Protein 6S2R (pdb70)

GO terms:
  GO:0016791 phosphatase activity (F, IDA)
  GO:0016311 dephosphorylation (P, IDA)

Sequence (467 aa):
MRARRLVMLRHGQTDYNVGSRMQGQLDTELSELGRTQAVAAAEVLGKRQPLLIVSSDLRRAYDTAVKLGERRTGLVVVRVDTRLRETHLGDWQGLTHAQQIDADAPGARLAWREDATWWAAPPHHGGGGESRRVDVAARSRRPLVAELVASEPEWGGADEPDRPVVLVAHGGLLIAALSAALLKLPVANWPALGGGGMMGNASWTQLLSGHWAPGSDFESIRWRLDVWNASAQVSSDVLKLAAALEHHHHMRARRLVMLRRHGQTDYNVGSRMQGQLDTELSELGRTQAVAAAEVLGKRRQPLLIVSSDLRRAYDTAVKLGERTGLVVRVDTRLRETHLGDWQGLTHAQIDADAPGARLAWREDATWAPHGGESRVDVAARSRPLVAELVASEPEWGGADDEPDRPVVLVAHGGLIAALSAALLKLPVANWPALGGMGNASWTQLSGHWAPGSDFESIRRWRRLDVWNASAQVSSDVLKLAAALEHHH

Foldseek 3Di:
DFKFKAKEWEFFDFVCNVQQAAAAQPQTAHALRRLVQLLLLLVVLLVLQAPAEEEEPRHSQVSSVVSNCVSRVHDYHYDNLQEGKRQAPRHGPHPVRCCVVPNCLVVVLLQAQCRGHVVIHGLLRSLVSNLVVVLVCVVPPCCRCHDPRNRRHYYYGHHFSSVLSNLCVLQVDPRNCSSVDGDAHRRFMWMKMFDADPPDHSVRTHIDTPGHRHGGDDDPVVVVVSVVVSVVVD/DWKFKAKEWEFFAFPQDDAFQAAAQPQTARALLRLVQLLLLLVVLLVLQAPAEEEEPRHSQVSSRVSNCVSRVHDYHYDNLQGGWRLAQRHRHGPVRVCVVPNPPVVVLLQQQCDRPRPTGGLLRSLVSNVVVVLVCLVPPCCRCHPPRPRRHYYYGHHFSSVLSNVCVLQVPDRSCSSVADTAHGRFMWMKIWGDDPDSDSVRTHIDTPGHRHGGDDDPVVSVVSVVVRDPD

InterPro domains:
  IPR001345 Phosphoglycerate/bisphosphoglycerate mutase, active site [PS00175] (8-17)
  IPR013078 Histidine phosphatase superfamily, clade-1 [PF00300] (6-193)
  IPR013078 Histidine phosphatase superfamily, clade-1 [SM00855] (5-166)
  IPR013078 Histidine phosphatase superfamily, clade-1 [cd07067] (5-84)
  IPR029033 Histidine phosphatase superfamily [G3DSA:3.40.50.1240] (1-223)
  IPR029033 Histidine phosphatase superfamily [SSF53254] (1-194)
  IPR050275 Phosphoglycerate Mutase/Phosphatase [PTHR48100] (2-179)

Radius of gyration: 22.0 Å; Cα contacts (8 Å, |Δi|>4): 1084; chains: 2; bounding box: 52×58×62 Å

Secondary structure (DSSP, 8-state):
-EEEEEEEEEPPPBHHHHTTB--TTS-PPB-HHHHHHHHHHHHHHHTT--SEEEE-SSHHHHHHHHHHHHHHT--EEE-GGG-----GGGTT-BHHHHHHHSTTHHHHHHH-TT--TTSS--HHHHHHHHHHHHHHHHHH-TTTT-SS-TTPPEEEEE-HHHHHHHHHHHTT--GGGGGGB----TT-EEEEEEEE-TT--GGGPEEEEEEEEE-----HHHHHHHHHHHHH--/--PEEEEEEE---BSS-SSS---TT----B-HHHHHHHHHHHHHHHTT--SEEEE-SSHHHHHHHHHHHHHHT--EEE-GGG-----GGGTT--HHHHHHHSTTHHHHHHH-TT--TTSS--HHHHHHHHHHHHHHHHHH-TTTT-SSSTTPPEEEEE-HHHHHHHHHHHHT--GGGGGGBPPP-TT-EEEEEEE--STT-STTPEEEEEEEEE-----HHHHHHHHHTT---

Organism: Mycobacterium tuberculosis (strain ATCC 25618 / H37Rv) (NCBI:txid83332)

CATH classification: 3.40.50.1240

Structure (mmCIF, N/CA/C/O backbone):
data_6S2R
#
_entry.id   6S2R
#
_cell.length_a   98.953
_cell.length_b   48.830
_cell.length_c   93.477
_cell.angle_alpha   90.00
_cell.angle_beta   104.33
_cell.angle_gamma   90.00
#
_symmetry.space_group_name_H-M   'C 1 2 1'
#
loop_
_entity.id
_entity.type
_entity.pdbx_description
1 polymer 'Glucosyl-3-phosphoglycerate phosphatase'
2 non-polymer GLYCEROL
3 non-polymer 'CALCIUM ION'
4 water water
#
loop_
_atom_site.group_PDB
_atom_site.id
_atom_site.type_symbol
_atom_site.label_atom_id
_atom_site.label_alt_id
_atom_site.label_comp_id
_atom_site.label_asym_id
_atom_site.label_entity_id
_atom_site.label_seq_id
_atom_site.pdbx_PDB_ins_code
_atom_site.Cartn_x
_atom_site.Cartn_y
_atom_site.Cartn_z
_atom_site.occupancy
_atom_site.B_iso_or_equiv
_atom_site.auth_seq_id
_atom_site.auth_comp_id
_atom_site.auth_asym_id
_atom_site.auth_atom_id
_atom_site.pdbx_PDB_model_num
ATOM 1 N N . MET A 1 1 ? -19.633 16.962 46.097 1.00 66.88 1 MET A N 1
ATOM 2 C CA . MET A 1 1 ? -19.581 16.236 44.832 1.00 57.16 1 MET A CA 1
ATOM 3 C C . MET A 1 1 ? -18.719 16.978 43.811 1.00 56.08 1 MET A C 1
ATOM 4 O O . MET A 1 1 ? -18.889 18.174 43.596 1.00 49.65 1 MET A O 1
ATOM 9 N N . ARG A 1 2 ? -17.794 16.265 43.177 1.00 49.99 2 ARG A N 1
ATOM 10 C CA . ARG A 1 2 ? -16.946 16.856 42.153 1.00 44.07 2 ARG A CA 1
ATOM 11 C C . ARG A 1 2 ? -17.455 16.471 40.772 1.00 34.34 2 ARG A C 1
ATOM 12 O O . ARG A 1 2 ? -18.318 15.595 40.623 1.00 34.78 2 ARG A O 1
ATOM 20 N N . ALA A 1 3 ? -16.874 17.111 39.748 1.00 29.01 3 ALA A N 1
ATOM 21 C CA . ALA A 1 3 ? -17.190 16.821 38.352 1.00 24.77 3 ALA A CA 1
ATOM 22 C C . ALA A 1 3 ? -15.948 16.858 37.465 1.00 26.84 3 ALA A C 1
ATOM 23 O O . ALA A 1 3 ? -15.125 17.775 37.564 1.00 33.81 3 ALA A O 1
ATOM 25 N N . ARG A 1 4 ? -15.837 15.859 36.589 1.00 22.53 4 ARG A N 1
ATOM 26 C CA . ARG A 1 4 ? -14.807 15.748 35.561 1.00 22.48 4 ARG A CA 1
ATOM 27 C C . ARG A 1 4 ? -15.447 16.075 34.215 1.00 27.09 4 ARG A C 1
ATOM 28 O O . ARG A 1 4 ? -16.456 15.463 33.843 1.00 24.75 4 ARG A O 1
ATOM 36 N N . ARG A 1 5 ? -14.844 16.983 33.458 1.00 18.13 5 ARG A N 1
ATOM 37 C CA . ARG A 1 5 ? -15.382 17.395 32.164 1.00 16.82 5 ARG A CA 1
ATOM 38 C C . ARG A 1 5 ? -14.683 16.642 31.050 1.00 18.76 5 ARG A C 1
ATOM 39 O O . ARG A 1 5 ? -13.444 16.567 31.016 1.00 20.00 5 ARG A O 1
ATOM 47 N N . LEU A 1 6 ? -15.470 16.087 30.135 1.00 16.96 6 LEU A N 1
ATOM 48 C CA . LEU A 1 6 ? -14.959 15.276 29.037 1.00 15.01 6 LEU A CA 1
ATOM 49 C C . LEU A 1 6 ? -15.485 15.888 27.762 1.00 15.93 6 LEU A C 1
ATOM 50 O O . LEU A 1 6 ? -16.701 15.965 27.584 1.00 16.06 6 LEU A O 1
ATOM 55 N N . VAL A 1 7 ? -14.599 16.356 26.900 1.00 15.61 7 VAL A N 1
ATOM 56 C CA . VAL A 1 7 ? -14.948 16.939 25.613 1.00 14.85 7 VAL A CA 1
ATOM 57 C C . VAL A 1 7 ? -14.575 15.970 24.499 1.00 13.59 7 VAL A C 1
ATOM 58 O O . VAL A 1 7 ? -13.474 15.387 24.521 1.00 15.02 7 VAL A O 1
ATOM 62 N N . MET A 1 8 ? -15.480 15.765 23.539 1.00 15.07 8 MET A N 1
ATOM 63 C CA . MET A 1 8 ? -15.221 14.900 22.386 1.00 13.84 8 MET A CA 1
ATOM 64 C C . MET A 1 8 ? -15.377 15.747 21.142 1.00 12.69 8 MET A C 1
ATOM 65 O O . MET A 1 8 ? -16.457 16.300 20.913 1.00 15.11 8 MET A O 1
ATOM 70 N N . LEU A 1 9 ? -14.326 15.855 20.346 1.00 15.62 9 LEU A N 1
ATOM 71 C CA . LEU A 1 9 ? -14.272 16.682 19.146 1.00 14.57 9 LEU A CA 1
ATOM 72 C C . LEU A 1 9 ? -14.285 15.804 17.897 1.00 16.06 9 LEU A C 1
ATOM 73 O O . LEU A 1 9 ? -13.461 14.892 17.778 1.00 14.93 9 LEU A O 1
ATOM 78 N N . ARG A 1 10 ? -15.200 16.053 16.968 1.00 14.72 10 ARG A N 1
ATOM 79 C CA . ARG A 1 10 ? -15.224 15.311 15.713 1.00 15.68 10 ARG A CA 1
ATOM 80 C C . ARG A 1 10 ? -14.157 15.842 14.766 1.00 18.29 10 ARG A C 1
ATOM 81 O O . ARG A 1 10 ? -13.816 17.018 14.799 1.00 20.32 10 ARG A O 1
ATOM 89 N N . HIS A 1 11 ? -13.657 14.974 13.887 1.00 17.31 11 HIS A N 1
ATOM 90 C CA . HIS A 1 11 ? -12.723 15.444 12.866 1.00 18.21 11 HIS A CA 1
ATOM 91 C C . HIS A 1 11 ? -13.353 16.516 11.977 1.00 17.70 11 HIS A C 1
ATOM 92 O O . HIS A 1 11 ? -14.582 16.585 11.791 1.00 18.11 11 HIS A O 1
ATOM 99 N N . GLY A 1 12 ? -12.499 17.356 11.398 1.00 18.26 12 GLY A N 1
ATOM 100 C CA . GLY A 1 12 ? -12.946 18.266 10.367 1.00 18.04 12 GLY A CA 1
ATOM 101 C C . GLY A 1 12 ? -13.389 17.533 9.095 1.00 16.59 12 GLY A C 1
ATOM 102 O O . GLY A 1 12 ? -13.166 16.336 8.911 1.00 19.21 12 GLY A O 1
ATOM 103 N N . GLN A 1 13 ? -14.049 18.297 8.223 1.00 22.93 13 GLN A N 1
ATOM 104 C CA . GLN A 1 13 ? -14.640 17.755 6.999 1.00 22.00 13 GLN A CA 1
ATOM 105 C C . GLN A 1 13 ? -13.585 17.125 6.093 1.00 20.01 13 GLN A C 1
ATOM 106 O O . GLN A 1 13 ? -12.479 17.653 5.952 1.00 22.41 13 GLN A O 1
ATOM 112 N N . THR A 1 14 ? -13.949 16.014 5.443 1.00 22.65 14 THR A N 1
ATOM 113 C CA . THR A 1 14 ? -13.165 15.424 4.359 1.00 21.37 14 THR A CA 1
ATOM 114 C C . THR A 1 14 ? -13.970 15.487 3.059 1.00 23.85 14 THR A C 1
ATOM 115 O O . THR A 1 14 ? -15.162 15.815 3.053 1.00 27.00 14 THR A O 1
ATOM 119 N N . ASP A 1 15 ? -13.314 15.145 1.944 1.00 26.62 15 ASP A N 1
ATOM 120 C CA . ASP A 1 15 ? -14.005 15.083 0.655 1.00 31.99 15 ASP A CA 1
ATOM 121 C C . ASP A 1 15 ? -15.112 14.031 0.653 1.00 30.42 15 ASP A C 1
ATOM 122 O O . ASP A 1 15 ? -16.125 14.207 -0.043 1.00 29.38 15 ASP A O 1
ATOM 127 N N . TYR A 1 16 ? -14.932 12.933 1.406 1.00 29.02 16 TYR A N 1
ATOM 128 C CA . TYR A 1 16 ? -15.980 11.919 1.507 1.00 26.22 16 TYR A CA 1
ATOM 129 C C . TYR A 1 16 ? -17.226 12.472 2.185 1.00 30.68 16 TYR A C 1
ATOM 130 O O . TYR A 1 16 ? -18.348 12.137 1.788 1.00 28.07 16 TYR A O 1
ATOM 139 N N . ASN A 1 17 ? -17.053 13.309 3.217 1.00 25.50 17 ASN A N 1
ATOM 140 C CA . ASN A 1 17 ? -18.203 13.991 3.808 1.00 29.57 17 ASN A CA 1
ATOM 141 C C . ASN A 1 17 ? -18.965 14.769 2.747 1.00 27.10 17 ASN A C 1
ATOM 142 O O . ASN A 1 17 ? -20.192 14.661 2.639 1.00 33.65 17 ASN A O 1
ATOM 147 N N . VAL A 1 18 ? -18.251 15.566 1.948 1.00 29.39 18 VAL A N 1
ATOM 148 C CA . VAL A 1 18 ? -18.910 16.360 0.912 1.00 32.65 18 VAL A CA 1
ATOM 149 C C . VAL A 1 18 ? -19.661 15.463 -0.069 1.00 32.77 18 VAL A C 1
ATOM 150 O O . VAL A 1 18 ? -20.759 15.801 -0.535 1.00 36.12 18 VAL A O 1
ATOM 154 N N . GLY A 1 19 ? -19.097 14.298 -0.377 1.00 30.33 19 GLY A N 1
ATOM 155 C CA . GLY A 1 19 ? -19.706 13.412 -1.353 1.00 31.00 19 GLY A CA 1
ATOM 156 C C . GLY A 1 19 ? -20.716 12.425 -0.810 1.00 33.41 19 GLY A C 1
ATOM 157 O O . GLY A 1 19 ? -21.207 11.582 -1.569 1.00 36.25 19 GLY A O 1
ATOM 158 N N . SER A 1 20 ? -21.060 12.522 0.473 1.00 32.25 20 SER A N 1
ATOM 159 C CA . SER A 1 20 ? -21.954 11.568 1.134 1.00 31.01 20 SER A CA 1
ATOM 160 C C . SER A 1 20 ? -21.458 10.134 0.972 1.00 30.11 20 SER A C 1
ATOM 161 O O . SER A 1 20 ? -22.241 9.211 0.731 1.00 32.92 20 SER A O 1
ATOM 164 N N . ARG A 1 21 ? -20.142 9.949 1.092 1.00 25.08 21 ARG A N 1
ATOM 165 C CA . ARG A 1 21 ? -19.498 8.656 0.904 1.00 26.31 21 ARG A CA 1
ATOM 166 C C . ARG A 1 21 ? -19.072 8.172 2.279 1.00 25.34 21 ARG A C 1
ATOM 167 O O . ARG A 1 21 ? -18.364 8.881 2.992 1.00 22.08 21 ARG A O 1
ATOM 175 N N . MET A 1 22 ? -19.518 6.982 2.659 1.00 22.36 22 MET A N 1
ATOM 176 C CA . MET A 1 22 ? -19.210 6.465 3.987 1.00 20.44 22 MET A CA 1
ATOM 177 C C . MET A 1 22 ? -17.721 6.202 4.133 1.00 22.95 22 MET A C 1
ATOM 178 O O . MET A 1 22 ? -17.076 5.622 3.251 1.00 27.13 22 MET A O 1
ATOM 183 N N . GLN A 1 23 ? -17.180 6.608 5.278 1.00 22.82 23 GLN A N 1
ATOM 184 C CA . GLN A 1 23 ? -15.752 6.506 5.528 1.00 20.80 23 GLN A CA 1
ATOM 185 C C . GLN A 1 23 ? -15.410 5.333 6.436 1.00 23.76 23 GLN A C 1
ATOM 186 O O . GLN A 1 23 ? -14.556 4.516 6.090 1.00 23.61 23 GLN A O 1
ATOM 192 N N . GLY A 1 24 ? -16.034 5.244 7.602 1.00 19.70 24 GLY A N 1
ATOM 193 C CA . GLY A 1 24 ? -15.675 4.164 8.517 1.00 19.75 24 GLY A CA 1
ATOM 194 C C . GLY A 1 24 ? -14.201 4.255 8.904 1.00 18.32 24 GLY A C 1
ATOM 195 O O . GLY A 1 24 ? -13.697 5.308 9.311 1.00 20.05 24 GLY A O 1
ATOM 196 N N . GLN A 1 25 ? -13.478 3.143 8.785 1.00 19.39 25 GLN A N 1
ATOM 197 C CA . GLN A 1 25 ? -12.049 3.140 9.092 1.00 19.21 25 GLN A CA 1
ATOM 198 C C . GLN A 1 25 ? -11.158 3.357 7.873 1.00 25.46 25 GLN A C 1
ATOM 199 O O . GLN A 1 25 ? -9.935 3.212 7.991 1.00 23.20 25 GLN A O 1
ATOM 205 N N . LEU A 1 26 ? -11.721 3.753 6.726 1.00 18.94 26 LEU A N 1
ATOM 206 C CA . LEU A 1 26 ? -10.873 4.223 5.635 1.00 18.65 26 LEU A CA 1
ATOM 207 C C . LEU A 1 26 ? -10.123 5.472 6.097 1.00 20.47 26 LEU A C 1
ATOM 208 O O . LEU A 1 26 ? -10.656 6.306 6.822 1.00 20.62 26 LEU A O 1
ATOM 213 N N . ASP A 1 27 ? -8.889 5.633 5.639 1.00 21.17 27 ASP A N 1
ATOM 214 C CA . ASP A 1 27 ? -8.038 6.701 6.190 1.00 20.60 27 ASP A CA 1
ATOM 215 C C . ASP A 1 27 ? -8.031 7.938 5.287 1.00 22.39 27 ASP A C 1
ATOM 216 O O . ASP A 1 27 ? -6.995 8.356 4.751 1.00 26.76 27 ASP A O 1
ATOM 221 N N . THR A 1 28 ? -9.202 8.572 5.199 1.00 23.31 28 THR A N 1
ATOM 222 C CA . THR A 1 28 ? -9.416 9.736 4.345 1.00 21.52 28 THR A CA 1
ATOM 223 C C . THR A 1 28 ? -8.756 10.998 4.931 1.00 21.83 28 THR A C 1
ATOM 224 O O . THR A 1 28 ? -8.487 11.098 6.130 1.00 21.58 28 THR A O 1
ATOM 228 N N . GLU A 1 29 ? -8.492 11.970 4.058 1.00 26.00 29 GLU A N 1
ATOM 229 C CA . GLU A 1 29 ? -7.788 13.189 4.439 1.00 25.14 29 GLU A CA 1
ATOM 230 C C . GLU A 1 29 ? -8.748 14.355 4.679 1.00 24.49 29 GLU A C 1
ATOM 231 O O . GLU A 1 29 ? -9.773 14.483 4.009 1.00 25.19 29 GLU A O 1
ATOM 237 N N . LEU A 1 30 ? -8.371 15.233 5.610 1.00 23.07 30 LEU A N 1
ATOM 238 C CA . LEU A 1 30 ? -9.060 16.511 5.757 1.00 26.38 30 LEU A CA 1
ATOM 239 C C . LEU A 1 30 ? -9.009 17.289 4.451 1.00 32.99 30 LEU A C 1
ATOM 240 O O . LEU A 1 30 ? -7.997 17.291 3.747 1.00 32.22 30 LEU A O 1
ATOM 245 N N . SER A 1 31 ? -10.103 17.973 4.147 1.00 28.22 31 SER A N 1
ATOM 246 C CA . SER A 1 31 ? -10.121 18.947 3.073 1.00 31.64 31 SER A CA 1
ATOM 247 C C . SER A 1 31 ? -9.571 20.277 3.579 1.00 34.26 31 SER A C 1
ATOM 248 O O . SER A 1 31 ? -9.316 20.460 4.773 1.00 31.94 31 SER A O 1
ATOM 251 N N . GLU A 1 32 ? -9.424 21.230 2.657 1.00 32.65 32 GLU A N 1
ATOM 252 C CA . GLU A 1 32 ? -9.006 22.571 3.062 1.00 33.80 32 GLU A CA 1
ATOM 253 C C . GLU A 1 32 ? -9.951 23.151 4.111 1.00 37.44 32 GLU A C 1
ATOM 254 O O . GLU A 1 32 ? -9.507 23.747 5.099 1.00 33.87 32 GLU A O 1
ATOM 260 N N . LEU A 1 33 ? -11.261 22.972 3.925 1.00 31.78 33 LEU A N 1
ATOM 261 C CA . LEU A 1 33 ? -12.201 23.460 4.925 1.00 32.40 33 LEU A CA 1
ATOM 262 C C . LEU A 1 33 ? -12.092 22.678 6.226 1.00 31.92 33 LEU A C 1
ATOM 263 O O . LEU A 1 33 ? -12.268 23.245 7.311 1.00 30.86 33 LEU A O 1
ATOM 268 N N . GLY A 1 34 ? -11.840 21.367 6.147 1.00 25.36 34 GLY A N 1
ATOM 269 C CA . GLY A 1 34 ? -11.642 20.601 7.375 1.00 23.13 34 GLY A CA 1
ATOM 270 C C . GLY A 1 34 ? -10.503 21.134 8.218 1.00 23.05 34 GLY A C 1
ATOM 271 O O . GLY A 1 34 ? -10.626 21.244 9.442 1.00 24.39 34 GLY A O 1
ATOM 272 N N . ARG A 1 35 ? -9.381 21.469 7.575 1.00 24.42 35 ARG A N 1
ATOM 273 C CA . ARG A 1 35 ? -8.265 22.095 8.284 1.00 24.79 35 ARG A CA 1
ATOM 274 C C . ARG A 1 35 ? -8.674 23.429 8.903 1.00 25.63 35 ARG A C 1
ATOM 275 O O . ARG A 1 35 ? -8.378 23.701 10.073 1.00 25.88 35 ARG A O 1
ATOM 283 N N . THR A 1 36 ? -9.381 24.262 8.133 1.00 26.57 36 THR A N 1
ATOM 284 C CA . THR A 1 36 ? -9.797 25.570 8.632 1.00 26.86 36 THR A CA 1
ATOM 285 C C . THR A 1 36 ? -10.728 25.436 9.839 1.00 26.88 36 THR A C 1
ATOM 286 O O . THR A 1 36 ? -10.576 26.146 10.836 1.00 30.00 36 THR A O 1
ATOM 290 N N . GLN A 1 37 ? -11.716 24.543 9.757 1.00 25.94 37 GLN A N 1
ATOM 291 C CA . GLN A 1 37 ? -12.651 24.380 10.867 1.00 27.57 37 GLN A CA 1
ATOM 292 C C . GLN A 1 37 ? -11.967 23.794 12.094 1.00 27.17 37 GLN A C 1
ATOM 293 O O . GLN A 1 37 ? -12.334 24.135 13.227 1.00 27.16 37 GLN A O 1
ATOM 299 N N . ALA A 1 38 ? -10.968 22.929 11.898 1.00 23.80 38 ALA A N 1
ATOM 300 C CA . ALA A 1 38 ? -10.226 22.402 13.037 1.00 26.49 38 ALA A CA 1
ATOM 301 C C . ALA A 1 38 ? -9.500 23.520 13.773 1.00 24.16 38 ALA A C 1
ATOM 302 O O . ALA A 1 38 ? -9.415 23.498 15.007 1.00 26.28 38 ALA A O 1
ATOM 304 N N . VAL A 1 39 ? -8.946 24.484 13.029 1.00 25.73 39 VAL A N 1
ATOM 305 C CA . VAL A 1 39 ? -8.299 25.634 13.653 1.00 23.68 39 VAL A CA 1
ATOM 306 C C . VAL A 1 39 ? -9.300 26.423 14.472 1.00 27.63 39 VAL A C 1
ATOM 307 O O . VAL A 1 39 ? -9.009 26.842 15.608 1.00 27.85 39 VAL A O 1
ATOM 311 N N . ALA A 1 40 ? -10.497 26.640 13.915 1.00 26.40 40 ALA A N 1
ATOM 312 C CA . ALA A 1 40 ? -11.501 27.435 14.614 1.00 27.89 40 ALA A CA 1
ATOM 313 C C . ALA A 1 40 ? -11.986 26.730 15.882 1.00 26.06 40 ALA A C 1
ATOM 314 O O . ALA A 1 40 ? -12.201 27.376 16.915 1.00 29.23 40 ALA A O 1
ATOM 316 N N . ALA A 1 41 ? -12.166 25.408 15.835 1.00 24.06 41 ALA A N 1
ATOM 317 C CA . ALA A 1 41 ? -12.562 24.708 17.052 1.00 22.14 41 ALA A CA 1
ATOM 318 C C . ALA A 1 41 ? -11.438 24.716 18.085 1.00 26.86 41 ALA A C 1
ATOM 319 O O . ALA A 1 41 ? -11.694 24.804 19.299 1.00 24.27 41 ALA A O 1
ATOM 321 N N . ALA A 1 42 ? -10.184 24.607 17.631 1.00 22.45 42 ALA A N 1
ATOM 322 C CA . ALA A 1 42 ? -9.067 24.668 18.573 1.00 29.82 42 ALA A CA 1
ATOM 323 C C . ALA A 1 42 ? -9.000 26.023 19.265 1.00 28.00 42 ALA A C 1
ATOM 324 O O . ALA A 1 42 ? -8.662 26.105 20.453 1.00 25.75 42 ALA A O 1
ATOM 326 N N .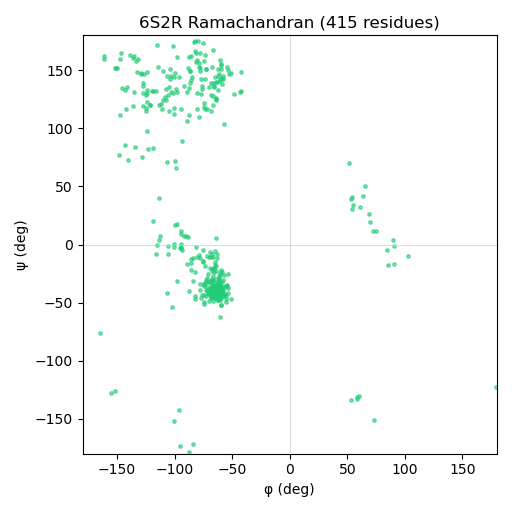 GLU A 1 43 ? -9.312 27.095 18.536 1.00 25.83 43 GLU A N 1
ATOM 327 C CA . GLU A 1 43 ? -9.369 28.414 19.150 1.00 27.13 43 GLU A CA 1
ATOM 328 C C . GLU A 1 43 ? -10.399 28.459 20.273 1.00 31.03 43 GLU A C 1
ATOM 329 O O . GLU A 1 43 ? -10.138 29.028 21.339 1.00 31.80 43 GLU A O 1
ATOM 335 N N . VAL A 1 44 ? -11.558 27.822 20.083 1.00 25.05 44 VAL A N 1
ATOM 336 C CA . VAL A 1 44 ? -12.572 27.852 21.129 1.00 26.44 44 VAL A CA 1
ATOM 337 C C . VAL A 1 44 ? -12.177 26.937 22.280 1.00 25.44 44 VAL A C 1
ATOM 338 O O . VAL A 1 44 ? -12.202 27.340 23.451 1.00 26.38 44 VAL A O 1
ATOM 342 N N . LEU A 1 45 ? -11.810 25.695 21.956 1.00 22.91 45 LEU A N 1
ATOM 343 C CA . LEU A 1 45 ? -11.523 24.704 22.993 1.00 24.38 45 LEU A CA 1
ATOM 344 C C . LEU A 1 45 ? -10.212 24.983 23.717 1.00 23.59 45 LEU A C 1
ATOM 345 O O . LEU A 1 45 ? -10.081 24.654 24.903 1.00 24.67 45 LEU A O 1
ATOM 350 N N . GLY A 1 46 ? -9.245 25.611 23.039 1.00 25.52 46 GLY A N 1
ATOM 351 C CA . GLY A 1 46 ? -7.979 25.923 23.688 1.00 26.87 46 GLY A CA 1
ATOM 352 C C . GLY A 1 46 ? -8.139 26.851 24.871 1.00 28.12 46 GLY A C 1
ATOM 353 O O . GLY A 1 46 ? -7.368 26.775 25.839 1.00 30.83 46 GLY A O 1
ATOM 354 N N . LYS A 1 47 ? -9.146 27.730 24.824 1.00 26.22 47 LYS A N 1
ATOM 355 C CA . LYS A 1 47 ? -9.365 28.667 25.915 1.00 29.99 47 LYS A CA 1
ATOM 356 C C . LYS A 1 47 ? -9.773 27.965 27.195 1.00 29.11 47 LYS A C 1
ATOM 357 O O . LYS A 1 47 ? -9.630 28.548 28.277 1.00 35.80 47 LYS A O 1
ATOM 363 N N . ARG A 1 48 ? -10.266 26.733 27.094 1.00 32.98 48 ARG A N 1
ATOM 364 C CA . ARG A 1 48 ? -10.671 25.951 28.248 1.00 34.55 48 ARG A CA 1
ATOM 365 C C . ARG A 1 48 ? -9.501 25.276 28.944 1.00 35.65 48 ARG A C 1
ATOM 366 O O . ARG A 1 48 ? -9.716 24.610 29.961 1.00 35.76 48 ARG A O 1
ATOM 374 N N . GLN A 1 49 ? -8.294 25.432 28.425 1.00 30.42 49 GLN A N 1
ATOM 375 C CA . GLN A 1 49 ? -7.062 24.839 28.933 1.00 31.56 49 GLN A CA 1
ATOM 376 C C . GLN A 1 49 ? -7.232 23.333 29.134 1.00 29.82 49 GLN A C 1
ATOM 377 O O . GLN A 1 49 ? -7.267 22.849 30.275 1.00 24.41 49 GLN A O 1
ATOM 383 N N . PRO A 1 50 ? -7.336 22.575 28.046 1.00 24.24 50 PRO A N 1
ATOM 384 C CA . PRO A 1 50 ? -7.447 21.113 28.159 1.00 21.20 50 PRO A CA 1
ATOM 385 C C . PRO A 1 50 ? -6.329 20.524 29.003 1.00 23.51 50 PRO A C 1
ATOM 386 O O . PRO A 1 50 ? -5.193 21.006 28.996 1.00 23.24 50 PRO A O 1
ATOM 390 N N . LEU A 1 51 ? -6.655 19.458 29.723 1.00 19.84 51 LEU A N 1
ATOM 391 C CA . LEU A 1 51 ? -5.656 18.733 30.509 1.00 20.40 51 LEU A CA 1
ATOM 392 C C . LEU A 1 51 ? -4.773 17.851 29.633 1.00 21.93 51 LEU A C 1
ATOM 393 O O . LEU A 1 51 ? -3.554 17.778 29.843 1.00 22.65 51 LEU A O 1
ATOM 398 N N . LEU A 1 52 ? -5.377 17.136 28.686 1.00 19.24 52 LEU A N 1
ATOM 399 C CA . LEU A 1 52 ? -4.686 16.215 27.800 1.00 21.20 52 LEU A CA 1
ATOM 400 C C . LEU A 1 52 ? -5.587 15.949 26.602 1.00 17.70 52 LEU A C 1
ATOM 401 O O . LEU A 1 52 ? -6.789 16.240 26.627 1.00 17.70 52 LEU A O 1
ATOM 406 N N . ILE A 1 53 ? -4.979 15.437 25.540 1.00 17.45 53 ILE A N 1
ATOM 407 C CA . ILE A 1 53 ? -5.634 15.156 24.271 1.00 16.70 53 ILE A CA 1
ATOM 408 C C . ILE A 1 53 ? -5.338 13.708 23.909 1.00 18.28 53 ILE A C 1
ATOM 409 O O . ILE A 1 53 ? -4.174 13.274 23.958 1.00 17.32 53 ILE A O 1
ATOM 414 N N . VAL A 1 54 ? -6.387 12.938 23.551 1.00 15.77 54 VAL A N 1
ATOM 415 C CA . VAL A 1 54 ? -6.255 11.606 22.967 1.00 16.79 54 VAL A CA 1
ATOM 416 C C . VAL A 1 54 ? -6.996 11.609 21.648 1.00 13.34 54 VAL A C 1
ATOM 417 O O . VAL A 1 54 ? -8.129 12.094 21.591 1.00 16.08 54 VAL A O 1
ATOM 421 N N . SER A 1 55 ? -6.390 11.096 20.609 1.00 15.73 55 SER A N 1
ATOM 422 C CA . SER A 1 55 ? -6.943 11.080 19.268 1.00 18.14 55 SER A CA 1
ATOM 423 C C . SER A 1 55 ? -6.947 9.684 18.677 1.00 16.92 55 SER A C 1
ATOM 424 O O . SER A 1 55 ? -6.078 8.858 18.956 1.00 15.76 55 SER A O 1
ATOM 427 N N . SER A 1 56 ? -7.961 9.401 17.854 1.00 13.95 56 SER A N 1
ATOM 428 C CA . SER A 1 56 ? -7.921 8.284 16.931 1.00 18.95 56 SER A CA 1
ATOM 429 C C . SER A 1 56 ? -6.673 8.373 16.063 1.00 17.16 56 SER A C 1
ATOM 430 O O . SER A 1 56 ? -6.141 9.476 15.822 1.00 19.23 56 SER A O 1
ATOM 433 N N . ASP A 1 57 ? -6.191 7.204 15.590 1.00 16.86 57 ASP A N 1
ATOM 434 C CA . ASP A 1 57 ? -5.064 7.184 14.668 1.00 19.53 57 ASP A CA 1
ATOM 435 C C . ASP A 1 57 ? -5.436 7.518 13.232 1.00 24.06 57 ASP A C 1
ATOM 436 O O . ASP A 1 57 ? -4.537 7.693 12.408 1.00 25.89 57 ASP A O 1
ATOM 441 N N . LEU A 1 58 ? -6.715 7.620 12.902 1.00 18.72 58 LEU A N 1
ATOM 442 C CA . LEU A 1 58 ? -7.070 7.980 11.538 1.00 19.92 58 LEU A CA 1
ATOM 443 C C . LEU A 1 58 ? -6.701 9.441 11.306 1.00 18.91 58 LEU A C 1
ATOM 444 O O . LEU A 1 58 ? -6.939 10.297 12.166 1.00 18.28 58 LEU A O 1
ATOM 449 N N . ARG A 1 59 ? -6.082 9.720 10.152 1.00 20.57 59 ARG A N 1
ATOM 450 C CA . ARG A 1 59 ? -5.450 11.026 9.945 1.00 18.72 59 ARG A CA 1
ATOM 451 C C . ARG A 1 59 ? -6.444 12.177 10.021 1.00 19.02 59 ARG A C 1
ATOM 452 O O . ARG A 1 59 ? -6.073 13.281 10.430 1.00 21.06 59 ARG A O 1
ATOM 460 N N . ARG A 1 60 ? -7.706 11.961 9.627 1.00 19.56 60 ARG A N 1
ATOM 461 C CA . ARG A 1 60 ? -8.642 13.082 9.699 1.00 19.31 60 ARG A CA 1
ATOM 462 C C . ARG A 1 60 ? -8.848 13.538 11.142 1.00 17.70 60 ARG A C 1
ATOM 463 O O . ARG A 1 60 ? -9.006 14.731 11.410 1.00 19.19 60 ARG A O 1
ATOM 471 N N . ALA A 1 61 ? -8.877 12.601 12.087 1.00 15.49 61 ALA A N 1
ATOM 472 C CA . ALA A 1 61 ? -8.933 12.983 13.493 1.00 14.47 61 ALA A CA 1
ATOM 473 C C . ALA A 1 61 ? -7.580 13.455 14.010 1.00 18.21 61 ALA A C 1
ATOM 474 O O . ALA A 1 61 ? -7.501 14.473 14.693 1.00 17.42 61 ALA A O 1
ATOM 476 N N . TYR A 1 62 ? -6.506 12.719 13.711 1.00 18.54 62 TYR A N 1
ATOM 477 C CA . TYR A 1 62 ? -5.200 13.115 14.233 1.00 17.06 62 TYR A CA 1
ATOM 478 C C . TYR A 1 62 ? -4.826 14.527 13.790 1.00 18.18 62 TYR A C 1
ATOM 479 O O . TYR A 1 62 ? -4.355 15.344 14.602 1.00 17.16 62 TYR A O 1
ATOM 488 N N . ASP A 1 63 ? -5.061 14.839 12.511 1.00 18.08 63 ASP A N 1
ATOM 489 C CA . ASP A 1 63 ? -4.715 16.171 12.017 1.00 20.82 63 ASP A CA 1
ATOM 490 C C . ASP A 1 63 ? -5.579 17.252 12.668 1.00 21.46 63 ASP A C 1
ATOM 491 O O . ASP A 1 63 ? -5.117 18.383 12.851 1.00 23.85 63 ASP A O 1
ATOM 496 N N . THR A 1 64 ? -6.823 16.914 13.018 1.00 20.29 64 THR A N 1
ATOM 497 C CA . THR A 1 64 ? -7.648 17.841 13.794 1.00 19.25 64 THR A CA 1
ATOM 498 C C . THR A 1 64 ? -7.085 18.029 15.201 1.00 21.24 64 THR A C 1
ATOM 499 O O . THR A 1 64 ? -7.004 19.163 15.710 1.00 20.52 64 THR A O 1
ATOM 503 N N . ALA A 1 65 ? -6.688 16.922 15.843 1.00 19.48 65 ALA A N 1
ATOM 504 C CA . ALA A 1 65 ? -6.116 17.006 17.184 1.00 17.87 65 ALA A CA 1
ATOM 505 C C . ALA A 1 65 ? -4.836 17.816 17.196 1.00 18.69 65 ALA A C 1
ATOM 506 O O . ALA A 1 65 ? -4.566 18.520 18.169 1.00 19.22 65 ALA A O 1
ATOM 508 N N . VAL A 1 66 ? -4.023 17.710 16.135 1.00 18.33 66 VAL A N 1
ATOM 509 C CA . VAL A 1 66 ? -2.764 18.449 16.074 1.00 21.35 66 VAL A CA 1
ATOM 510 C C . VAL A 1 66 ? -3.009 19.955 16.114 1.00 21.01 66 VAL A C 1
ATOM 511 O O . VAL A 1 66 ? -2.237 20.693 16.731 1.00 21.16 66 VAL A O 1
ATOM 515 N N . LYS A 1 67 ? -4.100 20.442 15.494 1.00 25.81 67 LYS A N 1
ATOM 516 C CA . LYS A 1 67 ? -4.395 21.880 15.580 1.00 23.21 67 LYS A CA 1
ATOM 517 C C . LYS A 1 67 ? -4.648 22.298 17.025 1.00 22.11 67 LYS A C 1
ATOM 518 O O . LYS A 1 67 ? -4.306 23.413 17.432 1.00 26.02 67 LYS A O 1
ATOM 524 N N . LEU A 1 68 ? -5.322 21.442 17.794 1.00 20.82 68 LEU A N 1
ATOM 525 C CA . LEU A 1 68 ? -5.546 21.732 19.201 1.00 20.72 68 LEU A CA 1
ATOM 526 C C . LEU A 1 68 ? -4.258 21.590 20.004 1.00 24.38 68 LEU A C 1
ATOM 527 O O . LEU A 1 68 ? -4.006 22.371 20.931 1.00 25.21 68 LEU A O 1
ATOM 532 N N . GLY A 1 69 ? -3.414 20.622 19.654 1.00 22.89 69 GLY A N 1
ATOM 533 C CA . GLY A 1 69 ? -2.138 20.502 20.328 1.00 22.93 69 GLY A CA 1
ATOM 534 C C . GLY A 1 69 ? -1.260 21.718 20.097 1.00 24.51 69 GLY A C 1
ATOM 535 O O . GLY A 1 69 ? -0.593 22.197 21.016 1.00 27.72 69 GLY A O 1
ATOM 536 N N . GLU A 1 70 ? -1.274 22.256 18.875 1.00 25.81 70 GLU A N 1
ATOM 537 C CA . GLU A 1 70 ? -0.444 23.425 18.584 1.00 25.96 70 GLU A CA 1
ATOM 538 C C . GLU A 1 70 ? -0.944 24.650 19.336 1.00 28.10 70 GLU A C 1
ATOM 539 O O . GLU A 1 70 ? -0.148 25.495 19.762 1.00 31.61 70 GLU A O 1
ATOM 545 N N A ARG A 1 71 ? -2.262 24.778 19.483 0.57 29.05 71 ARG A N 1
ATOM 546 N N B ARG A 1 71 ? -2.262 24.765 19.492 0.43 28.84 71 ARG A N 1
ATOM 547 C CA A ARG A 1 71 ? -2.848 25.930 20.160 0.57 28.12 71 ARG A CA 1
ATOM 548 C CA B ARG A 1 71 ? -2.859 25.916 20.154 0.43 28.23 71 ARG A CA 1
ATOM 549 C C A ARG A 1 71 ? -2.614 25.876 21.666 0.57 29.70 71 ARG A C 1
ATOM 550 C C B ARG A 1 71 ? -2.636 25.873 21.662 0.43 29.46 71 ARG A C 1
ATOM 551 O O A ARG A 1 71 ? -2.477 26.922 22.315 0.57 33.22 71 ARG A O 1
ATOM 552 O O B ARG A 1 71 ? -2.533 26.925 22.306 0.43 32.83 71 ARG A O 1
ATOM 567 N N . THR A 1 72 ? -2.537 24.675 22.232 1.00 25.33 72 THR A N 1
ATOM 568 C CA . THR A 1 72 ? -2.447 24.490 23.670 1.00 25.45 72 THR A CA 1
ATOM 569 C C . THR A 1 72 ? -1.060 24.107 24.165 1.00 31.36 72 THR A C 1
ATOM 570 O O . THR A 1 72 ? -0.831 24.148 25.376 1.00 33.23 72 THR A O 1
ATOM 574 N N . GLY A 1 73 ? -0.139 23.716 23.287 1.00 28.06 73 GLY A N 1
ATOM 575 C CA . GLY A 1 73 ? 1.118 23.171 23.770 1.00 29.30 73 GLY A CA 1
ATOM 576 C C . GLY A 1 73 ? 1.063 21.756 24.324 1.00 28.86 73 GLY A C 1
ATOM 577 O O . GLY A 1 73 ? 2.036 21.317 24.953 1.00 32.75 73 GLY A O 1
ATOM 578 N N . LEU A 1 74 ? -0.032 21.020 24.120 1.00 24.67 74 LEU A N 1
ATOM 579 C CA . LEU A 1 74 ? -0.137 19.665 24.636 1.00 23.44 74 LEU A CA 1
ATOM 580 C C . LEU A 1 74 ? 0.254 18.629 23.584 1.00 21.60 74 LEU A C 1
ATOM 581 O O . LEU A 1 74 ? 0.097 18.849 22.379 1.00 25.43 74 LEU A O 1
ATOM 586 N N A VAL A 1 75 ? 0.698 17.470 24.055 0.30 24.12 75 VAL A N 1
ATOM 587 N N B VAL A 1 75 ? 0.799 17.513 24.058 0.70 21.72 75 VAL A N 1
ATOM 588 C CA A VAL A 1 75 ? 1.085 16.357 23.189 0.30 24.25 75 VAL A CA 1
ATOM 589 C CA B VAL A 1 75 ? 1.042 16.383 23.167 0.70 22.47 75 VAL A CA 1
ATOM 590 C C A VAL A 1 75 ? -0.130 15.485 22.900 0.30 17.32 75 VAL A C 1
ATOM 591 C C B VAL A 1 75 ? -0.275 15.700 22.826 0.70 20.51 75 VAL A C 1
ATOM 592 O O A VAL A 1 75 ? -0.858 15.101 23.822 0.30 24.42 75 VAL A O 1
ATOM 593 O O B VAL A 1 75 ? -1.250 15.713 23.602 0.70 24.04 75 VAL A O 1
ATOM 600 N N . VAL A 1 76 ? -0.331 15.144 21.626 1.00 20.03 76 VAL A N 1
ATOM 601 C CA . VAL A 1 76 ? -1.484 14.355 21.201 1.00 16.75 76 VAL A CA 1
ATOM 602 C C . VAL A 1 76 ? -1.175 12.873 21.417 1.00 18.94 76 VAL A C 1
ATOM 603 O O . VAL A 1 76 ? -0.319 12.295 20.735 1.00 18.96 76 VAL A O 1
ATOM 607 N N . ARG A 1 77 ? -1.882 12.244 22.356 1.00 16.76 77 ARG A N 1
ATOM 608 C CA . ARG A 1 77 ? -1.802 10.789 22.501 1.00 15.71 77 ARG A CA 1
ATOM 609 C C . ARG A 1 77 ? -2.648 10.145 21.414 1.00 15.29 77 ARG A C 1
ATOM 610 O O . ARG A 1 77 ? -3.683 10.705 21.008 1.00 16.99 77 ARG A O 1
ATOM 618 N N . VAL A 1 78 ? -2.251 8.964 20.972 1.00 17.06 78 VAL A N 1
ATOM 619 C CA . VAL A 1 78 ? -2.953 8.265 19.903 1.00 15.49 78 VAL A CA 1
ATOM 620 C C . VAL A 1 78 ? -3.476 6.947 20.433 1.00 15.77 78 VAL A C 1
ATOM 621 O O . VAL A 1 78 ? -2.740 6.197 21.066 1.00 18.19 78 VAL A O 1
ATOM 625 N N . ASP A 1 79 ? -4.754 6.665 20.167 1.00 18.36 79 ASP A N 1
ATOM 626 C CA . ASP A 1 79 ? -5.381 5.448 20.670 1.00 20.70 79 ASP A CA 1
ATOM 627 C C . ASP A 1 79 ? -6.318 4.903 19.606 1.00 18.16 79 ASP A C 1
ATOM 628 O O . ASP A 1 79 ? -7.320 5.552 19.276 1.00 17.74 79 ASP A O 1
ATOM 633 N N . THR A 1 80 ? -6.020 3.687 19.104 1.00 20.23 80 THR A N 1
ATOM 634 C CA . THR A 1 80 ? -6.867 3.079 18.068 1.00 18.49 80 THR A CA 1
ATOM 635 C C . THR A 1 80 ? -8.269 2.772 18.581 1.00 18.28 80 THR A C 1
ATOM 636 O O . THR A 1 80 ? -9.162 2.530 17.759 1.00 20.07 80 THR A O 1
ATOM 640 N N . ARG A 1 81 ? -8.466 2.726 19.912 1.00 16.48 81 ARG A N 1
ATOM 641 C CA . ARG A 1 81 ? -9.828 2.501 20.435 1.00 15.58 81 ARG A CA 1
ATOM 642 C C . ARG A 1 81 ? -10.771 3.635 20.097 1.00 17.95 81 ARG A C 1
ATOM 643 O O . ARG A 1 81 ? -11.982 3.449 20.213 1.00 16.07 81 ARG A O 1
ATOM 651 N N . LEU A 1 82 ? -1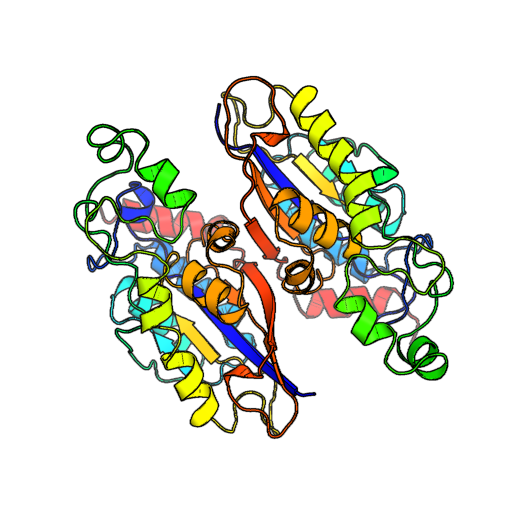0.257 4.785 19.684 1.00 14.65 82 LEU A N 1
ATOM 652 C CA . LEU A 1 82 ? -11.074 5.915 19.252 1.00 13.52 82 LEU A CA 1
ATOM 653 C C . LEU A 1 82 ? -11.382 5.913 17.758 1.00 15.62 82 LEU A C 1
ATOM 654 O O . LEU A 1 82 ? -12.002 6.872 17.286 1.00 15.19 82 LEU A O 1
ATOM 659 N N . ARG A 1 83 ? -11.042 4.864 17.012 1.00 16.28 83 ARG A N 1
ATOM 660 C CA . ARG A 1 83 ? -11.359 4.815 15.584 1.00 15.56 83 ARG A CA 1
ATOM 661 C C . ARG A 1 83 ? -12.864 4.851 15.373 1.00 19.40 83 ARG A C 1
ATOM 662 O O . ARG A 1 83 ? -13.653 4.377 16.210 1.00 20.79 83 ARG A O 1
ATOM 670 N N . GLU A 1 84 ? -13.256 5.396 14.222 1.00 18.34 84 GLU A N 1
ATOM 671 C CA . GLU A 1 84 ? -14.656 5.345 13.813 1.00 16.29 84 GLU A CA 1
ATOM 672 C C . GLU A 1 84 ? -15.113 3.889 13.693 1.00 17.24 84 GLU A C 1
ATOM 673 O O . GLU A 1 84 ? -14.311 2.973 13.500 1.00 17.68 84 GLU A O 1
ATOM 679 N N . THR A 1 85 ? -16.429 3.690 13.829 1.00 17.75 85 THR A N 1
ATOM 680 C CA . THR A 1 85 ? -17.070 2.412 13.481 1.00 15.58 85 THR A CA 1
ATOM 681 C C . THR A 1 85 ? -16.500 1.869 12.182 1.00 16.32 85 THR A C 1
ATOM 682 O O . THR A 1 85 ? -16.450 2.585 11.182 1.00 16.84 85 THR A O 1
ATOM 686 N N . HIS A 1 86 ? -16.138 0.580 12.176 1.00 16.91 86 HIS A N 1
ATOM 687 C CA . HIS A 1 86 ? -15.881 -0.074 10.907 1.00 17.97 86 HIS A CA 1
ATOM 688 C C . HIS A 1 86 ? -17.230 -0.324 10.240 1.00 19.95 86 HIS A C 1
ATOM 689 O O . HIS A 1 86 ? -18.125 -0.931 10.837 1.00 20.69 86 HIS A O 1
ATOM 696 N N . LEU A 1 87 ? -17.412 0.208 9.036 1.00 17.65 87 LEU A N 1
ATOM 697 C CA . LEU A 1 87 ? -18.688 0.109 8.345 1.00 19.33 87 LEU A CA 1
ATOM 698 C C . LEU A 1 87 ? -18.706 -0.987 7.295 1.00 21.31 87 LEU A C 1
ATOM 699 O O . LEU A 1 87 ? -19.551 -0.957 6.397 1.00 21.15 87 LEU A O 1
ATOM 704 N N . GLY A 1 88 ? -17.760 -1.914 7.363 1.00 19.51 88 GLY A N 1
ATOM 705 C CA . GLY A 1 88 ? -17.888 -3.144 6.579 1.00 21.65 88 GLY A CA 1
ATOM 706 C C . GLY A 1 88 ? -18.009 -2.875 5.091 1.00 23.77 88 GLY A C 1
ATOM 707 O O . GLY A 1 88 ? -17.269 -2.067 4.516 1.00 24.39 88 GLY 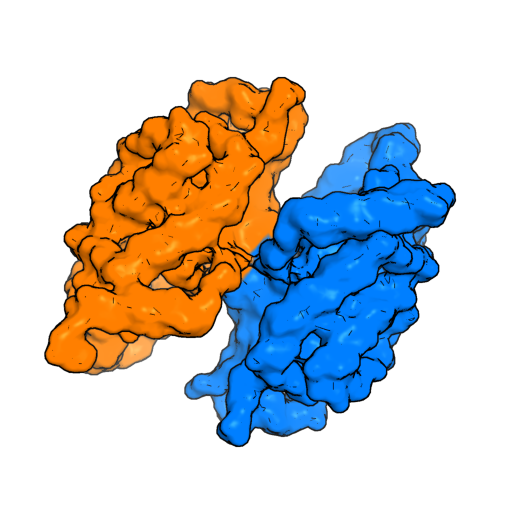A O 1
ATOM 708 N N . ASP A 1 89 ? -18.978 -3.543 4.459 1.00 24.35 89 ASP A N 1
ATOM 709 C CA . ASP A 1 89 ? -19.175 -3.434 3.022 1.00 22.12 89 ASP A CA 1
ATOM 710 C C . ASP A 1 89 ? -19.689 -2.071 2.596 1.00 21.54 89 ASP A C 1
ATOM 711 O O . ASP A 1 89 ? -19.781 -1.835 1.385 1.00 27.92 89 ASP A O 1
ATOM 716 N N . TRP A 1 90 ? -20.028 -1.174 3.542 1.00 19.84 90 TRP A N 1
ATOM 717 C CA . TRP A 1 90 ? -20.446 0.171 3.155 1.00 19.67 90 TRP A CA 1
ATOM 718 C C . TRP A 1 90 ? -19.268 1.115 2.971 1.00 24.45 90 TRP A C 1
ATOM 719 O O . TRP A 1 90 ? -19.462 2.204 2.425 1.00 22.53 90 TRP A O 1
ATOM 730 N N . GLN A 1 91 ? -18.064 0.741 3.410 1.00 21.35 91 GLN A N 1
ATOM 731 C CA . GLN A 1 91 ? -16.955 1.696 3.340 1.00 21.48 91 GLN A CA 1
ATOM 732 C C . GLN A 1 91 ? -16.640 2.043 1.895 1.00 23.32 91 GLN A C 1
ATOM 733 O O . GLN A 1 91 ? -16.420 1.157 1.062 1.00 25.43 91 GLN A O 1
ATOM 739 N N . GLY A 1 92 ? -16.637 3.347 1.596 1.00 23.99 92 GLY A N 1
ATOM 740 C CA . GLY A 1 92 ? -16.368 3.826 0.258 1.00 25.97 92 GLY A CA 1
ATOM 741 C C . GLY A 1 92 ? -17.587 3.992 -0.623 1.00 29.01 92 GLY A C 1
ATOM 742 O O . GLY A 1 92 ? -17.440 4.402 -1.784 1.00 30.03 92 GLY A O 1
ATOM 743 N N . LEU A 1 93 ? -18.778 3.666 -0.124 1.00 26.22 93 LEU A N 1
ATOM 744 C CA . LEU A 1 93 ? -19.996 3.736 -0.916 1.00 29.24 93 LEU A CA 1
ATOM 745 C C . LEU A 1 93 ? -20.789 4.976 -0.533 1.00 25.09 93 LEU A C 1
ATOM 746 O O . LEU A 1 93 ? -20.816 5.376 0.633 1.00 24.34 93 LEU A O 1
ATOM 751 N N . THR A 1 94 ? -21.453 5.578 -1.521 1.00 25.90 94 THR A N 1
ATOM 752 C CA . THR A 1 94 ? -22.338 6.688 -1.204 1.00 30.05 94 THR A CA 1
ATOM 753 C C . THR A 1 94 ? -23.662 6.177 -0.631 1.00 25.23 94 THR A C 1
ATOM 754 O O . THR A 1 94 ? -24.014 5.000 -0.728 1.00 24.61 94 THR A O 1
ATOM 758 N N . HIS A 1 95 ? -24.399 7.107 -0.026 1.00 24.63 95 HIS A N 1
ATOM 759 C CA . HIS A 1 95 ? -25.756 6.822 0.418 1.00 24.16 95 HIS A CA 1
ATOM 760 C C . HIS A 1 95 ? -26.596 6.206 -0.694 1.00 26.46 95 HIS A C 1
ATOM 761 O O . HIS A 1 95 ? -27.307 5.230 -0.458 1.00 25.41 95 HIS A O 1
ATOM 768 N N . ALA A 1 96 ? -26.547 6.780 -1.908 1.00 26.58 96 ALA A N 1
ATOM 769 C CA . ALA A 1 96 ? -27.356 6.265 -3.011 1.00 27.38 96 ALA A CA 1
ATOM 770 C C . ALA A 1 96 ? -26.964 4.834 -3.369 1.00 27.20 96 ALA A C 1
ATOM 771 O O . ALA A 1 96 ? -27.829 3.999 -3.681 1.00 28.33 96 ALA A O 1
ATOM 773 N N A GLN A 1 97 ? -25.673 4.521 -3.327 0.45 26.84 97 GLN A N 1
ATOM 774 N N B GLN A 1 97 ? -25.660 4.545 -3.356 0.55 25.65 97 GLN A N 1
ATOM 775 C CA A GLN A 1 97 ? -25.259 3.161 -3.657 0.45 27.06 97 GLN A CA 1
ATOM 776 C CA B GLN A 1 97 ? -25.186 3.191 -3.634 0.55 28.04 97 GLN A CA 1
ATOM 777 C C A GLN A 1 97 ? -25.677 2.172 -2.579 0.45 26.07 97 GLN A C 1
ATOM 778 C C B GLN A 1 97 ? -25.689 2.204 -2.589 0.55 25.74 97 GLN A C 1
ATOM 779 O O A GLN A 1 97 ? -26.057 1.034 -2.886 0.45 25.71 97 GLN A O 1
ATOM 780 O O B GLN A 1 97 ? -26.135 1.100 -2.927 0.55 26.34 97 GLN A O 1
ATOM 791 N N . ILE A 1 98 ? -25.613 2.579 -1.312 1.00 23.89 98 ILE A N 1
ATOM 792 C CA . ILE A 1 98 ? -26.136 1.737 -0.244 1.00 22.70 98 ILE A CA 1
ATOM 793 C C . ILE A 1 98 ? -27.641 1.530 -0.410 1.00 29.55 98 ILE A C 1
ATOM 794 O O . ILE A 1 98 ? -28.154 0.409 -0.283 1.00 26.92 98 ILE A O 1
ATOM 799 N N . ASP A 1 99 ? -28.374 2.602 -0.710 1.00 24.33 99 ASP A N 1
ATOM 800 C CA . ASP A 1 99 ? -29.824 2.475 -0.816 1.00 24.56 99 ASP A CA 1
ATOM 801 C C . ASP A 1 99 ? -30.232 1.623 -2.013 1.00 28.01 99 ASP A C 1
ATOM 802 O O . ASP A 1 99 ? -31.275 0.954 -1.970 1.00 29.38 99 ASP A O 1
ATOM 807 N N . ALA A 1 100 ? -29.437 1.632 -3.084 1.00 25.86 100 ALA A N 1
ATOM 808 C CA . ALA A 1 100 ? -29.751 0.806 -4.244 1.00 23.53 100 ALA A CA 1
ATOM 809 C C . ALA A 1 100 ? -29.465 -0.669 -3.999 1.00 28.60 100 ALA A C 1
ATOM 810 O O . ALA A 1 100 ? -30.182 -1.533 -4.535 1.00 30.52 100 ALA A O 1
ATOM 812 N N . ASP A 1 101 ? -28.426 -0.968 -3.222 1.00 25.91 101 ASP A N 1
ATOM 813 C CA . ASP A 1 101 ? -28.037 -2.335 -2.912 1.00 29.95 101 ASP A CA 1
ATOM 814 C C . ASP A 1 101 ? -28.839 -2.902 -1.751 1.00 28.82 101 ASP A C 1
ATOM 815 O O . ASP A 1 101 ? -29.094 -4.111 -1.720 1.00 29.69 101 ASP A O 1
ATOM 820 N N . ALA A 1 102 ? -29.255 -2.070 -0.798 1.00 31.38 102 ALA A N 1
ATOM 821 C CA . ALA A 1 102 ? -29.983 -2.542 0.382 1.00 27.40 102 ALA A CA 1
ATOM 822 C C . ALA A 1 102 ? -30.961 -1.476 0.842 1.00 25.90 102 ALA A C 1
ATOM 823 O O . ALA A 1 102 ? -30.722 -0.769 1.823 1.00 27.07 102 ALA A O 1
ATOM 825 N N . PRO A 1 103 ? -32.086 -1.338 0.156 1.00 27.15 103 PRO A N 1
ATOM 826 C CA . PRO A 1 103 ? -33.060 -0.312 0.541 1.00 30.05 103 PRO A CA 1
ATOM 827 C C . PRO A 1 103 ? -33.602 -0.567 1.943 1.00 29.51 103 PRO A C 1
ATOM 828 O O . PRO A 1 103 ? -33.953 -1.693 2.300 1.00 31.73 103 PRO A O 1
ATOM 832 N N . GLY A 1 104 ? -33.631 0.492 2.757 1.00 28.63 104 GLY A N 1
ATOM 833 C CA . GLY A 1 104 ? -34.053 0.400 4.142 1.00 31.49 104 GLY A CA 1
ATOM 834 C C . GLY A 1 104 ? -32.942 0.107 5.141 1.00 27.74 104 GLY A C 1
ATOM 835 O O . GLY A 1 104 ? -33.134 0.320 6.354 1.00 27.47 104 GLY A O 1
ATOM 836 N N . ALA A 1 105 ? -31.790 -0.378 4.671 1.00 27.19 105 ALA A N 1
ATOM 837 C CA . ALA A 1 105 ? -30.701 -0.741 5.580 1.00 24.74 105 ALA A CA 1
ATOM 838 C C . ALA A 1 105 ? -30.137 0.477 6.310 1.00 24.74 105 ALA A C 1
ATOM 839 O O . ALA A 1 105 ? -29.884 0.425 7.519 1.00 24.86 105 ALA A O 1
ATOM 841 N N . ARG A 1 106 ? -29.902 1.570 5.589 1.00 24.86 106 ARG A N 1
ATOM 842 C CA . ARG A 1 106 ? -29.372 2.777 6.227 1.00 27.16 106 ARG A CA 1
ATOM 843 C C . ARG A 1 106 ? -30.334 3.313 7.277 1.00 22.95 106 ARG A C 1
ATOM 844 O O . ARG A 1 106 ? -29.926 3.742 8.363 1.00 24.18 106 ARG A O 1
ATOM 852 N N . LEU A 1 107 ? -31.622 3.309 6.959 1.00 24.83 107 LEU A N 1
ATOM 853 C CA . LEU A 1 107 ? -32.628 3.746 7.919 1.00 26.26 107 LEU A CA 1
ATOM 854 C C . LEU A 1 107 ? -32.664 2.840 9.144 1.00 24.14 107 LEU A C 1
ATOM 855 O O . LEU A 1 107 ? -32.745 3.324 10.282 1.00 28.60 107 LEU A O 1
ATOM 860 N N . ALA A 1 108 ? -32.661 1.517 8.930 1.00 25.26 108 ALA A N 1
ATOM 861 C CA . ALA A 1 108 ? -32.653 0.591 10.062 1.00 28.40 108 ALA A CA 1
ATOM 862 C C . ALA A 1 108 ? -31.450 0.843 10.957 1.00 24.48 108 ALA A C 1
ATOM 863 O O . ALA A 1 108 ? -31.571 0.845 12.186 1.00 22.50 108 ALA A O 1
ATOM 865 N N . TRP A 1 109 ? -30.285 1.053 10.341 1.00 20.52 109 TRP A N 1
ATOM 866 C CA . TRP A 1 109 ? -29.049 1.299 11.074 1.00 21.90 109 TRP A CA 1
ATOM 867 C C . TRP A 1 109 ? -29.144 2.568 11.911 1.00 23.58 109 TRP A C 1
ATOM 868 O O . TRP A 1 109 ? -28.772 2.562 13.092 1.00 23.64 109 TRP A O 1
ATOM 879 N N . ARG A 1 110 ? -29.711 3.640 11.342 1.00 21.06 110 ARG A N 1
ATOM 880 C CA . ARG A 1 110 ? -29.903 4.879 12.095 1.00 22.27 110 ARG A CA 1
ATOM 881 C C . ARG A 1 110 ? -30.818 4.693 13.303 1.00 28.04 110 ARG A C 1
ATOM 882 O O . ARG A 1 110 ? -30.735 5.459 14.267 1.00 28.34 110 ARG A O 1
ATOM 890 N N . GLU A 1 111 ? -31.722 3.726 13.253 1.00 21.30 111 GLU A N 1
ATOM 891 C CA . GLU A 1 111 ? -32.721 3.519 14.296 1.00 21.91 111 GLU A CA 1
ATOM 892 C C . GLU A 1 111 ? -32.381 2.393 15.265 1.00 20.28 111 GLU A C 1
ATOM 893 O O . GLU A 1 111 ? -33.160 2.164 16.196 1.00 21.42 111 GLU A O 1
ATOM 899 N N . ASP A 1 112 ? -31.233 1.715 15.109 1.00 19.59 112 ASP A N 1
ATOM 900 C CA . ASP A 1 112 ? -30.921 0.544 15.929 1.00 21.56 112 ASP A CA 1
ATOM 901 C C . ASP A 1 112 ? -29.414 0.472 16.150 1.00 18.82 112 ASP A C 1
ATOM 902 O O . ASP A 1 112 ? -28.656 0.165 15.227 1.00 19.70 112 ASP A O 1
ATOM 907 N N . ALA A 1 113 ? -28.997 0.706 17.389 1.00 16.50 113 ALA A N 1
ATOM 908 C CA . ALA A 1 113 ? -27.575 0.743 17.719 1.00 17.41 113 ALA A CA 1
ATOM 909 C C . ALA A 1 113 ? -26.939 -0.640 17.766 1.00 18.01 113 ALA A C 1
ATOM 910 O O . ALA A 1 113 ? -25.724 -0.726 17.931 1.00 18.13 113 ALA A O 1
ATOM 912 N N . THR A 1 114 ? -27.711 -1.706 17.614 1.00 18.13 114 THR A N 1
ATOM 913 C CA . THR A 1 114 ? -27.174 -3.071 17.466 1.00 19.70 114 THR A CA 1
ATOM 914 C C . THR A 1 114 ? -27.067 -3.523 16.017 1.00 22.74 114 THR A C 1
ATOM 915 O O . THR A 1 114 ? -26.554 -4.629 15.764 1.00 27.46 114 THR A O 1
ATOM 919 N N A TRP A 1 115 ? -27.505 -2.711 15.056 0.52 20.11 115 TRP A N 1
ATOM 920 N N B TRP A 1 115 ? -27.582 -2.736 15.087 0.48 21.28 115 TRP A N 1
ATOM 921 C CA A TRP A 1 115 ? -27.653 -3.123 13.658 0.52 25.48 115 TRP A CA 1
ATOM 922 C CA B TRP A 1 115 ? -27.524 -3.072 13.678 0.48 24.77 115 TRP A CA 1
ATOM 923 C C A TRP A 1 115 ? -26.331 -2.948 12.913 0.52 23.98 115 TRP A C 1
ATOM 924 C C B TRP A 1 115 ? -26.154 -2.673 13.155 0.48 23.32 115 TRP A C 1
ATOM 925 O O A TRP A 1 115 ? -25.713 -1.881 12.985 0.52 19.71 115 TRP A O 1
ATOM 926 O O B TRP A 1 115 ? -25.649 -1.592 13.477 0.48 22.99 115 TRP A O 1
ATOM 947 N N A ALA A 1 116 ? -25.906 -3.987 12.181 0.52 23.23 116 ALA A N 1
ATOM 948 N N B ALA A 1 116 ? -25.536 -3.560 12.382 0.48 22.58 116 ALA A N 1
ATOM 949 C CA A ALA A 1 116 ? -24.692 -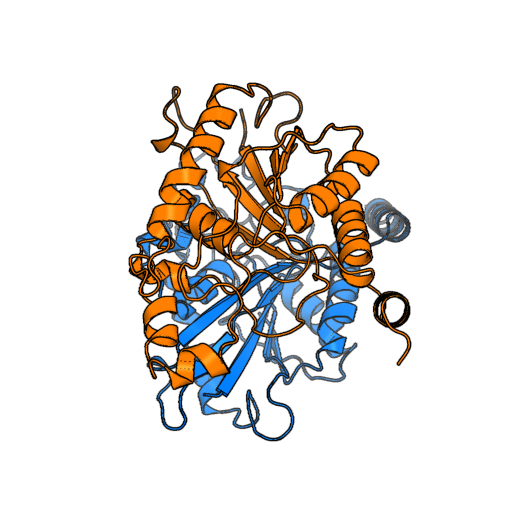3.917 11.359 0.52 24.75 116 ALA A CA 1
ATOM 950 C CA B ALA A 1 116 ? -24.240 -3.271 11.795 0.48 18.70 116 ALA A CA 1
ATOM 951 C C A ALA A 1 116 ? -24.864 -4.765 10.105 0.52 24.51 116 ALA A C 1
ATOM 952 C C B ALA A 1 116 ? -24.225 -3.677 10.328 0.48 21.77 116 ALA A C 1
ATOM 953 O O A ALA A 1 116 ? -24.157 -5.757 9.897 0.52 23.62 116 ALA A O 1
ATOM 954 O O B ALA A 1 116 ? -24.777 -4.722 9.963 0.48 22.64 116 ALA A O 1
ATOM 957 N N A PRO A 1 117 ? -25.789 -4.379 9.221 0.52 25.83 117 PRO A N 1
ATOM 958 N N B PRO A 1 117 ? -23.583 -2.884 9.469 0.48 21.60 117 PRO A N 1
ATOM 959 C CA A PRO A 1 117 ? -26.011 -5.165 7.999 0.52 27.97 117 PRO A CA 1
ATOM 960 C CA B PRO A 1 117 ? -23.360 -3.330 8.088 0.48 22.59 117 PRO A CA 1
ATOM 961 C C A PRO A 1 117 ? -24.853 -5.077 7.028 0.52 23.73 117 PRO A C 1
ATOM 962 C C B PRO A 1 117 ? -22.608 -4.653 8.089 0.48 23.62 117 PRO A C 1
ATOM 963 O O A PRO A 1 117 ? -24.806 -5.855 6.063 0.52 31.26 117 PRO A O 1
ATOM 964 O O B PRO A 1 117 ? -21.878 -4.976 9.031 0.48 25.35 117 PRO A O 1
ATOM 971 N N A HIS A 1 118 ? -23.936 -4.136 7.245 0.52 19.93 118 HIS A N 1
ATOM 972 N N B HIS A 1 118 ? -22.792 -5.430 7.024 0.48 26.24 118 HIS A N 1
ATOM 973 C CA A HIS A 1 118 ? -22.754 -3.962 6.416 0.52 25.02 118 HIS A CA 1
ATOM 974 C CA B HIS A 1 118 ? -22.068 -6.688 6.939 0.48 24.42 118 HIS A CA 1
ATOM 975 C C A HIS A 1 118 ? -21.634 -4.935 6.769 0.52 23.99 118 HIS A C 1
ATOM 976 C C B HIS A 1 118 ? -20.569 -6.438 7.026 0.48 26.55 118 HIS A C 1
ATOM 977 O O A HIS A 1 118 ? -20.639 -4.997 6.039 0.52 26.58 118 HIS A O 1
ATOM 978 O O B HIS A 1 118 ? -20.034 -5.555 6.351 0.48 24.96 118 HIS A O 1
ATOM 991 N N A GLY A 1 119 ? -21.773 -5.705 7.852 0.52 24.64 119 GLY A N 1
ATOM 992 N N B GLY A 1 119 ? -19.899 -7.204 7.887 0.48 25.56 119 GLY A N 1
ATOM 993 C CA A GLY A 1 119 ? -20.784 -6.695 8.228 0.52 27.13 119 GLY A CA 1
ATOM 994 C CA B GLY A 1 119 ? -18.482 -7.066 8.103 0.48 22.29 119 GLY A CA 1
ATOM 995 C C A GLY A 1 119 ? -19.666 -6.203 9.123 0.52 28.44 119 GLY A C 1
ATOM 996 C C B GLY A 1 119 ? -18.097 -5.912 8.996 0.48 25.58 119 GLY A C 1
ATOM 997 O O A GLY A 1 119 ? -18.783 -7.001 9.476 0.52 24.92 119 GLY A O 1
ATOM 998 O O B GLY A 1 119 ? -16.903 -5.727 9.274 0.48 25.87 119 GLY A O 1
ATOM 999 N N A GLY A 1 120 ? -19.675 -4.924 9.496 0.52 21.78 120 GLY A N 1
ATOM 1000 N N B GLY A 1 120 ? -19.073 -5.134 9.459 0.48 21.24 120 GLY A N 1
ATOM 1001 C CA A GLY A 1 120 ? -18.660 -4.306 10.338 0.52 24.95 120 GLY A CA 1
ATOM 1002 C CA B GLY A 1 120 ? -18.819 -3.953 10.244 0.48 23.99 120 GLY A CA 1
ATOM 1003 C C A GLY A 1 120 ? -19.053 -4.252 11.803 0.52 22.46 120 GLY A C 1
ATOM 1004 C C B GLY A 1 120 ? -19.232 -4.127 11.695 0.48 23.07 120 GLY A C 1
ATOM 1005 O O A GLY A 1 120 ? -19.502 -5.267 12.343 0.52 26.71 120 GLY A O 1
ATOM 1006 O O B GLY A 1 120 ? -19.807 -5.131 12.111 0.48 24.40 120 GLY A O 1
ATOM 1007 N N . GLU A 1 121 ? -18.909 -3.098 12.459 1.00 22.00 121 GLU A N 1
ATOM 1008 C CA . GLU A 1 121 ? -19.241 -2.981 13.872 1.00 19.24 121 GLU A CA 1
ATOM 1009 C C . GLU A 1 121 ? -20.590 -2.310 14.072 1.00 21.27 121 GLU A C 1
ATOM 1010 O O . GLU A 1 121 ? -20.963 -1.400 13.327 1.00 24.23 121 GLU A O 1
ATOM 1016 N N . SER A 1 122 ? -21.274 -2.700 15.147 1.00 19.34 122 SER A N 1
ATOM 1017 C CA . SER A 1 122 ? -22.424 -1.938 15.611 1.00 19.44 122 SER A CA 1
ATOM 1018 C C . SER A 1 122 ? -21.966 -0.853 16.565 1.00 19.89 122 SER A C 1
ATOM 1019 O O . SER A 1 122 ? -20.808 -0.819 16.992 1.00 18.62 122 SER A O 1
ATOM 1022 N N A ARG A 1 123 ? -22.875 0.064 16.903 0.64 19.43 123 ARG A N 1
ATOM 1023 N N B ARG A 1 123 ? -22.888 0.063 16.898 0.36 19.77 123 ARG A N 1
ATOM 1024 C CA A ARG A 1 123 ? -22.501 1.091 17.865 0.64 18.24 123 ARG A CA 1
ATOM 1025 C CA B ARG A 1 123 ? -22.578 1.097 17.884 0.36 18.84 123 ARG A CA 1
ATOM 1026 C C A ARG A 1 123 ? -22.223 0.496 19.243 0.64 17.27 123 ARG A C 1
ATOM 1027 C C B ARG A 1 123 ? -22.215 0.483 19.226 0.36 17.11 123 ARG A C 1
ATOM 1028 O O A ARG A 1 123 ? -21.363 1.000 19.978 0.64 16.41 123 ARG A O 1
ATOM 1029 O O B ARG A 1 123 ? -21.330 0.982 19.931 0.36 16.86 123 ARG A O 1
ATOM 1044 N N . VAL A 1 124 ? -22.890 -0.604 19.597 1.00 17.38 124 VAL A N 1
ATOM 1045 C CA . VAL A 1 124 ? -22.542 -1.304 20.831 1.00 16.38 124 VAL A CA 1
ATOM 1046 C C . VAL A 1 124 ? -21.085 -1.773 20.783 1.00 17.63 124 VAL A C 1
ATOM 1047 O O . VAL A 1 124 ? -20.345 -1.621 21.766 1.00 18.24 124 VAL A O 1
ATOM 1051 N N . ASP A 1 125 ? -20.637 -2.330 19.642 1.00 17.78 125 ASP A N 1
ATOM 1052 C CA . ASP A 1 125 ? -19.236 -2.771 19.545 1.00 16.32 125 ASP A CA 1
ATOM 1053 C C . ASP A 1 125 ? -18.289 -1.596 19.751 1.00 18.22 125 ASP A C 1
ATOM 1054 O O . ASP A 1 125 ? -17.245 -1.727 20.407 1.00 17.78 125 ASP A O 1
ATOM 1059 N N . VAL A 1 126 ? -18.629 -0.436 19.174 1.00 14.17 126 VAL A N 1
ATOM 1060 C CA . VAL A 1 126 ? -17.744 0.731 19.228 1.00 16.15 126 VAL A CA 1
ATOM 1061 C C . VAL A 1 126 ? -17.660 1.275 20.649 1.00 16.25 126 VAL A C 1
ATOM 1062 O O . VAL A 1 126 ? -16.583 1.620 21.124 1.00 15.86 126 VAL A O 1
ATOM 1066 N N . ALA A 1 127 ? -18.795 1.375 21.346 1.00 16.30 127 ALA A N 1
ATOM 1067 C CA . ALA A 1 127 ? -18.787 1.768 22.754 1.00 15.36 127 ALA A CA 1
ATOM 1068 C C . ALA A 1 127 ? -17.984 0.798 23.594 1.00 17.51 127 ALA A C 1
ATOM 1069 O O . ALA A 1 127 ? -17.264 1.206 24.514 1.00 17.74 127 ALA A O 1
ATOM 1071 N N . ALA A 1 128 ? -18.122 -0.503 23.323 1.00 16.25 128 ALA A N 1
ATOM 1072 C CA . ALA A 1 128 ? -17.459 -1.489 24.152 1.00 15.80 128 ALA A CA 1
ATOM 1073 C C . ALA A 1 128 ? -15.941 -1.378 24.032 1.00 16.57 128 ALA A C 1
ATOM 1074 O O . ALA A 1 128 ? -15.229 -1.623 25.008 1.00 18.53 128 ALA A O 1
ATOM 1076 N N . ARG A 1 129 ? -15.428 -1.006 22.865 1.00 16.74 129 ARG A N 1
ATOM 1077 C CA . ARG A 1 129 ? -13.975 -0.935 22.782 1.00 18.16 129 ARG A CA 1
ATOM 1078 C C . ARG A 1 129 ? -13.439 0.393 23.263 1.00 16.89 129 ARG A C 1
ATOM 1079 O O . ARG A 1 129 ? -12.268 0.466 23.664 1.00 18.24 129 ARG A O 1
ATOM 1087 N N . SER A 1 130 ? -14.259 1.439 23.264 1.00 16.95 130 SER A N 1
ATOM 1088 C CA . SER A 1 130 ? -13.786 2.779 23.608 1.00 16.07 130 SER A CA 1
ATOM 1089 C C . SER A 1 130 ? -14.030 3.174 25.061 1.00 15.59 130 SER A C 1
ATOM 1090 O O . SER A 1 130 ? -13.224 3.927 25.624 1.00 17.41 130 SER A O 1
ATOM 1093 N N A ARG A 1 131 ? -15.105 2.707 25.687 0.61 15.23 131 ARG A N 1
ATOM 1094 N N B ARG A 1 131 ? -15.114 2.712 25.671 0.39 15.63 131 ARG A N 1
ATOM 1095 C CA A ARG A 1 131 ? -15.345 3.068 27.082 0.61 16.01 131 ARG A CA 1
ATOM 1096 C CA B ARG A 1 131 ? -15.375 3.022 27.074 0.39 15.48 131 ARG A CA 1
ATOM 1097 C C A ARG A 1 131 ? -14.186 2.718 28.013 0.61 18.40 131 ARG A C 1
ATOM 1098 C C B ARG A 1 131 ? -14.208 2.705 28.007 0.39 18.15 131 ARG A C 1
ATOM 1099 O O A ARG A 1 131 ? -13.923 3.500 28.946 0.61 17.69 131 ARG A O 1
ATOM 1100 O O B ARG A 1 131 ? -13.962 3.496 28.936 0.39 18.89 131 ARG A O 1
ATOM 1115 N N . PRO A 1 132 ? -13.456 1.619 27.822 1.00 17.70 132 PRO A N 1
ATOM 1116 C CA . PRO A 1 132 ? -12.332 1.353 28.728 1.00 19.76 132 PRO A CA 1
ATOM 1117 C C . PRO A 1 132 ? -11.265 2.418 28.709 1.00 18.40 132 PRO A C 1
ATOM 1118 O O . PRO A 1 132 ? -10.563 2.557 29.719 1.00 19.39 132 PRO A O 1
ATOM 1122 N N . LEU A 1 133 ? -11.086 3.133 27.596 1.00 17.67 133 LEU A N 1
ATOM 1123 C CA . LEU A 1 133 ? -10.161 4.267 27.615 1.00 16.73 133 LEU A CA 1
ATOM 1124 C C . LEU A 1 133 ? -10.591 5.290 28.661 1.00 18.41 133 LEU A C 1
ATOM 1125 O O . LEU A 1 133 ? -9.748 5.872 29.365 1.00 17.67 133 LEU A O 1
ATOM 1130 N N . VAL A 1 134 ? -11.892 5.586 28.747 1.00 17.60 134 VAL A N 1
ATOM 1131 C CA . VAL A 1 134 ? -12.340 6.578 29.721 1.00 15.46 134 VAL A CA 1
ATOM 1132 C C . VAL A 1 134 ? -12.117 6.085 31.153 1.00 18.64 134 VAL A C 1
ATOM 1133 O O . VAL A 1 134 ? -11.705 6.858 32.034 1.00 19.03 134 VAL A O 1
ATOM 1137 N N . ALA A 1 135 ? -12.374 4.795 31.420 1.00 18.71 135 ALA A N 1
ATOM 1138 C CA . ALA A 1 135 ? -12.109 4.270 32.755 1.00 18.53 135 ALA A CA 1
ATOM 1139 C C . ALA A 1 135 ? -10.615 4.326 33.082 1.00 19.61 135 ALA A C 1
ATOM 1140 O O . ALA A 1 135 ? -10.234 4.606 34.225 1.00 22.08 135 ALA A O 1
ATOM 1142 N N . GLU A 1 136 ? -9.759 4.058 32.088 1.00 18.99 136 GLU A N 1
ATOM 1143 C CA . GLU A 1 136 ? -8.312 4.129 32.319 1.00 19.83 136 GLU A CA 1
ATOM 1144 C C . GLU A 1 136 ? -7.885 5.548 32.661 1.00 19.33 136 GLU A C 1
ATOM 1145 O O . GLU A 1 136 ? -7.066 5.766 33.559 1.00 21.02 136 GLU A O 1
ATOM 1151 N N . LEU A 1 137 ? -8.463 6.535 31.967 1.00 18.11 137 LEU A N 1
ATOM 1152 C CA . LEU A 1 137 ? -8.126 7.925 32.245 1.00 17.78 137 LEU A CA 1
ATOM 1153 C C . LEU A 1 137 ? -8.571 8.326 33.640 1.00 17.85 137 LEU A C 1
ATOM 1154 O O . LEU A 1 137 ? -7.847 9.047 34.331 1.00 21.49 137 LEU A O 1
ATOM 1159 N N . VAL A 1 138 ? -9.778 7.913 34.061 1.00 17.88 138 VAL A N 1
ATOM 1160 C CA . VAL A 1 138 ? -10.222 8.186 35.428 1.00 19.26 138 VAL A CA 1
ATOM 1161 C C . VAL A 1 138 ? -9.243 7.587 36.435 1.00 22.22 138 VAL A C 1
ATOM 1162 O O . VAL A 1 138 ? -8.874 8.223 37.432 1.00 24.22 138 VAL A O 1
ATOM 1166 N N . ALA A 1 139 ? -8.818 6.342 36.188 1.00 24.77 139 ALA A N 1
ATOM 1167 C CA . ALA A 1 139 ? -7.945 5.664 37.137 1.00 26.50 139 ALA A CA 1
ATOM 1168 C C . ALA A 1 139 ? -6.530 6.235 37.160 1.00 25.53 139 ALA A C 1
ATOM 1169 O O . ALA A 1 139 ? -5.844 6.123 38.181 1.00 31.74 139 ALA A O 1
ATOM 1171 N N . SER A 1 140 ? -6.062 6.851 36.070 1.00 24.41 140 SER A N 1
ATOM 1172 C CA . SER A 1 140 ? -4.645 7.197 35.956 1.00 26.17 140 SER A CA 1
ATOM 1173 C C . SER A 1 140 ? -4.346 8.692 35.897 1.00 26.63 140 SER A C 1
ATOM 1174 O O . SER A 1 140 ? -3.170 9.069 35.791 1.00 30.80 140 SER A O 1
ATOM 1177 N N . GLU A 1 141 ? -5.357 9.560 35.944 1.00 26.77 141 GLU A N 1
ATOM 1178 C CA . GLU A 1 141 ? -5.167 11.007 35.848 1.00 26.14 141 GLU A CA 1
ATOM 1179 C C . GLU A 1 141 ? -5.774 11.656 37.089 1.00 27.10 141 GLU A C 1
ATOM 1180 O O . GLU A 1 141 ? -6.906 12.168 37.043 1.00 28.37 141 GLU A O 1
ATOM 1186 N N . PRO A 1 142 ? -5.043 11.686 38.203 1.00 30.40 142 PRO A N 1
ATOM 1187 C CA . PRO A 1 142 ? -5.620 12.234 39.441 1.00 32.89 142 PRO A CA 1
ATOM 1188 C C . PRO A 1 142 ? -5.919 13.721 39.361 1.00 36.54 142 PRO A C 1
ATOM 1189 O O . PRO A 1 142 ? -6.752 14.205 40.138 1.00 38.83 142 PRO A O 1
ATOM 1193 N N . GLU A 1 143 ? -5.295 14.448 38.425 1.00 35.61 143 GLU A N 1
ATOM 1194 C CA . GLU A 1 143 ? -5.587 15.866 38.243 1.00 36.55 143 GLU A CA 1
ATOM 1195 C C . GLU A 1 143 ? -6.932 16.114 37.577 1.00 32.05 143 GLU A C 1
ATOM 1196 O O . GLU A 1 143 ? -7.444 17.233 37.656 1.00 29.28 143 GLU A O 1
ATOM 1202 N N . TRP A 1 144 ? -7.502 15.120 36.908 1.00 27.35 144 TRP A N 1
ATOM 1203 C CA . TRP A 1 144 ? -8.721 15.341 36.135 1.00 25.39 144 TRP A CA 1
ATOM 1204 C C . TRP A 1 144 ? -9.900 15.542 37.082 1.00 32.29 144 TRP A C 1
ATOM 1205 O O . TRP A 1 144 ? -10.273 14.632 37.830 1.00 36.59 144 TRP A O 1
ATOM 1216 N N . GLY A 1 145 ? -10.500 16.728 37.049 1.00 27.76 145 GLY A N 1
ATOM 1217 C CA . GLY A 1 145 ? -11.479 17.066 38.067 1.00 28.85 145 GLY A CA 1
ATOM 1218 C C . GLY A 1 145 ? -10.858 17.268 39.425 1.00 40.87 145 GLY A C 1
ATOM 1219 O O . GLY A 1 145 ? -11.557 17.204 40.438 1.00 48.51 145 GLY A O 1
ATOM 1220 N N . GLY A 1 146 ? -9.547 17.511 39.465 1.00 41.78 146 GLY A N 1
ATOM 1221 C CA . GLY A 1 146 ? -8.788 17.507 40.694 1.00 51.48 146 GLY A CA 1
ATOM 1222 C C . GLY A 1 146 ? -8.625 18.894 41.289 1.00 58.18 146 GLY A C 1
ATOM 1223 O O . GLY A 1 146 ? -9.181 19.883 40.809 1.00 60.64 146 GLY A O 1
ATOM 1224 N N . ALA A 1 147 ? -7.806 18.952 42.345 1.00 58.09 147 ALA A N 1
ATOM 1225 C CA . ALA A 1 147 ? -7.822 20.093 43.259 1.00 64.89 147 ALA A CA 1
ATOM 1226 C C . ALA A 1 147 ? -7.506 21.405 42.549 1.00 60.84 147 ALA A C 1
ATOM 1227 O O . ALA A 1 147 ? -8.256 22.381 42.666 1.00 61.23 147 ALA A O 1
ATOM 1229 N N . ASP A 1 148 ? -6.398 21.446 41.807 1.00 56.00 148 ASP A N 1
ATOM 1230 C CA . ASP A 1 148 ? -5.889 22.711 41.288 1.00 63.92 148 ASP A CA 1
ATOM 1231 C C . ASP A 1 148 ? -6.898 23.389 40.365 1.00 62.02 148 ASP A C 1
ATOM 1232 O O . ASP A 1 148 ? -7.373 24.498 40.645 1.00 57.55 148 ASP A O 1
ATOM 1237 N N . GLU A 1 149 ? -7.239 22.729 39.258 1.00 56.53 149 GLU A N 1
ATOM 1238 C CA . GLU A 1 149 ? -8.075 23.302 38.201 1.00 43.14 149 GLU A CA 1
ATOM 1239 C C . GLU A 1 149 ? -9.107 22.254 37.815 1.00 32.63 149 GLU A C 1
ATOM 1240 O O . GLU A 1 149 ? -8.923 21.512 36.847 1.00 32.54 149 GLU A O 1
ATOM 1246 N N . PRO A 1 150 ? -10.215 22.175 38.549 1.00 36.29 150 PRO A N 1
ATOM 1247 C CA . PRO A 1 150 ? -11.129 21.041 38.370 1.00 30.73 150 PRO A CA 1
ATOM 1248 C C . PRO A 1 150 ? -11.839 21.023 37.039 1.00 27.32 150 PRO A C 1
ATOM 1249 O O . PRO A 1 150 ? -12.310 19.953 36.642 1.00 28.70 150 PRO A O 1
ATOM 1253 N N . ASP A 1 151 ? -11.974 22.155 36.350 1.00 33.51 151 ASP A N 1
ATOM 1254 C CA . ASP A 1 151 ? -12.779 22.201 35.134 1.00 26.38 151 ASP A CA 1
ATOM 1255 C C . ASP A 1 151 ? -11.988 21.994 33.849 1.00 27.43 151 ASP A C 1
ATOM 1256 O O . ASP A 1 151 ? -12.593 21.982 32.772 1.00 26.68 151 ASP A O 1
ATOM 1261 N N . ARG A 1 152 ? -10.677 21.789 33.923 1.00 24.20 152 ARG A N 1
ATOM 1262 C CA . ARG A 1 152 ? -9.888 21.534 32.719 1.00 23.32 152 ARG A CA 1
ATOM 1263 C C . ARG A 1 152 ? -10.342 20.226 32.095 1.00 24.13 152 ARG A C 1
ATOM 1264 O O . ARG A 1 152 ? -10.360 19.197 32.787 1.00 21.58 152 ARG A O 1
ATOM 1272 N N . PRO A 1 153 ? -10.748 20.217 30.826 1.00 22.19 153 PRO A N 1
ATOM 1273 C CA . PRO A 1 153 ? -11.327 18.997 30.253 1.00 17.86 153 PRO A CA 1
ATOM 1274 C C . PRO A 1 153 ? -10.277 18.056 29.691 1.00 16.61 153 PRO A C 1
ATOM 1275 O O . PRO A 1 153 ? -9.219 18.451 29.217 1.00 18.77 153 PRO A O 1
ATOM 1279 N N . VAL A 1 154 ? -10.581 16.763 29.755 1.00 17.35 154 VAL A N 1
ATOM 1280 C CA . VAL A 1 154 ? -9.933 15.810 28.853 1.00 19.05 154 VAL A CA 1
ATOM 1281 C C . VAL A 1 154 ? -10.589 15.967 27.486 1.00 16.03 154 VAL A C 1
ATOM 1282 O O . VAL A 1 154 ? -11.821 16.045 27.406 1.00 15.69 154 VAL A O 1
ATOM 1286 N N . VAL A 1 155 ? -9.801 16.035 26.412 1.00 16.17 155 VAL A N 1
ATOM 1287 C CA . VAL A 1 155 ? -10.327 16.099 25.047 1.00 14.98 155 VAL A CA 1
ATOM 1288 C C . VAL A 1 155 ? -10.006 14.821 24.267 1.00 15.01 155 VAL A C 1
ATOM 1289 O O . VAL A 1 155 ? -8.831 14.458 24.100 1.00 16.77 155 VAL A O 1
ATOM 1293 N N . LEU A 1 156 ? -11.043 14.127 23.780 1.00 14.99 156 LEU A N 1
ATOM 1294 C CA . LEU A 1 156 ? -10.900 13.017 22.840 1.00 14.45 156 LEU A CA 1
ATOM 1295 C C . LEU A 1 156 ? -11.245 13.522 21.442 1.00 14.41 156 LEU A C 1
ATOM 1296 O O . LEU A 1 156 ? -12.265 14.210 21.265 1.00 16.87 156 LEU A O 1
ATOM 1301 N N . VAL A 1 157 ? -10.397 13.251 20.466 1.00 14.86 157 VAL A N 1
ATOM 1302 C CA . VAL A 1 157 ? -10.611 13.683 19.090 1.00 15.09 157 VAL A CA 1
ATOM 1303 C C . VAL A 1 157 ? -10.888 12.451 18.265 1.00 16.29 157 VAL A C 1
ATOM 1304 O O . VAL A 1 157 ? -10.048 11.546 18.183 1.00 15.60 157 VAL A O 1
ATOM 1308 N N . ALA A 1 158 ? -12.080 12.377 17.695 1.00 14.98 158 ALA A N 1
ATOM 1309 C CA . ALA A 1 158 ? -12.524 11.145 17.058 1.00 15.12 158 ALA A CA 1
ATOM 1310 C C . ALA A 1 158 ? -13.519 11.438 15.933 1.00 15.30 158 ALA A C 1
ATOM 1311 O O . ALA A 1 158 ? -13.246 12.257 15.040 1.00 16.87 158 ALA A O 1
ATOM 1313 N N . HIS A 1 159 ? -14.689 10.789 16.001 1.00 15.24 159 HIS A N 1
ATOM 1314 C CA . HIS A 1 159 ? -15.536 10.548 14.833 1.00 16.25 159 HIS A CA 1
ATOM 1315 C C . HIS A 1 159 ? -16.977 10.491 15.301 1.00 15.34 159 HIS A C 1
ATOM 1316 O O . HIS A 1 159 ? -17.246 10.205 16.468 1.00 15.22 159 HIS A O 1
ATOM 1323 N N . GLY A 1 160 ? -17.901 10.864 14.404 1.00 15.60 160 GLY A N 1
ATOM 1324 C CA . GLY A 1 160 ? -19.292 11.019 14.839 1.00 16.02 160 GLY A CA 1
ATOM 1325 C C . GLY A 1 160 ? -19.935 9.743 15.384 1.00 15.07 160 GLY A C 1
ATOM 1326 O O . GLY A 1 160 ? -20.632 9.789 16.405 1.00 17.15 160 GLY A O 1
ATOM 1327 N N . GLY A 1 161 ? -19.695 8.596 14.734 1.00 16.27 161 GLY A N 1
ATOM 1328 C CA . GLY A 1 161 ? -20.233 7.335 15.246 1.00 17.16 161 GLY A CA 1
ATOM 1329 C C . GLY A 1 161 ? -19.686 6.996 16.615 1.00 18.14 161 GLY A C 1
ATOM 1330 O O . GLY A 1 161 ? -20.442 6.684 17.552 1.00 20.52 161 GLY A O 1
ATOM 1331 N N A LEU A 1 162 ? -18.357 7.062 16.759 0.91 15.18 162 LEU A N 1
ATOM 1332 N N B LEU A 1 162 ? -18.365 7.081 16.778 0.09 16.72 162 LEU A N 1
ATOM 1333 C CA A LEU A 1 162 ? -17.716 6.822 18.045 0.91 17.12 162 LEU A CA 1
ATOM 1334 C CA B LEU A 1 162 ? -17.781 6.771 18.077 0.09 17.24 162 LEU A CA 1
ATOM 1335 C C A LEU A 1 162 ? -18.320 7.723 19.115 0.91 16.34 162 LEU A C 1
ATOM 1336 C C B LEU A 1 162 ? -18.271 7.736 19.150 0.09 16.22 162 LEU A C 1
ATOM 1337 O O A LEU A 1 162 ? -18.648 7.277 20.225 0.91 14.68 162 LEU A O 1
ATOM 1338 O O B LEU A 1 162 ? -18.515 7.329 20.293 0.09 16.54 162 LEU A O 1
ATOM 1347 N N . ILE A 1 163 ? -18.435 9.018 18.807 1.00 13.84 163 ILE A N 1
ATOM 1348 C CA . ILE A 1 163 ? -18.854 9.976 19.826 1.00 15.80 163 ILE A CA 1
ATOM 1349 C C . ILE A 1 163 ? -20.282 9.697 20.296 1.00 14.11 163 ILE A C 1
ATOM 1350 O O . ILE A 1 163 ? -20.569 9.764 21.497 1.00 14.22 163 ILE A O 1
ATOM 1355 N N . ALA A 1 164 ? -21.185 9.364 19.364 1.00 14.90 164 ALA A N 1
ATOM 1356 C CA . ALA A 1 164 ? -22.556 9.027 19.757 1.00 14.96 164 ALA A CA 1
ATOM 1357 C C . ALA A 1 164 ? -22.608 7.758 20.607 1.00 15.37 164 ALA A C 1
ATOM 1358 O O . ALA A 1 164 ? -23.305 7.704 21.625 1.00 16.04 164 ALA A O 1
ATOM 1360 N N . ALA A 1 165 ? -21.840 6.738 20.233 1.00 14.84 165 ALA A N 1
ATOM 1361 C CA . ALA A 1 165 ? -21.900 5.465 20.947 1.00 17.10 165 ALA A CA 1
ATOM 1362 C C . ALA A 1 165 ? -21.282 5.606 22.337 1.00 16.95 165 ALA A C 1
ATOM 1363 O O . ALA A 1 165 ? -21.856 5.182 23.359 1.00 16.83 165 ALA A O 1
ATOM 1365 N N . LEU A 1 166 ? -20.092 6.204 22.388 1.00 14.41 166 LEU A N 1
ATOM 1366 C CA . LEU A 1 166 ? -19.424 6.369 23.666 1.00 17.28 166 LEU A CA 1
ATOM 1367 C C . LEU A 1 166 ? -20.220 7.276 24.598 1.00 14.68 166 LEU A C 1
ATOM 1368 O O . LEU A 1 166 ? -20.330 6.997 25.799 1.00 16.49 166 LEU A O 1
ATOM 1373 N N . SER A 1 167 ? -20.808 8.359 24.069 1.00 14.54 167 SER A N 1
ATOM 1374 C CA . SER A 1 167 ? -21.594 9.223 24.934 1.00 15.67 167 SER A CA 1
ATOM 1375 C C . SER A 1 167 ? -22.802 8.493 25.508 1.00 14.32 167 SER A C 1
ATOM 1376 O O . SER A 1 167 ? -23.079 8.587 26.709 1.00 14.92 167 SER A O 1
ATOM 1379 N N . ALA A 1 168 ? -23.554 7.786 24.651 1.00 15.00 168 ALA A N 1
ATOM 1380 C CA . ALA A 1 168 ? -24.716 7.056 25.139 1.00 17.53 168 ALA A CA 1
ATOM 1381 C C . ALA A 1 168 ? -24.330 6.033 26.200 1.00 16.33 168 ALA A C 1
ATOM 1382 O O . ALA A 1 168 ? -25.051 5.844 27.189 1.00 18.79 168 ALA A O 1
ATOM 1384 N N . ALA A 1 169 ? -23.170 5.368 26.027 1.00 16.00 169 ALA A N 1
ATOM 1385 C CA . ALA A 1 169 ? -22.728 4.368 27.006 1.00 16.84 169 ALA A CA 1
ATOM 1386 C C . ALA A 1 169 ? -22.350 5.012 28.342 1.00 18.00 169 ALA A C 1
ATOM 1387 O O . ALA A 1 169 ? -22.645 4.469 29.415 1.00 20.76 169 ALA A O 1
ATOM 1389 N N . LEU A 1 170 ? -21.645 6.141 28.300 1.00 16.06 170 LEU A N 1
ATOM 1390 C CA . LEU A 1 170 ? -21.295 6.835 29.532 1.00 19.18 170 LEU A CA 1
ATOM 1391 C C . LEU A 1 170 ? -22.537 7.293 30.287 1.00 16.47 170 LEU A C 1
ATOM 1392 O O . LEU A 1 170 ? -22.608 7.170 31.521 1.00 17.96 170 LEU A O 1
ATOM 1397 N N . LEU A 1 171 ? -23.526 7.829 29.554 1.00 16.41 171 LEU A N 1
ATOM 1398 C CA . LEU A 1 171 ? -24.809 8.214 30.133 1.00 15.77 171 LEU A CA 1
ATOM 1399 C C . LEU A 1 171 ? -25.608 7.018 30.634 1.00 21.05 171 LEU A C 1
ATOM 1400 O O . LEU A 1 171 ? -26.584 7.225 31.359 1.00 20.96 171 LEU A O 1
ATOM 1405 N N . LYS A 1 172 ? -25.185 5.799 30.302 1.00 18.79 172 LYS A N 1
ATOM 1406 C CA . LYS A 1 172 ? -25.926 4.579 30.621 1.00 20.22 172 LYS A CA 1
ATOM 1407 C C . LYS A 1 172 ? -27.371 4.647 30.137 1.00 19.38 172 LYS A C 1
ATOM 1408 O O . LYS A 1 172 ? -28.294 4.181 30.811 1.00 21.92 172 LYS A O 1
ATOM 1414 N N . LEU A 1 173 ? -27.571 5.224 28.961 1.00 19.03 173 LEU A N 1
ATOM 1415 C CA . LEU A 1 173 ? -28.864 5.048 28.309 1.00 18.57 173 LEU A CA 1
ATOM 1416 C C . LEU A 1 173 ? -29.025 3.578 27.956 1.00 18.09 173 LEU A C 1
ATOM 1417 O O . LEU A 1 173 ? -28.039 2.922 27.599 1.00 18.60 173 LEU A O 1
ATOM 1422 N N . PRO A 1 174 ? -30.237 3.020 28.038 1.00 18.16 174 PRO A N 1
ATOM 1423 C CA . PRO A 1 174 ? -30.466 1.686 27.461 1.00 17.72 174 PRO A CA 1
ATOM 1424 C C . PRO A 1 174 ? -30.129 1.694 25.973 1.00 16.39 174 PRO A C 1
ATOM 1425 O O . PRO A 1 174 ? -30.357 2.682 25.264 1.00 16.59 174 PRO A O 1
ATOM 1429 N N . VAL A 1 175 ? -29.594 0.575 25.490 1.00 17.75 175 VAL A N 1
ATOM 1430 C CA . VAL A 1 175 ? -29.189 0.492 24.087 1.00 17.34 175 VAL A CA 1
ATOM 1431 C C . VAL A 1 175 ? -30.337 0.872 23.149 1.00 16.94 175 VAL A C 1
ATOM 1432 O O . VAL A 1 175 ? -30.107 1.482 22.098 1.00 17.53 175 VAL A O 1
ATOM 1436 N N . ALA A 1 176 ? -31.575 0.484 23.492 1.00 18.18 176 ALA A N 1
ATOM 1437 C CA . ALA A 1 176 ? -32.736 0.827 22.668 1.00 17.59 176 ALA A CA 1
ATOM 1438 C C . ALA A 1 176 ? -32.840 2.314 22.399 1.00 20.48 176 ALA A C 1
ATOM 1439 O O . ALA A 1 176 ? -33.449 2.713 21.397 1.00 20.41 176 ALA A O 1
ATOM 1441 N N . ASN A 1 177 ? -32.276 3.141 23.275 1.00 16.60 177 ASN A N 1
ATOM 1442 C CA . ASN A 1 177 ? -32.399 4.587 23.178 1.00 16.67 177 ASN A CA 1
ATOM 1443 C C . ASN A 1 177 ? -31.135 5.253 22.688 1.00 15.48 177 ASN A C 1
ATOM 1444 O O . ASN A 1 177 ? -31.112 6.482 22.557 1.00 17.36 177 ASN A O 1
ATOM 1449 N N . TRP A 1 178 ? -30.076 4.489 22.430 1.00 15.48 178 TRP A N 1
ATOM 1450 C CA . TRP A 1 178 ? -28.885 5.112 21.855 1.00 16.57 178 TRP A CA 1
ATOM 1451 C C . TRP A 1 178 ? -29.132 5.883 20.558 1.00 17.14 178 TRP A C 1
ATOM 1452 O O . TRP A 1 178 ? -28.443 6.896 20.344 1.00 17.73 178 TRP A O 1
ATOM 1463 N N . PRO A 1 179 ? -30.023 5.468 19.651 1.00 15.59 179 PRO A N 1
ATOM 1464 C CA . PRO A 1 179 ? -30.243 6.240 18.422 1.00 15.76 179 PRO A CA 1
ATOM 1465 C C . PRO A 1 179 ? -30.794 7.635 18.680 1.00 17.26 179 PRO A C 1
ATOM 1466 O O . PRO A 1 179 ? -30.888 8.421 17.730 1.00 19.80 179 PRO A O 1
ATOM 1470 N N . ALA A 1 180 ? -31.179 7.951 19.922 1.00 16.29 180 ALA A N 1
ATOM 1471 C CA . ALA A 1 180 ? -31.563 9.335 20.216 1.00 20.68 180 ALA A CA 1
ATOM 1472 C C . ALA A 1 180 ? -30.444 10.321 19.940 1.00 18.67 180 ALA A C 1
ATOM 1473 O O . ALA A 1 180 ? -30.746 11.501 19.734 1.00 19.87 180 ALA A O 1
ATOM 1475 N N . LEU A 1 181 ? -29.175 9.894 19.942 1.00 17.64 181 LEU A N 1
ATOM 1476 C CA . LEU A 1 181 ? -28.048 10.803 19.720 1.00 18.72 181 LEU A CA 1
ATOM 1477 C C . LEU A 1 181 ? -27.574 10.670 18.289 1.00 24.31 181 LEU A C 1
ATOM 1478 O O . LEU A 1 181 ? -27.333 9.554 17.809 1.00 21.16 181 LEU A O 1
ATOM 1483 N N A GLY A 1 182 ? -27.673 11.788 17.575 0.61 24.00 182 GLY A N 1
ATOM 1484 N N B GLY A 1 182 ? -27.209 11.784 17.663 0.39 18.92 182 GLY A N 1
ATOM 1485 C CA A GLY A 1 182 ? -27.619 11.826 16.145 0.61 20.98 182 GLY A CA 1
ATOM 1486 C CA B GLY A 1 182 ? -26.393 11.646 16.467 0.39 17.68 182 GLY A CA 1
ATOM 1487 C C A GLY A 1 182 ? -26.215 12.050 15.666 0.61 15.47 182 GLY A C 1
ATOM 1488 C C B GLY A 1 182 ? -26.100 12.971 15.795 0.39 15.47 182 GLY A C 1
ATOM 1489 O O A GLY A 1 182 ? -25.259 11.487 16.214 0.61 23.19 182 GLY A O 1
ATOM 1490 O O B GLY A 1 182 ? -26.371 14.041 16.336 0.39 15.45 182 GLY A O 1
ATOM 1491 N N A GLY A 1 183 ? -26.100 12.853 14.639 0.61 16.41 183 GLY A N 1
ATOM 1492 N N B GLY A 1 183 ? -25.529 12.874 14.592 0.39 22.19 183 GLY A N 1
ATOM 1493 C CA A GLY A 1 183 ? -24.823 13.139 14.056 0.61 22.25 183 GLY A CA 1
ATOM 1494 C CA B GLY A 1 183 ? -25.416 14.016 13.699 0.39 16.70 183 GLY A CA 1
ATOM 1495 C C A GLY A 1 183 ? -24.093 14.233 14.784 0.61 28.82 183 GLY A C 1
ATOM 1496 C C B GLY A 1 183 ? -24.262 14.959 13.938 0.39 16.46 183 GLY A C 1
ATOM 1497 O O A GLY A 1 183 ? -24.615 14.964 15.632 0.61 29.10 183 GLY A O 1
ATOM 1498 O O B GLY A 1 183 ? -24.325 16.115 13.530 0.39 17.03 183 GLY A O 1
ATOM 1499 N N A MET A 1 184 ? -22.831 14.324 14.438 0.61 30.81 184 MET A N 1
ATOM 1500 N N B MET A 1 184 ? -23.178 14.491 14.544 0.39 15.78 184 MET A N 1
ATOM 1501 C CA A MET A 1 184 ? -21.955 15.397 14.855 0.61 18.83 184 MET A CA 1
ATOM 1502 C CA B MET A 1 184 ? -22.063 15.388 14.840 0.39 16.12 184 MET A CA 1
ATOM 1503 C C A MET A 1 184 ? -21.451 16.058 13.588 0.61 18.88 184 MET A C 1
ATOM 1504 C C B MET A 1 184 ? -21.520 16.052 13.575 0.39 17.90 184 MET A C 1
ATOM 1505 O O A MET A 1 184 ? -21.198 15.384 12.580 0.61 19.26 184 MET A O 1
ATOM 1506 O O B MET A 1 184 ? -21.283 15.383 12.562 0.39 20.73 184 MET A O 1
ATOM 1515 N N . GLY A 1 185 ? -21.277 17.377 13.643 1.00 17.59 185 GLY A N 1
ATOM 1516 C CA . GLY A 1 185 ? -20.854 18.130 12.486 1.00 18.54 185 GLY A CA 1
ATOM 1517 C C . GLY A 1 185 ? -19.330 18.277 12.386 1.00 18.25 185 GLY A C 1
ATOM 1518 O O . GLY A 1 185 ? -18.589 17.752 13.206 1.00 19.41 185 GLY A O 1
ATOM 1519 N N . ASN A 1 186 ? -18.913 19.033 11.359 1.00 22.84 186 ASN A N 1
ATOM 1520 C CA . ASN A 1 186 ? -17.536 19.345 10.934 1.00 22.10 186 ASN A CA 1
ATOM 1521 C C . ASN A 1 186 ? -16.766 19.989 12.076 1.00 21.30 186 ASN A C 1
ATOM 1522 O O . ASN A 1 186 ? -16.984 21.155 12.364 1.00 23.55 186 ASN A O 1
ATOM 1527 N N . ALA A 1 187 ? -15.877 19.254 12.750 1.00 20.59 187 ALA A N 1
ATOM 1528 C CA . ALA A 1 187 ? -15.123 19.799 13.901 1.00 19.70 187 ALA A CA 1
ATOM 1529 C C . ALA A 1 187 ? -16.036 20.371 14.993 1.00 20.04 187 ALA A C 1
ATOM 1530 O O . ALA A 1 187 ? -15.698 21.357 15.672 1.00 20.47 187 ALA A O 1
ATOM 1532 N N . SER A 1 188 ? -17.192 19.758 15.167 1.00 18.46 188 SER A N 1
ATOM 1533 C CA . SER A 1 188 ? -18.101 20.056 16.258 1.00 17.15 188 SER A CA 1
ATOM 1534 C C . SER A 1 188 ? -17.714 19.243 17.484 1.00 15.26 188 SER A C 1
ATOM 1535 O O . SER A 1 188 ? -16.985 18.250 17.396 1.00 15.60 188 SER A O 1
ATOM 1538 N N . TRP A 1 189 ? -18.196 19.649 18.646 1.00 15.81 189 TRP A N 1
ATOM 1539 C CA . TRP A 1 189 ? -17.796 18.979 19.879 1.00 17.25 189 TRP A CA 1
ATOM 1540 C C . TRP A 1 189 ? -18.986 18.736 20.799 1.00 16.16 189 TRP A C 1
ATOM 1541 O O . TRP A 1 189 ? -20.021 19.404 20.707 1.00 16.83 189 TRP A O 1
ATOM 1552 N N . THR A 1 190 ? -18.779 17.801 21.710 1.00 16.29 190 THR A N 1
ATOM 1553 C CA . THR A 1 190 ? -19.737 17.353 22.702 1.00 14.37 190 THR A CA 1
ATOM 1554 C C . THR A 1 190 ? -19.041 17.393 24.054 1.00 16.70 190 THR A C 1
ATOM 1555 O O . THR A 1 190 ? -17.824 17.151 24.161 1.00 15.43 190 THR A O 1
ATOM 1559 N N . GLN A 1 191 ? -19.790 17.680 25.096 1.00 14.89 191 GLN A N 1
ATOM 1560 C CA . GLN A 1 191 ? -19.236 17.701 26.449 1.00 16.90 191 GLN A CA 1
ATOM 1561 C C . GLN A 1 191 ? -20.115 16.934 27.413 1.00 16.05 191 GLN A C 1
ATOM 1562 O O . GLN A 1 191 ? -21.324 17.181 27.488 1.00 17.58 191 GLN A O 1
ATOM 1568 N N A LEU A 1 192 ? -19.532 15.985 28.146 0.68 14.33 192 LEU A N 1
ATOM 1569 N N B LEU A 1 192 ? -19.485 16.057 28.181 0.32 16.21 192 LEU A N 1
ATOM 1570 C CA A LEU A 1 192 ? -20.199 15.308 29.250 0.68 15.70 192 LEU A CA 1
ATOM 1571 C CA B LEU A 1 192 ? -20.118 15.345 29.268 0.32 16.07 192 LEU A CA 1
ATOM 1572 C C A LEU A 1 192 ? -19.493 15.682 30.543 0.68 18.57 192 LEU A C 1
ATOM 1573 C C B LEU A 1 192 ? -19.476 15.785 30.569 0.32 19.59 192 LEU A C 1
ATOM 1574 O O A LEU A 1 192 ? -18.295 15.971 30.543 0.68 20.45 192 LEU A O 1
ATOM 1575 O O B LEU A 1 192 ? -18.315 16.208 30.602 0.32 15.18 192 LEU A O 1
ATOM 1584 N N . SER A 1 193 ? -20.238 15.701 31.645 1.00 16.61 193 SER A N 1
ATOM 1585 C CA . SER A 1 193 ? -19.690 15.888 32.975 1.00 16.07 193 SER A CA 1
ATOM 1586 C C . SER A 1 193 ? -19.906 14.617 33.769 1.00 18.61 193 SER A C 1
ATOM 1587 O O . SER A 1 193 ? -21.017 14.080 33.791 1.00 19.63 193 SER A O 1
ATOM 1590 N N . GLY A 1 194 ? -18.826 14.114 34.373 1.00 20.58 194 GLY A N 1
ATOM 1591 C CA . GLY A 1 194 ? -18.925 12.965 35.245 1.00 19.13 194 GLY A CA 1
ATOM 1592 C C . GLY A 1 194 ? -18.915 13.382 36.696 1.00 21.76 194 GLY A C 1
ATOM 1593 O O . GLY A 1 194 ? -17.907 13.885 37.201 1.00 21.99 194 GLY A O 1
ATOM 1594 N N . HIS A 1 195 ? -20.034 13.197 37.387 1.00 21.47 195 HIS A N 1
ATOM 1595 C CA . HIS A 1 195 ? -20.185 13.647 38.758 1.00 21.29 195 HIS A CA 1
ATOM 1596 C C . HIS A 1 195 ? -19.939 12.469 39.687 1.00 28.15 195 HIS A C 1
ATOM 1597 O O . HIS A 1 195 ? -20.470 11.382 39.461 1.00 31.08 195 HIS A O 1
ATOM 1604 N N . TRP A 1 196 ? -19.144 12.671 40.728 1.00 33.70 196 TRP A N 1
ATOM 1605 C CA . TRP A 1 196 ? -18.937 11.540 41.621 1.00 40.46 196 TRP A CA 1
ATOM 1606 C C . TRP A 1 196 ? -18.681 12.016 43.039 1.00 43.97 196 TRP A C 1
ATOM 1607 O O . TRP A 1 196 ? -18.173 13.117 43.265 1.00 37.28 196 TRP A O 1
ATOM 1618 N N . ALA A 1 197 ? -19.049 11.162 43.990 1.00 50.31 197 ALA A N 1
ATOM 1619 C CA . ALA A 1 197 ? -18.676 11.391 45.373 1.00 48.37 197 ALA A CA 1
ATOM 1620 C C . ALA A 1 197 ? -17.301 10.785 45.625 1.00 49.32 197 ALA A C 1
ATOM 1621 O O . ALA A 1 197 ? -16.998 9.703 45.114 1.00 56.53 197 ALA A O 1
ATOM 1623 N N . PRO A 1 198 ? -16.457 11.493 46.368 1.00 62.11 198 PRO A N 1
ATOM 1624 C CA . PRO A 1 198 ? -15.136 10.956 46.711 1.00 66.25 198 PRO A CA 1
ATOM 1625 C C . PRO A 1 198 ? -15.211 9.533 47.250 1.00 64.21 198 PRO A C 1
ATOM 1626 O O . PRO A 1 198 ? -15.998 9.222 48.148 1.00 62.24 198 PRO A O 1
ATOM 1630 N N . GLY A 1 199 ? -14.388 8.662 46.676 1.00 62.82 199 GLY A N 1
ATOM 1631 C CA . GLY A 1 199 ? -14.337 7.269 47.053 1.00 60.38 199 GLY A CA 1
ATOM 1632 C C . GLY A 1 199 ? -15.039 6.329 46.099 1.00 51.58 199 GLY A C 1
ATOM 1633 O O . GLY A 1 199 ? -14.880 5.110 46.230 1.00 59.10 199 GLY A O 1
ATOM 1634 N N . SER A 1 200 ? -15.797 6.849 45.143 1.00 54.13 200 SER A N 1
ATOM 1635 C CA . SER A 1 200 ? -16.594 6.002 44.269 1.00 62.29 200 SER A CA 1
ATOM 1636 C C . SER A 1 200 ? -15.734 5.366 43.179 1.00 58.82 200 SER A C 1
ATOM 1637 O O . SER A 1 200 ? -14.699 5.906 42.779 1.00 58.99 200 SER A O 1
ATOM 1640 N N . ASP A 1 201 ? -16.176 4.199 42.707 1.00 53.44 201 ASP A N 1
ATOM 1641 C CA . ASP A 1 201 ? -15.534 3.489 41.608 1.00 43.65 201 ASP A CA 1
ATOM 1642 C C . ASP A 1 201 ? -16.010 4.064 40.273 1.00 35.83 201 ASP A C 1
ATOM 1643 O O . ASP A 1 201 ? -16.891 4.929 40.230 1.00 36.82 201 ASP A O 1
ATOM 1648 N N . PHE A 1 202 ? -15.435 3.583 39.159 1.00 34.88 202 PHE A N 1
ATOM 1649 C CA . PHE A 1 202 ? -15.766 4.186 37.864 1.00 27.43 202 PHE A CA 1
ATOM 1650 C C . PHE A 1 202 ? -17.255 4.086 37.571 1.00 23.23 202 PHE A C 1
ATOM 1651 O O . PHE A 1 202 ? -17.867 5.046 37.079 1.00 23.36 202 PHE A O 1
ATOM 1659 N N . GLU A 1 203 ? -17.863 2.943 37.890 1.00 27.75 203 GLU A N 1
ATOM 1660 C CA . GLU A 1 203 ? -19.264 2.754 37.554 1.00 28.57 203 GLU A CA 1
ATOM 1661 C C . GLU A 1 203 ? -20.179 3.643 38.374 1.00 31.75 203 GLU A C 1
ATOM 1662 O O . GLU A 1 203 ? -21.314 3.886 37.954 1.00 36.10 203 GLU A O 1
ATOM 1668 N N . SER A 1 204 ? -19.708 4.149 39.518 1.00 30.05 204 SER A N 1
ATOM 1669 C CA . SER A 1 204 ? -20.503 5.050 40.347 1.00 31.38 204 SER A CA 1
ATOM 1670 C C . SER A 1 204 ? -20.489 6.493 39.858 1.00 27.58 204 SER A C 1
ATOM 1671 O O . SER A 1 204 ? -21.255 7.305 40.380 1.00 31.88 204 SER A O 1
ATOM 1674 N N . ILE A 1 205 ? -19.633 6.840 38.906 1.00 25.50 205 ILE A N 1
ATOM 1675 C CA . ILE A 1 205 ? -19.682 8.173 38.306 1.00 22.16 205 ILE A CA 1
ATOM 1676 C C . ILE A 1 205 ? -20.955 8.303 37.482 1.00 24.85 205 ILE A C 1
ATOM 1677 O O . ILE A 1 205 ? -21.235 7.468 36.610 1.00 26.23 205 ILE A O 1
ATOM 1682 N N . ARG A 1 206 ? -21.716 9.372 37.730 1.00 23.99 206 ARG A N 1
ATOM 1683 C CA . ARG A 1 206 ? -22.931 9.665 36.977 1.00 25.42 206 ARG A CA 1
ATOM 1684 C C . ARG A 1 206 ? -22.603 10.732 35.941 1.00 25.54 206 ARG A C 1
ATOM 1685 O O . ARG A 1 206 ? -22.232 11.854 36.301 1.00 24.24 206 ARG A O 1
ATOM 1693 N N . TRP A 1 207 ? -22.741 10.383 34.668 1.00 19.92 207 TRP A N 1
ATOM 1694 C CA . TRP A 1 207 ? -22.391 11.262 33.565 1.00 20.07 207 TRP A CA 1
ATOM 1695 C C . TRP A 1 207 ? -23.649 11.982 33.101 1.00 20.31 207 TRP A C 1
ATOM 1696 O O . TRP A 1 207 ? -24.751 11.424 33.141 1.00 22.58 207 TRP A O 1
ATOM 1707 N N . ARG A 1 208 ? -23.483 13.240 32.707 1.00 19.08 208 ARG A N 1
ATOM 1708 C CA . ARG A 1 208 ? -24.568 14.079 32.248 1.00 19.63 208 ARG A CA 1
ATOM 1709 C C . ARG A 1 208 ? -24.146 14.671 30.915 1.00 17.56 208 ARG A C 1
ATOM 1710 O O . ARG A 1 208 ? -22.962 14.973 30.699 1.00 18.44 208 ARG A O 1
ATOM 1718 N N . LEU A 1 209 ? -25.103 14.876 30.018 1.00 18.18 209 LEU A N 1
ATOM 1719 C CA . LEU A 1 209 ? -24.800 15.465 28.716 1.00 15.86 209 LEU A CA 1
ATOM 1720 C C . LEU A 1 209 ? -24.905 16.984 28.840 1.00 15.36 209 LEU A C 1
ATOM 1721 O O . LEU A 1 209 ? -26.001 17.538 28.913 1.00 18.25 209 LEU A O 1
ATOM 1726 N N . ASP A 1 210 ? -23.763 17.669 28.847 1.00 17.59 210 ASP A N 1
ATOM 1727 C CA . ASP A 1 210 ? -23.806 19.116 28.991 1.00 17.10 210 ASP A CA 1
ATOM 1728 C C . ASP A 1 210 ? -24.075 19.775 27.662 1.00 13.90 210 ASP A C 1
ATOM 1729 O O . ASP A 1 210 ? -24.860 20.747 27.608 1.00 15.71 210 ASP A O 1
ATOM 1734 N N . VAL A 1 211 ? -23.408 19.318 26.608 1.00 15.75 211 VAL A N 1
ATOM 1735 C CA . VAL A 1 211 ? -23.449 19.896 25.266 1.00 15.02 211 VAL A CA 1
ATOM 1736 C C . VAL A 1 211 ? -23.392 18.755 24.267 1.00 16.26 211 VAL A C 1
ATOM 1737 O O . VAL A 1 211 ? -22.559 17.865 24.424 1.00 15.28 211 VAL A O 1
ATOM 1741 N N . TRP A 1 212 ? -24.249 18.741 23.249 1.00 15.14 212 TRP A N 1
ATOM 1742 C CA . TRP A 1 212 ? -24.120 17.800 22.140 1.00 15.87 212 TRP A CA 1
ATOM 1743 C C . TRP A 1 212 ? -23.988 18.591 20.855 1.00 14.83 212 TRP A C 1
ATOM 1744 O O . TRP A 1 212 ? -24.875 19.358 20.519 1.00 14.97 212 TRP A O 1
ATOM 1755 N N . ASN A 1 213 ? -22.889 18.420 20.137 1.00 15.10 213 ASN A N 1
ATOM 1756 C CA . ASN A 1 213 ? -22.733 18.903 18.767 1.00 15.24 213 ASN A CA 1
ATOM 1757 C C . ASN A 1 213 ? -22.762 20.434 18.665 1.00 14.80 213 ASN A C 1
ATOM 1758 O O . ASN A 1 213 ? -23.479 21.011 17.839 1.00 18.80 213 ASN A O 1
ATOM 1763 N N . ALA A 1 214 ? -21.953 21.101 19.503 1.00 15.59 214 ALA A N 1
ATOM 1764 C CA . ALA A 1 214 ? -21.714 22.534 19.417 1.00 15.97 214 ALA A CA 1
ATOM 1765 C C . ALA A 1 214 ? -20.660 22.823 18.357 1.00 17.26 214 ALA A C 1
ATOM 1766 O O . ALA A 1 214 ? -19.812 21.994 18.064 1.00 19.38 214 ALA A O 1
ATOM 1768 N N . SER A 1 215 ? -20.655 24.036 17.822 1.00 22.37 215 SER A N 1
ATOM 1769 C CA . SER A 1 215 ? -19.682 24.332 16.786 1.00 20.54 215 SER A CA 1
ATOM 1770 C C . SER A 1 215 ? -19.108 25.724 16.996 1.00 24.04 215 SER A C 1
ATOM 1771 O O . SER A 1 215 ? -19.687 26.569 17.690 1.00 30.21 215 SER A O 1
ATOM 1774 N N . ALA A 1 216 ? -17.982 25.971 16.340 1.00 24.29 216 ALA A N 1
ATOM 1775 C CA . ALA A 1 216 ? -17.407 27.307 16.304 1.00 26.56 216 ALA A CA 1
ATOM 1776 C C . ALA A 1 216 ? -18.004 28.075 15.135 1.00 33.97 216 ALA A C 1
ATOM 1777 O O . ALA A 1 216 ? -18.081 27.553 14.020 1.00 31.97 216 ALA A O 1
ATOM 1779 N N . GLN A 1 217 ? -18.400 29.323 15.380 1.00 36.50 217 GLN A N 1
ATOM 1780 C CA . GLN A 1 217 ? -18.862 30.178 14.297 1.00 36.91 217 GLN A CA 1
ATOM 1781 C C . GLN A 1 217 ? -17.689 30.688 13.471 1.00 43.61 217 GLN A C 1
ATOM 1782 O O . GLN A 1 217 ? -16.671 31.126 14.012 1.00 45.62 217 GLN A O 1
ATOM 1788 N N . VAL A 1 218 ? -17.855 30.657 12.148 1.00 51.67 218 VAL A N 1
ATOM 1789 C CA . VAL A 1 218 ? -16.801 30.976 11.193 1.00 52.34 218 VAL A CA 1
ATOM 1790 C C . VAL A 1 218 ? -17.325 32.033 10.225 1.00 55.49 218 VAL A C 1
ATOM 1791 O O . VAL A 1 218 ? -18.462 31.945 9.751 1.00 63.19 218 VAL A O 1
ATOM 1795 N N . SER A 1 219 ? -16.504 33.038 9.941 1.00 47.46 219 SER A N 1
ATOM 1796 C CA . SER A 1 219 ? -16.971 34.148 9.122 1.00 60.03 219 SER A CA 1
ATOM 1797 C C . SER A 1 219 ? -17.114 33.727 7.662 1.00 65.91 219 SER A C 1
ATOM 1798 O O . SER A 1 219 ? -16.417 32.833 7.173 1.00 60.47 219 SER A O 1
ATOM 1801 N N . SER A 1 220 ? -18.041 34.388 6.963 1.00 87.73 220 SER A N 1
ATOM 1802 C CA . SER A 1 220 ? -18.249 34.109 5.548 1.00 84.07 220 SER A CA 1
ATOM 1803 C C . SER A 1 220 ? -17.003 34.388 4.718 1.00 81.99 220 SER A C 1
ATOM 1804 O O . SER A 1 220 ? -16.844 33.798 3.643 1.00 75.90 220 SER A O 1
ATOM 1807 N N . ASP A 1 221 ? -16.120 35.273 5.192 1.00 74.00 221 ASP A N 1
ATOM 1808 C CA . ASP A 1 221 ? -14.877 35.536 4.475 1.00 73.25 221 ASP A CA 1
ATOM 1809 C C . ASP A 1 221 ? -13.945 34.331 4.520 1.00 72.91 221 ASP A C 1
ATOM 1810 O O . ASP A 1 221 ? -13.284 34.015 3.525 1.00 69.19 221 ASP A O 1
ATOM 1815 N N . VAL A 1 222 ? -13.876 33.644 5.661 1.00 71.04 222 VAL A N 1
ATOM 1816 C CA . VAL A 1 222 ? -12.969 32.503 5.762 1.00 72.84 222 VAL A CA 1
ATOM 1817 C C . VAL A 1 222 ? -13.559 31.226 5.168 1.00 70.21 222 VAL A C 1
ATOM 1818 O O . VAL A 1 222 ? -12.799 30.334 4.770 1.00 70.46 222 VAL A O 1
ATOM 1822 N N . LEU A 1 223 ? -14.889 31.114 5.085 1.00 67.48 223 LEU A N 1
ATOM 1823 C CA . LEU A 1 223 ? -15.483 30.041 4.292 1.00 66.92 223 LEU A CA 1
ATOM 1824 C C . LEU A 1 223 ? -15.205 30.227 2.805 1.00 63.96 223 LEU A C 1
ATOM 1825 O O . LEU A 1 223 ? -15.021 29.243 2.079 1.00 62.80 223 LEU A O 1
ATOM 1830 N N . LYS A 1 224 ? -15.180 31.474 2.333 1.00 65.43 224 LYS A N 1
ATOM 1831 C CA . LYS A 1 224 ? -14.979 31.718 0.910 1.00 66.08 224 LYS A CA 1
ATOM 1832 C C . LYS A 1 224 ? -13.538 31.456 0.482 1.00 65.71 224 LYS A C 1
ATOM 1833 O O . LYS A 1 224 ? -13.295 31.064 -0.666 1.00 71.50 224 LYS A O 1
ATOM 1839 N N . LEU A 1 225 ? -12.573 31.665 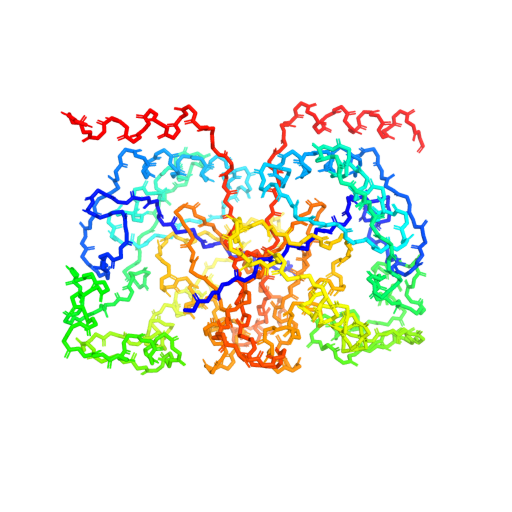1.377 1.00 65.70 225 LEU A N 1
ATOM 1840 C CA . LEU A 1 225 ? -11.187 31.359 1.042 1.00 68.41 225 LEU A CA 1
ATOM 1841 C C . LEU A 1 225 ? -10.922 29.854 1.047 1.00 64.51 225 LEU A C 1
ATOM 1842 O O . LEU A 1 225 ? -10.250 29.338 0.146 1.00 65.28 225 LEU A O 1
ATOM 1847 N N . ALA A 1 226 ? -11.437 29.133 2.046 1.00 63.17 226 ALA A N 1
ATOM 1848 C CA . ALA A 1 226 ? -11.247 27.685 2.059 1.00 62.61 226 ALA A CA 1
ATOM 1849 C C . ALA A 1 226 ? -11.926 27.024 0.864 1.00 62.06 226 ALA A C 1
ATOM 1850 O O . ALA A 1 226 ? -11.464 25.980 0.389 1.00 62.43 226 ALA A O 1
ATOM 1852 N N . ALA A 1 227 ? -13.016 27.619 0.364 1.00 61.85 227 ALA A N 1
ATOM 1853 C CA . ALA A 1 227 ? -13.651 27.107 -0.848 1.00 61.96 227 ALA A CA 1
ATOM 1854 C C . ALA A 1 227 ? -12.798 27.392 -2.076 1.00 63.53 227 ALA A C 1
ATOM 1855 O O . ALA A 1 227 ? -12.696 26.550 -2.976 1.00 64.12 227 ALA A O 1
ATOM 1857 N N . ALA A 1 228 ? -12.187 28.579 -2.132 1.00 65.05 228 ALA A N 1
ATOM 1858 C CA . ALA A 1 228 ? -11.290 28.902 -3.234 1.00 67.90 228 ALA A CA 1
ATOM 1859 C C . ALA A 1 228 ? -10.023 28.055 -3.194 1.00 68.71 228 ALA A C 1
ATOM 1860 O O . ALA A 1 228 ? -9.488 27.693 -4.249 1.00 71.05 228 ALA A O 1
ATOM 1862 N N . LEU A 1 229 ? -9.532 27.727 -1.995 1.00 67.22 229 LEU A N 1
ATOM 1863 C CA . LEU A 1 229 ? -8.340 26.890 -1.899 1.00 68.71 229 LEU A CA 1
ATOM 1864 C C . LEU A 1 229 ? -8.654 25.434 -2.220 1.00 68.20 229 LEU A C 1
ATOM 1865 O O . LEU A 1 229 ? -7.831 24.737 -2.822 1.00 70.70 229 LEU A O 1
ATOM 1870 N N . GLU A 1 230 ? -9.841 24.954 -1.836 1.00 69.23 230 GLU A N 1
ATOM 1871 C CA . GLU A 1 230 ? -10.238 23.604 -2.227 1.00 73.16 230 GLU A CA 1
ATOM 1872 C C . GLU A 1 230 ? -10.512 23.521 -3.724 1.00 76.66 230 GLU A C 1
ATOM 1873 O O . GLU A 1 230 ? -10.180 22.517 -4.365 1.00 83.55 230 GLU A O 1
ATOM 1879 N N . HIS A 1 231 ? -11.116 24.562 -4.302 1.00 74.32 231 HIS A N 1
ATOM 1880 C CA . HIS A 1 231 ? -11.374 24.550 -5.738 1.00 77.25 231 HIS A CA 1
ATOM 1881 C C . HIS A 1 231 ? -10.074 24.602 -6.533 1.00 88.67 231 HIS A C 1
ATOM 1882 O O . HIS A 1 231 ? -9.869 23.805 -7.456 1.00 92.43 231 HIS A O 1
ATOM 1889 N N . HIS A 1 232 ? -9.179 25.529 -6.185 1.00 96.31 232 HIS A N 1
ATOM 1890 C CA . HIS A 1 232 ? -7.945 25.696 -6.947 1.00 112.74 232 HIS A CA 1
ATOM 1891 C C . HIS A 1 232 ? -6.970 24.539 -6.779 1.00 116.29 232 HIS A C 1
ATOM 1892 O O . HIS A 1 232 ? -5.986 24.468 -7.522 1.00 120.03 232 HIS A O 1
ATOM 1899 N N . HIS A 1 233 ? -7.216 23.644 -5.830 1.00 116.59 233 HIS A N 1
ATOM 1900 C CA . HIS A 1 233 ? -6.481 22.393 -5.713 1.00 121.63 233 HIS A CA 1
ATOM 1901 C C . HIS A 1 233 ? -7.397 21.263 -6.174 1.00 122.90 233 HIS A C 1
ATOM 1902 O O . HIS A 1 233 ? -7.882 20.457 -5.377 1.00 121.21 233 HIS A O 1
ATOM 1909 N N . HIS A 1 234 ? -7.634 21.227 -7.488 1.00 125.80 234 HIS A N 1
ATOM 1910 C CA . HIS A 1 234 ? -8.632 20.355 -8.123 1.00 123.54 234 HIS A CA 1
ATOM 1911 C C . HIS A 1 234 ? -8.629 18.922 -7.597 1.00 122.80 234 HIS A C 1
ATOM 1912 O O . HIS A 1 234 ? -9.526 18.527 -6.852 1.00 119.47 234 HIS A O 1
ATOM 1919 N N . MET B 1 1 ? -40.282 16.057 1.378 1.00 75.88 1 MET B N 1
ATOM 1920 C CA . MET B 1 1 ? -40.541 14.819 2.106 1.00 80.17 1 MET B CA 1
ATOM 1921 C C . MET B 1 1 ? -39.336 14.365 2.942 1.00 84.83 1 MET B C 1
ATOM 1922 O O . MET B 1 1 ? -39.083 13.166 3.065 1.00 90.97 1 MET B O 1
ATOM 1927 N N . ARG B 1 2 ? -38.610 15.322 3.528 1.00 81.22 2 ARG B N 1
ATOM 1928 C CA . ARG B 1 2 ? -37.394 15.030 4.287 1.00 76.62 2 ARG B CA 1
ATOM 1929 C C . ARG B 1 2 ? -37.658 15.039 5.793 1.00 65.76 2 ARG B C 1
ATOM 1930 O O . ARG B 1 2 ? -38.775 14.742 6.235 1.00 64.12 2 ARG B O 1
ATOM 1938 N N . ALA B 1 3 ? -36.640 15.365 6.589 1.00 52.73 3 ALA B N 1
ATOM 1939 C CA . ALA B 1 3 ? -36.792 15.442 8.032 1.00 37.22 3 ALA B CA 1
ATOM 1940 C C . ALA B 1 3 ? -37.280 16.827 8.434 1.00 31.96 3 ALA B C 1
ATOM 1941 O O . ALA B 1 3 ? -36.958 17.825 7.792 1.00 36.89 3 ALA B O 1
ATOM 1943 N N . ARG B 1 4 ? -38.035 16.882 9.531 1.00 25.17 4 ARG B N 1
ATOM 1944 C CA . ARG B 1 4 ? -38.525 18.138 10.081 1.00 21.70 4 ARG B CA 1
ATOM 1945 C C . ARG B 1 4 ? -37.547 18.590 11.165 1.00 22.05 4 ARG B C 1
ATOM 1946 O O . ARG B 1 4 ? -37.369 17.887 12.165 1.00 25.83 4 ARG B O 1
ATOM 1954 N N . ARG B 1 5 ? -36.901 19.742 10.968 1.00 19.66 5 ARG B N 1
ATOM 1955 C CA . ARG B 1 5 ? -35.971 20.270 11.954 1.00 18.98 5 ARG B CA 1
ATOM 1956 C C . ARG B 1 5 ? -36.726 21.157 12.935 1.00 21.45 5 ARG B C 1
ATOM 1957 O O . ARG B 1 5 ? -37.479 22.056 12.523 1.00 19.73 5 ARG B O 1
ATOM 1965 N N . LEU B 1 6 ? -36.506 20.924 14.228 1.00 17.12 6 LEU B N 1
ATOM 1966 C CA . LEU B 1 6 ? -37.179 21.613 15.325 1.00 15.87 6 LEU B CA 1
ATOM 1967 C C . LEU B 1 6 ? -36.091 22.210 16.209 1.00 17.63 6 LEU B C 1
ATOM 1968 O O . LEU B 1 6 ? -35.318 21.457 16.807 1.00 18.97 6 LEU B O 1
ATOM 1973 N N . VAL B 1 7 ? -36.018 23.531 16.289 1.00 15.06 7 VAL B N 1
ATOM 1974 C CA . VAL B 1 7 ? -35.030 24.238 17.099 1.00 14.73 7 VAL B CA 1
ATOM 1975 C C . VAL B 1 7 ? -35.722 24.786 18.333 1.00 19.40 7 VAL B C 1
ATOM 1976 O O . VAL B 1 7 ? -36.829 25.340 18.236 1.00 16.75 7 VAL B O 1
ATOM 1980 N N . MET B 1 8 ? -35.087 24.635 19.499 1.00 15.72 8 MET B N 1
ATOM 1981 C CA . MET B 1 8 ? -35.610 25.190 20.744 1.00 14.94 8 MET B CA 1
ATOM 1982 C C . MET B 1 8 ? -34.563 26.080 21.373 1.00 15.75 8 MET B C 1
ATOM 1983 O O . MET B 1 8 ? -33.458 25.622 21.672 1.00 15.53 8 MET B O 1
ATOM 1988 N N . LEU B 1 9 ? -34.905 27.328 21.600 1.00 15.33 9 LEU B N 1
ATOM 1989 C CA . LEU B 1 9 ? -33.989 28.363 22.064 1.00 14.34 9 LEU B CA 1
ATOM 1990 C C . LEU B 1 9 ? -34.414 28.801 23.458 1.00 16.28 9 LEU B C 1
ATOM 1991 O O . LEU B 1 9 ? -35.579 29.176 23.657 1.00 15.81 9 LEU B O 1
ATOM 1996 N N A ARG B 1 10 ? -33.501 28.744 24.429 0.56 16.45 10 ARG B N 1
ATOM 1997 N N B ARG B 1 10 ? -33.488 28.760 24.405 0.44 17.55 10 ARG B N 1
ATOM 1998 C CA A ARG B 1 10 ? -33.767 29.221 25.792 0.56 16.73 10 ARG B CA 1
ATOM 1999 C CA B ARG B 1 10 ? -33.740 29.263 25.748 0.44 16.84 10 ARG B CA 1
ATOM 2000 C C A ARG B 1 10 ? -33.486 30.715 25.887 0.56 20.56 10 ARG B C 1
ATOM 2001 C C B ARG B 1 10 ? -33.569 30.778 25.771 0.44 18.70 10 ARG B C 1
ATOM 2002 O O A ARG B 1 10 ? -32.523 31.204 25.288 0.56 19.02 10 ARG B O 1
ATOM 2003 O O B ARG B 1 10 ? -32.798 31.351 24.989 0.44 17.46 10 ARG B O 1
ATOM 2018 N N . HIS B 1 11 ? -34.308 31.429 26.668 1.00 17.94 11 HIS B N 1
ATOM 2019 C CA . HIS B 1 11 ? -34.111 32.857 26.875 1.00 21.33 11 HIS B CA 1
ATOM 2020 C C . HIS B 1 11 ? -32.721 33.120 27.456 1.00 24.03 11 HIS B C 1
ATOM 2021 O O . HIS B 1 11 ? -32.036 32.228 27.981 1.00 20.27 11 HIS B O 1
ATOM 2028 N N . GLY B 1 12 ? -32.303 34.383 27.365 1.00 27.67 12 GLY B N 1
ATOM 2029 C CA . GLY B 1 12 ? -31.053 34.800 27.968 1.00 26.63 12 GLY B CA 1
ATOM 2030 C C . GLY B 1 12 ? -31.196 35.138 29.443 1.00 24.17 12 GLY B C 1
ATOM 2031 O O . GLY B 1 12 ? -32.241 34.939 30.061 1.00 24.95 12 GLY B O 1
ATOM 2032 N N . GLN B 1 13 ? -30.122 35.693 30.001 1.00 23.05 13 GLN B N 1
ATOM 2033 C CA . GLN B 1 13 ? -30.068 35.993 31.426 1.00 21.65 13 GLN B CA 1
ATOM 2034 C C . GLN B 1 13 ? -31.127 37.033 31.814 1.00 22.50 13 GLN B C 1
ATOM 2035 O O . GLN B 1 13 ? -31.347 38.020 31.097 1.00 21.73 13 GLN B O 1
ATOM 2041 N N . THR B 1 14 ? -31.764 36.828 32.971 1.00 26.82 14 THR B N 1
ATOM 2042 C CA . THR B 1 14 ? -32.759 37.763 33.482 1.00 21.09 14 THR B CA 1
ATOM 2043 C C . THR B 1 14 ? -32.178 38.716 34.515 1.00 29.18 14 THR B C 1
ATOM 2044 O O . THR B 1 14 ? -31.114 38.487 35.096 1.00 28.02 14 THR B O 1
ATOM 2048 N N . ASP B 1 15 ? -32.899 39.817 34.733 1.00 27.96 15 ASP B N 1
ATOM 2049 C CA . ASP B 1 15 ? -32.562 40.782 35.774 1.00 32.90 15 ASP B CA 1
ATOM 2050 C C . ASP B 1 15 ? -33.375 40.380 36.987 1.00 36.55 15 ASP B C 1
ATOM 2051 O O . ASP B 1 15 ? -34.508 40.819 37.185 1.00 37.63 15 ASP B O 1
ATOM 2056 N N . TYR B 1 16 ? -32.798 39.509 37.800 1.00 35.75 16 TYR B N 1
ATOM 2057 C CA . TYR B 1 16 ? -33.549 38.939 38.901 1.00 44.00 16 TYR B CA 1
ATOM 2058 C C . TYR B 1 16 ? -32.518 38.316 39.810 1.00 64.62 16 TYR B C 1
ATOM 2059 O O . TYR B 1 16 ? -32.157 38.873 40.850 1.00 59.02 16 TYR B O 1
ATOM 2068 N N . ASN B 1 17 ? -32.018 37.171 39.376 1.00 77.46 17 ASN B N 1
ATOM 2069 C CA . ASN B 1 17 ? -30.888 36.515 39.991 1.00 84.70 17 ASN B CA 1
ATOM 2070 C C . ASN B 1 17 ? -29.957 36.106 38.868 1.00 83.62 17 ASN B C 1
ATOM 2071 O O . ASN B 1 17 ? -30.362 35.981 37.708 1.00 88.08 17 ASN B O 1
ATOM 2076 N N . VAL B 1 18 ? -28.696 35.910 39.219 1.00 78.88 18 VAL B N 1
ATOM 2077 C CA . VAL B 1 18 ? -27.778 35.229 38.321 1.00 80.36 18 VAL B CA 1
ATOM 2078 C C . VAL B 1 18 ? -27.140 34.115 39.132 1.00 84.84 18 VAL B C 1
ATOM 2079 O O . VAL B 1 18 ? -25.992 34.221 39.583 1.00 81.02 18 VAL B O 1
ATOM 2083 N N . GLY B 1 19 ? -27.912 33.057 39.349 1.00 88.13 19 GLY B N 1
ATOM 2084 C CA . GLY B 1 19 ? -27.526 31.976 40.225 1.00 89.73 19 GLY B CA 1
ATOM 2085 C C . GLY B 1 19 ? -28.613 30.927 40.290 1.00 84.66 19 GLY B C 1
ATOM 2086 O O . GLY B 1 19 ? -29.029 30.396 39.255 1.00 89.77 19 GLY B O 1
ATOM 2087 N N . SER B 1 20 ? -29.109 30.637 41.490 1.00 72.58 20 SER B N 1
ATOM 2088 C CA . SER B 1 20 ? -29.993 29.498 41.679 1.00 67.54 20 SER B CA 1
ATOM 2089 C C . SER B 1 20 ? -31.422 29.876 42.047 1.00 59.56 20 SER B C 1
ATOM 2090 O O . SER B 1 20 ? -32.214 28.982 42.360 1.00 70.22 20 SER B O 1
ATOM 2093 N N . ARG B 1 21 ? -31.785 31.161 42.018 1.00 42.12 21 ARG B N 1
ATOM 2094 C CA . ARG B 1 21 ? -33.163 31.518 42.354 1.00 33.89 21 ARG B CA 1
ATOM 2095 C C . ARG B 1 21 ? -34.084 31.001 41.261 1.00 33.28 21 ARG B C 1
ATOM 2096 O O . ARG B 1 21 ? -34.010 31.443 40.111 1.00 32.20 21 ARG B O 1
ATOM 2104 N N . MET B 1 22 ? -34.955 30.058 41.610 1.00 32.27 22 MET B N 1
ATOM 2105 C CA . MET B 1 22 ? -35.811 29.456 40.600 1.00 36.00 22 MET B CA 1
ATOM 2106 C C . MET B 1 22 ? -36.896 30.433 40.177 1.00 33.83 22 MET B C 1
ATOM 2107 O O . MET B 1 22 ? -37.414 31.205 40.990 1.00 38.35 22 MET B O 1
ATOM 2112 N N . GLN B 1 23 ? -37.219 30.427 38.889 1.00 25.42 23 GLN B N 1
ATOM 2113 C CA . GLN B 1 23 ? -38.184 31.389 38.377 1.00 25.11 23 GLN B CA 1
ATOM 2114 C C . GLN B 1 23 ? -39.527 30.781 38.044 1.00 26.26 23 GLN B C 1
ATOM 2115 O O . GLN B 1 23 ? -40.556 31.357 38.382 1.00 24.26 23 GLN B O 1
ATOM 2121 N N . GLY B 1 24 ? -39.548 29.610 37.438 1.00 22.90 24 GLY B N 1
ATOM 2122 C CA . GLY B 1 24 ? -40.834 29.034 37.076 1.00 24.17 24 GLY B CA 1
ATOM 2123 C C . GLY B 1 24 ? -41.602 29.970 36.163 1.00 22.09 24 GLY B C 1
ATOM 2124 O O . GLY B 1 24 ? -41.075 30.494 35.183 1.00 24.19 24 GLY B O 1
ATOM 2125 N N . GLN B 1 25 ? -42.866 30.210 36.503 1.00 22.13 25 GLN B N 1
ATOM 2126 C CA . GLN B 1 25 ? -43.737 31.065 35.709 1.00 22.46 25 GLN B CA 1
ATOM 2127 C C . GLN B 1 25 ? -43.767 32.506 36.192 1.00 27.59 25 GLN B C 1
ATOM 2128 O O . GLN B 1 25 ? -44.618 33.282 35.737 1.00 27.26 25 GLN B O 1
ATOM 2134 N N . LEU B 1 26 ? -42.890 32.881 37.122 1.00 26.10 26 LEU B N 1
ATOM 2135 C CA . LEU B 1 26 ? -42.729 34.302 37.418 1.00 21.94 26 LEU B CA 1
ATOM 2136 C C . LEU B 1 26 ? -42.267 35.010 36.157 1.00 26.23 26 LEU B C 1
ATOM 2137 O O . LEU B 1 26 ? -41.452 34.479 35.396 1.00 25.79 26 LEU B O 1
ATOM 2142 N N . ASP B 1 27 ? -42.789 36.218 35.929 1.00 23.69 27 ASP B N 1
ATOM 2143 C CA . ASP B 1 27 ? -42.587 36.891 34.644 1.00 24.04 27 ASP B CA 1
ATOM 2144 C C . ASP B 1 27 ? -41.466 37.924 34.749 1.00 24.85 27 ASP B C 1
ATOM 2145 O O . ASP B 1 27 ? -41.678 39.141 34.745 1.00 29.75 27 ASP B O 1
ATOM 2150 N N . THR B 1 28 ? -40.249 37.395 34.850 1.00 24.09 28 THR B N 1
ATOM 2151 C CA . THR B 1 28 ? -39.051 38.212 34.988 1.00 21.07 28 THR B CA 1
ATOM 2152 C C . THR B 1 28 ? -38.605 38.757 33.629 1.00 22.60 28 THR B C 1
ATOM 2153 O O . THR B 1 28 ? -38.953 38.230 32.569 1.00 22.86 28 THR B O 1
ATOM 2157 N N . GLU B 1 29 ? -37.820 39.842 33.667 1.00 21.14 29 GLU B N 1
ATOM 2158 C CA . GLU B 1 29 ? -37.340 40.462 32.442 1.00 21.98 29 GLU B CA 1
ATOM 2159 C C . GLU B 1 29 ? -35.877 40.136 32.178 1.00 21.87 29 GLU B C 1
ATOM 2160 O O . GLU B 1 29 ? -35.090 39.885 33.098 1.00 23.11 29 GLU B O 1
ATOM 2166 N N . LEU B 1 30 ? -35.532 40.126 30.900 1.00 17.91 30 LEU B N 1
ATOM 2167 C CA . LEU B 1 30 ? -34.126 40.033 30.521 1.00 17.45 30 LEU B CA 1
ATOM 2168 C C . LEU B 1 30 ? -33.331 41.193 31.098 1.00 19.60 30 LEU B C 1
ATOM 2169 O O . LEU B 1 30 ? -33.805 42.338 31.176 1.00 22.36 30 LEU B O 1
ATOM 2174 N N . SER B 1 31 ? -32.100 40.898 31.492 1.00 19.58 31 SER B N 1
ATOM 2175 C CA . SER B 1 31 ? -31.168 41.981 31.762 1.00 21.75 31 SER B CA 1
ATOM 2176 C C . SER B 1 31 ? -30.605 42.501 30.442 1.00 19.92 31 SER B C 1
ATOM 2177 O O . SER B 1 31 ? -30.848 41.927 29.376 1.00 21.33 31 SER B O 1
ATOM 2180 N N . GLU B 1 32 ? -29.796 43.580 30.523 1.00 22.30 32 GLU B N 1
ATOM 2181 C CA . GLU B 1 32 ? -29.092 44.037 29.328 1.00 19.85 32 GLU B CA 1
ATOM 2182 C C . GLU B 1 32 ? -28.196 42.930 28.776 1.00 18.74 32 GLU B C 1
ATOM 2183 O O . GLU B 1 32 ? -28.122 42.726 27.557 1.00 22.31 32 GLU B O 1
ATOM 2189 N N . LEU B 1 33 ? -27.561 42.148 29.667 1.00 19.40 33 LEU B N 1
ATOM 2190 C CA . LEU B 1 33 ? -26.759 41.015 29.213 1.00 22.99 33 LEU B CA 1
ATOM 2191 C C . LEU B 1 33 ? -27.609 39.956 28.515 1.00 19.08 33 LEU B C 1
ATOM 2192 O O . LEU B 1 33 ? -27.232 39.454 27.446 1.00 19.20 33 LEU B O 1
ATOM 2197 N N . GLY B 1 34 ? -28.791 39.644 29.068 1.00 17.50 34 GLY B N 1
ATOM 2198 C CA . GLY B 1 34 ? -29.680 38.701 28.403 1.00 17.95 34 GLY B CA 1
ATOM 2199 C C . GLY B 1 34 ? -30.159 39.181 27.044 1.00 18.40 34 GLY B C 1
ATOM 2200 O O . GLY B 1 34 ? -30.345 38.374 26.133 1.00 20.21 34 GLY B O 1
ATOM 2201 N N . ARG B 1 35 ? -30.368 40.500 26.884 1.00 18.31 35 ARG B N 1
ATOM 2202 C CA . ARG B 1 35 ? -30.745 40.994 25.556 1.00 18.74 35 ARG B CA 1
ATOM 2203 C C . ARG B 1 35 ? -29.589 40.847 24.568 1.00 17.43 35 ARG B C 1
ATOM 2204 O O . ARG B 1 35 ? -29.798 40.533 23.390 1.00 19.39 35 ARG B O 1
ATOM 2212 N N . THR B 1 36 ? -28.361 41.104 25.029 1.00 18.94 36 THR B N 1
ATOM 2213 C CA . THR B 1 36 ? -27.187 40.908 24.188 1.00 20.69 36 THR B CA 1
ATOM 2214 C C . THR B 1 36 ? -26.996 39.443 23.822 1.00 19.06 36 THR B C 1
ATOM 2215 O O . THR B 1 36 ? -26.660 39.133 22.672 1.00 18.86 36 THR B O 1
ATOM 2219 N N . GLN B 1 37 ? -27.208 38.532 24.778 1.00 19.77 37 GLN B N 1
ATOM 2220 C CA . GLN B 1 37 ? -27.145 37.104 24.475 1.00 18.35 37 GLN B CA 1
ATOM 2221 C C . GLN B 1 37 ? -28.203 36.703 23.446 1.00 18.09 37 GLN B C 1
ATOM 2222 O O . GLN B 1 37 ? -27.929 35.898 22.548 1.00 19.46 37 GLN B O 1
ATOM 2228 N N . ALA B 1 38 ? -29.399 37.297 23.531 1.00 18.86 38 ALA B N 1
ATOM 2229 C CA . ALA B 1 38 ? -30.442 36.974 22.569 1.00 19.14 38 ALA B CA 1
ATOM 2230 C C . ALA B 1 38 ? -30.072 37.427 21.163 1.00 17.13 38 ALA B C 1
ATOM 2231 O O . ALA B 1 38 ? -30.357 36.724 20.188 1.00 20.29 38 ALA B O 1
ATOM 2233 N N . VAL B 1 39 ? -29.416 38.595 21.043 1.00 18.24 39 VAL B N 1
ATOM 2234 C CA . VAL B 1 39 ? -28.929 39.043 19.741 1.00 22.04 39 VAL B CA 1
ATOM 2235 C C . VAL B 1 39 ? -27.898 38.061 19.190 1.00 20.70 39 VAL B C 1
ATOM 2236 O O . VAL B 1 39 ? -27.912 37.717 18.003 1.00 19.61 39 VAL B O 1
ATOM 2240 N N . ALA B 1 40 ? -26.963 37.632 20.032 1.00 18.10 40 ALA B N 1
ATOM 2241 C CA . ALA B 1 40 ? -25.921 36.727 19.559 1.00 18.68 40 ALA B CA 1
ATOM 2242 C C . ALA B 1 40 ? -26.523 35.429 19.035 1.00 19.51 40 ALA B C 1
ATOM 2243 O O . ALA B 1 40 ? -26.110 34.915 17.983 1.00 20.10 40 ALA B O 1
ATOM 2245 N N . ALA B 1 41 ? -27.500 34.886 19.747 1.00 18.73 41 ALA B N 1
ATOM 2246 C CA . ALA B 1 41 ? -28.124 33.654 19.273 1.00 18.68 41 ALA B CA 1
ATOM 2247 C C . ALA B 1 41 ? -28.916 33.911 17.999 1.00 17.31 41 ALA B C 1
ATOM 2248 O O . ALA B 1 41 ? -28.916 33.085 17.074 1.00 20.77 41 ALA B O 1
ATOM 2250 N N . ALA B 1 42 ? -29.646 35.028 17.940 1.00 17.59 42 ALA B N 1
ATOM 2251 C CA . ALA B 1 42 ? -30.408 35.330 16.735 1.00 19.71 42 ALA B CA 1
ATOM 2252 C C . ALA B 1 42 ? -29.514 35.509 15.510 1.00 20.73 42 ALA B C 1
ATOM 2253 O O . ALA B 1 42 ? -29.942 35.211 14.381 1.00 22.84 42 ALA B O 1
ATOM 2255 N N . GLU B 1 43 ? -28.316 36.092 15.693 1.00 21.53 43 GLU B N 1
ATOM 2256 C CA . GLU B 1 43 ? -27.392 36.237 14.571 1.00 21.96 43 GLU B CA 1
ATOM 2257 C C . GLU B 1 43 ? -27.051 34.878 13.956 1.00 27.59 43 GLU B C 1
ATOM 2258 O O . GLU B 1 43 ? -26.974 34.758 12.725 1.00 30.11 43 GLU B O 1
ATOM 2264 N N . VAL B 1 44 ? -26.863 33.841 14.793 1.00 23.65 44 VAL B N 1
ATOM 2265 C CA . VAL B 1 44 ? -26.539 32.504 14.292 1.00 21.85 44 VAL B CA 1
ATOM 2266 C C . VAL B 1 44 ? -27.773 31.838 13.688 1.00 19.83 44 VAL B C 1
ATOM 2267 O O . VAL B 1 44 ? -27.746 31.367 12.544 1.00 25.85 44 VAL B O 1
ATOM 2271 N N . LEU B 1 45 ? -28.879 31.814 14.441 1.00 19.53 45 LEU B N 1
ATOM 2272 C CA . LEU B 1 45 ? -30.062 31.073 14.019 1.00 22.69 45 LEU B CA 1
ATOM 2273 C C . LEU B 1 45 ? -30.789 31.755 12.863 1.00 24.64 45 LEU B C 1
ATOM 2274 O O . LEU B 1 45 ? -31.385 31.081 12.021 1.00 24.45 45 LEU B O 1
ATOM 2279 N N . GLY B 1 46 ? -30.746 33.083 12.807 1.00 21.21 46 GLY B N 1
ATOM 2280 C CA . GLY B 1 46 ? -31.409 33.778 11.715 1.00 24.80 46 GLY B CA 1
ATOM 2281 C C . GLY B 1 46 ? -30.933 33.330 10.344 1.00 38.59 46 GLY B C 1
ATOM 2282 O O . GLY B 1 46 ? -31.730 33.228 9.400 1.00 34.80 46 GLY B O 1
ATOM 2283 N N . LYS B 1 47 ? -29.637 33.021 10.220 1.00 30.97 47 LYS B N 1
ATOM 2284 C CA . LYS B 1 47 ? -29.083 32.628 8.928 1.00 28.45 47 LYS B CA 1
ATOM 2285 C C . LYS B 1 47 ? -29.733 31.381 8.348 1.00 35.31 47 LYS B C 1
ATOM 2286 O O . LYS B 1 47 ? -29.585 31.127 7.147 1.00 40.15 47 LYS B O 1
ATOM 2292 N N A ARG B 1 48 ? -30.446 30.601 9.160 0.62 26.56 48 ARG B N 1
ATOM 2293 N N B ARG B 1 48 ? -30.446 30.601 9.158 0.38 28.00 48 ARG B N 1
ATOM 2294 C CA A ARG B 1 48 ? -31.006 29.327 8.727 0.62 30.10 48 ARG B CA 1
ATOM 2295 C CA B ARG B 1 48 ? -30.998 29.327 8.722 0.38 30.59 48 ARG B CA 1
ATOM 2296 C C A ARG B 1 48 ? -32.437 29.421 8.232 0.62 34.10 48 ARG B C 1
ATOM 2297 C C B ARG B 1 48 ? -32.444 29.416 8.259 0.38 33.32 48 ARG B C 1
ATOM 2298 O O A ARG B 1 48 ? -33.043 28.382 7.945 0.62 31.72 48 ARG B O 1
ATOM 2299 O O B ARG B 1 48 ? -33.066 28.377 8.015 0.38 32.97 48 ARG B O 1
ATOM 2314 N N . GLN B 1 49 ? -32.985 30.625 8.128 1.00 27.10 49 GLN B N 1
ATOM 2315 C CA . GLN B 1 49 ? -34.327 30.876 7.599 1.00 27.01 49 GLN B CA 1
ATOM 2316 C C . GLN B 1 49 ? -35.427 30.054 8.255 1.00 25.73 49 GLN B C 1
ATOM 2317 O O . GLN B 1 49 ? -36.049 29.205 7.598 1.00 24.68 49 GLN B O 1
ATOM 2323 N N . PRO B 1 50 ? -35.724 30.311 9.527 1.00 25.96 50 PRO B N 1
ATOM 2324 C CA . PRO B 1 50 ? -36.855 29.630 10.169 1.00 23.53 50 PRO B CA 1
ATOM 2325 C C . PRO B 1 50 ? -38.128 29.742 9.344 1.00 26.80 50 PRO B C 1
ATOM 2326 O O . PRO B 1 50 ? -38.344 30.708 8.595 1.00 26.65 50 PRO B O 1
ATOM 2330 N N . LEU B 1 51 ? -38.946 28.694 9.443 1.00 24.36 51 LEU B N 1
ATOM 2331 C CA . LEU B 1 51 ? -40.270 28.688 8.838 1.00 22.91 51 LEU B CA 1
ATOM 2332 C C . LEU B 1 51 ? -41.240 29.492 9.686 1.00 24.37 51 LEU B C 1
ATOM 2333 O O . LEU B 1 51 ? -42.123 30.187 9.156 1.00 27.02 51 LEU B O 1
ATOM 2338 N N . LEU B 1 52 ? -41.124 29.373 11.000 1.00 21.01 52 LEU B N 1
ATOM 2339 C CA . LEU B 1 52 ? -41.976 30.107 11.920 1.00 22.09 52 LEU B CA 1
ATOM 2340 C C . LEU B 1 52 ? -41.311 30.114 13.278 1.00 19.94 52 LEU B C 1
ATOM 2341 O O . LEU B 1 52 ? -40.444 29.282 13.573 1.00 20.59 52 LEU B O 1
ATOM 2346 N N . ILE B 1 53 ? -41.717 31.061 14.108 1.00 18.78 53 ILE B N 1
ATOM 2347 C CA . ILE B 1 53 ? -41.217 31.216 15.466 1.00 16.45 53 ILE B CA 1
ATOM 2348 C C . ILE B 1 53 ? -42.410 31.192 16.405 1.00 19.56 53 ILE B C 1
ATOM 2349 O O . ILE B 1 53 ? -43.364 31.956 16.206 1.00 20.50 53 ILE B O 1
ATOM 2354 N N . VAL B 1 54 ? -42.360 30.345 17.430 1.00 18.58 54 VAL B N 1
ATOM 2355 C CA . VAL B 1 54 ? -43.388 30.277 18.472 1.00 17.39 54 VAL B CA 1
ATOM 2356 C C . VAL B 1 54 ? -42.681 30.476 19.803 1.00 17.84 54 VAL B C 1
ATOM 2357 O O . VAL B 1 54 ? -41.681 29.799 20.083 1.00 17.29 54 VAL B O 1
ATOM 2361 N N . SER B 1 55 ? -43.187 31.379 20.627 1.00 17.61 55 SER B N 1
ATOM 2362 C CA . SER B 1 55 ? -42.585 31.716 21.901 1.00 16.81 55 SER B CA 1
ATOM 2363 C C . SER B 1 55 ? -43.549 31.552 23.070 1.00 15.44 55 SER B C 1
ATOM 2364 O O . SER B 1 55 ? -44.756 31.787 22.951 1.00 16.21 55 SER B O 1
ATOM 2367 N N . SER B 1 56 ? -43.010 31.200 24.225 1.00 16.93 56 SER B N 1
ATOM 2368 C CA . SER B 1 56 ? -43.696 31.406 25.488 1.00 19.55 56 SER B CA 1
ATOM 2369 C C . SER B 1 56 ? -44.121 32.867 25.628 1.00 18.25 56 SER B C 1
ATOM 2370 O O . SER B 1 56 ? -43.478 33.772 25.085 1.00 20.02 56 SER B O 1
ATOM 2373 N N . ASP B 1 57 ? -45.231 33.089 26.347 1.00 18.76 57 ASP B N 1
ATOM 2374 C CA . ASP B 1 57 ? -45.681 34.447 26.599 1.00 17.96 57 ASP B CA 1
ATOM 2375 C C . ASP B 1 57 ? -44.889 35.148 27.688 1.00 19.13 57 ASP B C 1
ATOM 2376 O O . ASP B 1 57 ? -44.993 36.375 27.814 1.00 23.52 57 ASP B O 1
ATOM 2381 N N . LEU B 1 58 ? -44.069 34.416 28.443 1.00 19.76 58 LEU B N 1
ATOM 2382 C CA . LEU B 1 58 ? -43.253 35.050 29.472 1.00 19.19 58 LEU B CA 1
ATOM 2383 C C . LEU B 1 58 ? -42.244 35.969 28.802 1.00 19.55 58 LEU B C 1
ATOM 2384 O O . LEU B 1 58 ? -41.636 35.606 27.793 1.00 18.35 58 LEU B O 1
ATOM 2389 N N . ARG B 1 59 ? -42.093 37.180 29.347 1.00 22.44 59 ARG B N 1
ATOM 2390 C CA . ARG B 1 59 ? -41.353 38.230 28.648 1.00 19.43 59 ARG B CA 1
ATOM 2391 C C . ARG B 1 59 ? -39.919 37.841 28.356 1.00 21.41 59 ARG B C 1
ATOM 2392 O O . ARG B 1 59 ? -39.369 38.242 27.324 1.00 21.79 59 ARG B O 1
ATOM 2400 N N . ARG B 1 60 ? -39.275 37.102 29.262 1.00 20.98 60 ARG B N 1
ATOM 2401 C CA . ARG B 1 60 ? -37.883 36.742 29.007 1.00 17.45 60 ARG B CA 1
ATOM 2402 C C . ARG B 1 60 ? -37.753 35.921 27.741 1.00 18.69 60 ARG B C 1
ATOM 2403 O O . ARG B 1 60 ? -36.776 36.060 27.006 1.00 20.21 60 ARG B O 1
ATOM 2411 N N . ALA B 1 61 ? -38.751 35.104 27.435 1.00 18.68 61 ALA B N 1
ATOM 2412 C CA . ALA B 1 61 ? -38.712 34.324 26.205 1.00 15.51 61 ALA B CA 1
ATOM 2413 C C . ALA B 1 61 ? -39.182 35.141 25.014 1.00 15.78 61 ALA B C 1
ATOM 2414 O O . ALA B 1 61 ? -38.552 35.131 23.951 1.00 18.19 61 ALA B O 1
ATOM 2416 N N . TYR B 1 62 ? -40.305 35.840 25.163 1.00 17.55 62 TYR B N 1
ATOM 2417 C CA . TYR B 1 62 ? -40.828 36.651 24.070 1.00 18.93 62 TYR B CA 1
ATOM 2418 C C . TYR B 1 62 ? -39.798 37.661 23.567 1.00 17.46 62 TYR B C 1
ATOM 2419 O O . TYR B 1 62 ? -39.624 37.832 22.357 1.00 19.66 62 TYR B O 1
ATOM 2428 N N . ASP B 1 63 ? -39.110 38.342 24.482 1.00 17.99 63 ASP B N 1
ATOM 2429 C CA . ASP B 1 63 ? -38.169 39.368 24.039 1.00 19.82 63 ASP B CA 1
ATOM 2430 C C . ASP B 1 63 ? -36.953 38.743 23.372 1.00 20.15 63 ASP B C 1
ATOM 2431 O O . ASP B 1 63 ? -36.339 39.383 22.495 1.00 21.23 63 ASP B O 1
ATOM 2436 N N . THR B 1 64 ? -36.552 37.543 23.819 1.00 20.86 64 THR B N 1
ATOM 2437 C CA . THR B 1 64 ? -35.533 36.797 23.099 1.00 17.21 64 THR B CA 1
ATOM 2438 C C . THR B 1 64 ? -36.020 36.478 21.694 1.00 18.41 64 THR B C 1
ATOM 2439 O O . THR B 1 64 ? -35.284 36.636 20.720 1.00 20.40 64 THR B O 1
ATOM 2443 N N . ALA B 1 65 ? -37.263 35.969 21.583 1.00 16.95 65 ALA B N 1
ATOM 2444 C CA . ALA B 1 65 ? -37.803 35.566 20.286 1.00 17.52 65 ALA B CA 1
ATOM 2445 C C . ALA B 1 65 ? -37.897 36.735 19.307 1.00 17.53 65 ALA B C 1
ATOM 2446 O O . ALA B 1 65 ? -37.703 36.554 18.097 1.00 21.90 65 ALA B O 1
ATOM 2448 N N . VAL B 1 66 ? -38.240 37.925 19.800 1.00 18.25 66 VAL B N 1
ATOM 2449 C CA . VAL B 1 66 ? -38.356 39.108 18.939 1.00 20.26 66 VAL B CA 1
ATOM 2450 C C . VAL B 1 66 ? -37.028 39.431 18.254 1.00 20.27 66 VAL B C 1
ATOM 2451 O O . VAL B 1 66 ? -37.009 39.869 17.100 1.00 21.19 66 VAL B O 1
ATOM 2455 N N . LYS B 1 67 ? -35.896 39.216 18.940 1.00 21.17 67 LYS B N 1
ATOM 2456 C CA . LYS B 1 67 ? -34.606 39.458 18.287 1.00 22.33 67 LYS B CA 1
ATOM 2457 C C . LYS B 1 67 ? -34.444 38.561 17.070 1.00 22.52 67 LYS B C 1
ATOM 2458 O O . LYS B 1 67 ? -33.898 38.977 16.043 1.00 22.52 67 LYS B O 1
ATOM 2464 N N . LEU B 1 68 ? -34.910 37.309 17.170 1.00 19.18 68 LEU B N 1
ATOM 2465 C CA . LEU B 1 68 ? -34.856 36.412 16.022 1.00 21.58 68 LEU B CA 1
ATOM 2466 C C . LEU B 1 68 ? -35.892 36.814 14.977 1.00 21.73 68 LEU B C 1
ATOM 2467 O O . LEU B 1 68 ? -35.595 36.834 13.776 1.00 22.34 68 LEU B O 1
ATOM 2472 N N . GLY B 1 69 ? -37.088 37.218 15.411 1.00 22.17 69 GLY B N 1
ATOM 2473 C CA . GLY B 1 69 ? -38.065 37.721 14.456 1.00 24.22 69 GLY B CA 1
ATOM 2474 C C . GLY B 1 69 ? -37.567 38.922 13.670 1.00 25.04 69 GLY B C 1
ATOM 2475 O O . GLY B 1 69 ? -37.816 39.030 12.463 1.00 27.64 69 GLY B O 1
ATOM 2476 N N . GLU B 1 70 ? -36.856 39.840 14.334 1.00 25.49 70 GLU B N 1
ATOM 2477 C CA . GLU B 1 70 ? -36.383 41.038 13.637 1.00 26.58 70 GLU B CA 1
ATOM 2478 C C . GLU B 1 70 ? -35.386 40.692 12.543 1.00 27.24 70 GLU B C 1
ATOM 2479 O O . GLU B 1 70 ? -35.357 41.359 11.501 1.00 35.14 70 GLU B O 1
ATOM 2485 N N . ARG B 1 71 ? -34.561 39.669 12.768 1.00 26.30 71 ARG B N 1
ATOM 2486 C CA . ARG B 1 71 ? -33.511 39.242 11.855 1.00 27.19 71 ARG B CA 1
ATOM 2487 C C . ARG B 1 71 ? -34.004 38.311 10.758 1.00 37.75 71 ARG B C 1
ATOM 2488 O O . ARG B 1 71 ? -33.267 38.067 9.799 1.00 42.03 71 ARG B O 1
ATOM 2496 N N . THR B 1 72 ? -35.226 37.799 10.864 1.00 28.27 72 THR B N 1
ATOM 2497 C CA . THR B 1 72 ? -35.756 36.865 9.882 1.00 28.37 72 THR B CA 1
ATOM 2498 C C . THR B 1 72 ? -36.965 37.401 9.139 1.00 33.00 72 THR B C 1
ATOM 2499 O O . THR B 1 72 ? -37.432 36.749 8.196 1.00 38.31 72 THR B O 1
ATOM 2503 N N . GLY B 1 73 ? -37.498 38.541 9.549 1.00 29.50 73 GLY B N 1
ATOM 2504 C CA . GLY B 1 73 ? -38.728 39.027 8.973 1.00 32.91 73 GLY B CA 1
ATOM 2505 C C . GLY B 1 73 ? -39.941 38.198 9.326 1.00 28.78 73 GLY B C 1
ATOM 2506 O O . GLY B 1 73 ? -40.916 38.201 8.569 1.00 36.73 73 GLY B O 1
ATOM 2507 N N . LEU B 1 74 ? -39.921 37.499 10.459 1.00 24.53 74 LEU B N 1
ATOM 2508 C CA . LEU B 1 74 ? -41.056 36.708 10.901 1.00 26.44 74 LEU B CA 1
ATOM 2509 C C . LEU B 1 74 ? -41.708 37.334 12.125 1.00 28.13 74 LEU B C 1
ATOM 2510 O O . LEU B 1 74 ? -41.046 37.934 12.971 1.00 27.22 74 LEU B O 1
ATOM 2515 N N . VAL B 1 75 ? -43.007 37.138 12.245 1.00 28.27 75 VAL B N 1
ATOM 2516 C CA . VAL B 1 75 ? -43.736 37.545 13.435 1.00 26.43 75 VAL B CA 1
ATOM 2517 C C . VAL B 1 75 ? -43.630 36.439 14.470 1.00 24.58 75 VAL B C 1
ATOM 2518 O O . VAL B 1 75 ? -43.585 35.254 14.128 1.00 29.76 75 VAL B O 1
ATOM 2522 N N . VAL B 1 76 ? -43.550 36.815 15.736 1.00 23.23 76 VAL B N 1
ATOM 2523 C CA . VAL B 1 76 ? -43.447 35.847 16.820 1.00 22.21 76 VAL B CA 1
ATOM 2524 C C . VAL B 1 76 ? -44.853 35.441 17.249 1.00 20.71 76 VAL B C 1
ATOM 2525 O O . VAL B 1 76 ? -45.611 36.243 17.817 1.00 24.13 76 VAL B O 1
ATOM 2529 N N . ARG B 1 77 ? -45.206 34.201 16.968 1.00 19.59 77 ARG B N 1
ATOM 2530 C CA . ARG B 1 77 ? -46.449 33.636 17.474 1.00 20.54 77 ARG B CA 1
ATOM 2531 C C . ARG B 1 77 ? -46.242 33.285 18.937 1.00 21.26 77 ARG B C 1
ATOM 2532 O O . ARG B 1 77 ? -45.181 32.796 19.314 1.00 19.81 77 ARG B O 1
ATOM 2540 N N . VAL B 1 78 ? -47.247 33.491 19.778 1.00 20.89 78 VAL B N 1
ATOM 2541 C CA . VAL B 1 78 ? -47.097 33.258 21.214 1.00 18.08 78 VAL B CA 1
ATOM 2542 C C . VAL B 1 78 ? -48.027 32.135 21.653 1.00 18.28 78 VAL B C 1
ATOM 2543 O O . VAL B 1 78 ? -49.216 32.152 21.318 1.00 18.92 78 VAL B O 1
ATOM 2547 N N . ASP B 1 79 ? -47.505 31.178 22.420 1.00 17.77 79 ASP B N 1
ATOM 2548 C CA . ASP B 1 79 ? -48.283 30.026 22.867 1.00 16.68 79 ASP B CA 1
ATOM 2549 C C . ASP B 1 79 ? -47.988 29.783 24.334 1.00 16.35 79 ASP B C 1
ATOM 2550 O O . ASP B 1 79 ? -46.832 29.476 24.682 1.00 17.08 79 ASP B O 1
ATOM 2555 N N . THR B 1 80 ? -49.019 29.872 25.181 1.00 20.26 80 THR B N 1
ATOM 2556 C CA . THR B 1 80 ? -48.853 29.681 26.618 1.00 20.05 80 THR B CA 1
ATOM 2557 C C . THR B 1 80 ? -48.397 28.270 26.970 1.00 23.01 80 THR B C 1
ATOM 2558 O O . THR B 1 80 ? -47.947 28.056 28.098 1.00 20.29 80 THR B O 1
ATOM 2562 N N . ARG B 1 81 ? -48.553 27.291 26.065 1.00 20.02 81 ARG B N 1
ATOM 2563 C CA . ARG B 1 81 ? -48.076 25.936 26.367 1.00 19.51 81 ARG B CA 1
ATOM 2564 C C . ARG B 1 81 ? -46.558 25.850 26.432 1.00 19.60 81 ARG B C 1
ATOM 2565 O O . ARG B 1 81 ? -46.045 24.807 26.873 1.00 19.44 81 ARG B O 1
ATOM 2573 N N . LEU B 1 82 ? -45.842 26.895 26.006 1.00 17.29 82 LEU B N 1
ATOM 2574 C CA . LEU B 1 82 ? -44.401 26.934 26.093 1.00 16.96 82 LEU B CA 1
ATOM 2575 C C . LEU B 1 82 ? -43.901 27.577 27.383 1.00 18.18 82 LEU B C 1
ATOM 2576 O O . LEU B 1 82 ? -42.680 27.737 27.535 1.00 16.72 82 LEU B O 1
ATOM 2581 N N . ARG B 1 83 ? 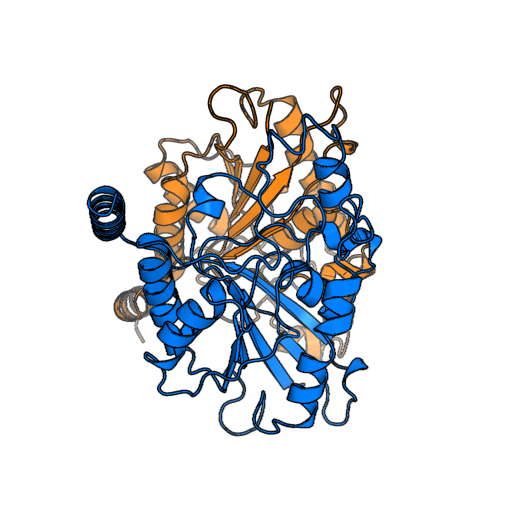-44.778 27.894 28.324 1.00 19.52 83 ARG B N 1
ATOM 2582 C CA . ARG B 1 83 ? -44.340 28.441 29.607 1.00 20.48 83 ARG B CA 1
ATOM 2583 C C . ARG B 1 83 ? -43.415 27.456 30.316 1.00 22.44 83 ARG B C 1
ATOM 2584 O O . ARG B 1 83 ? -43.510 26.235 30.150 1.00 20.66 83 ARG B O 1
ATOM 2592 N N . GLU B 1 84 ? -42.515 28.008 31.120 1.00 19.50 84 GLU B N 1
ATOM 2593 C CA . GLU B 1 84 ? -41.673 27.196 31.979 1.00 18.43 84 GLU B CA 1
ATOM 2594 C C . GLU B 1 84 ? -42.524 26.391 32.962 1.00 19.98 84 GLU B C 1
ATOM 2595 O O . GLU B 1 84 ? -43.678 26.708 33.229 1.00 22.69 84 GLU B O 1
ATOM 2601 N N . THR B 1 85 ? -41.947 25.309 33.482 1.00 20.14 85 THR B N 1
ATOM 2602 C CA . THR B 1 85 ? -42.521 24.571 34.590 1.00 20.11 85 THR B CA 1
ATOM 2603 C C . THR B 1 85 ? -43.053 25.517 35.657 1.00 22.63 85 THR B C 1
ATOM 2604 O O . THR B 1 85 ? -42.348 26.432 36.093 1.00 21.77 85 THR B O 1
ATOM 2608 N N . HIS B 1 86 ? -44.286 25.279 36.106 1.00 20.40 86 HIS B N 1
ATOM 2609 C CA . HIS B 1 86 ? -44.745 25.941 37.313 1.00 23.72 86 HIS B CA 1
ATOM 2610 C C . HIS B 1 86 ? -44.081 25.273 38.503 1.00 23.68 86 HIS B C 1
ATOM 2611 O O . HIS B 1 86 ? -44.256 24.076 38.727 1.00 23.62 86 HIS B O 1
ATOM 2618 N N . LEU B 1 87 ? -43.293 26.039 39.260 1.00 22.61 87 LEU B N 1
ATOM 2619 C CA . LEU B 1 87 ? -42.505 25.454 40.339 1.00 23.26 87 LEU B CA 1
ATOM 2620 C C . LEU B 1 87 ? -43.153 25.602 41.712 1.00 28.14 87 LEU B C 1
ATOM 2621 O O . LEU B 1 87 ? -42.482 25.401 42.735 1.00 31.74 87 LEU B O 1
ATOM 2626 N N . GLY B 1 88 ? -44.455 25.886 41.754 1.00 26.18 88 GLY B N 1
ATOM 2627 C CA . GLY B 1 88 ? -45.206 25.856 42.994 1.00 26.69 88 GLY B CA 1
ATOM 2628 C C . GLY B 1 88 ? -44.586 26.700 44.083 1.00 27.32 88 GLY B C 1
ATOM 2629 O O . GLY B 1 88 ? -44.157 27.839 43.858 1.00 33.70 88 GLY B O 1
ATOM 2630 N N . ASP B 1 89 ? -44.501 26.109 45.278 1.00 32.58 89 ASP B N 1
ATOM 2631 C CA . ASP B 1 89 ? -43.936 26.764 46.452 1.00 41.26 89 ASP B CA 1
ATOM 2632 C C . ASP B 1 89 ? -42.465 27.118 46.288 1.00 38.16 89 ASP B C 1
ATOM 2633 O O . ASP B 1 89 ? -41.928 27.845 47.128 1.00 32.33 89 ASP B O 1
ATOM 2638 N N . TRP B 1 90 ? -41.796 26.614 45.250 1.00 32.45 90 TRP B N 1
ATOM 2639 C CA . TRP B 1 90 ? -40.382 26.877 45.045 1.00 28.71 90 TRP B CA 1
ATOM 2640 C C . TRP B 1 90 ? -40.100 28.070 44.141 1.00 28.24 90 TRP B C 1
ATOM 2641 O O . TRP B 1 90 ? -38.932 28.442 44.001 1.00 31.74 90 TRP B O 1
ATOM 2652 N N . GLN B 1 91 ? -41.121 28.706 43.538 1.00 26.47 91 GLN B N 1
ATOM 2653 C CA . GLN B 1 91 ? -40.866 29.879 42.704 1.00 27.25 91 GLN B CA 1
ATOM 2654 C C . GLN B 1 91 ? -40.349 31.038 43.544 1.00 31.39 91 GLN B C 1
ATOM 2655 O O . GLN B 1 91 ? -40.977 31.435 44.532 1.00 32.52 91 GLN B O 1
ATOM 2661 N N . GLY B 1 92 ? -39.215 31.610 43.133 1.00 32.88 92 GLY B N 1
ATOM 2662 C CA . GLY B 1 92 ? -38.620 32.716 43.845 1.00 36.08 92 GLY B CA 1
ATOM 2663 C C . GLY B 1 92 ? -37.653 32.317 44.931 1.00 27.52 92 GLY B C 1
ATOM 2664 O O . GLY B 1 92 ? -37.154 33.200 45.646 1.00 30.45 92 GLY B O 1
ATOM 2665 N N . LEU B 1 93 ? -37.378 31.017 45.087 1.00 26.39 93 LEU B N 1
ATOM 2666 C CA . LEU B 1 93 ? -36.492 30.508 46.131 1.00 26.08 93 LEU B CA 1
ATOM 2667 C C . LEU B 1 93 ? -35.159 30.065 45.542 1.00 26.25 93 LEU B C 1
ATOM 2668 O O . LEU B 1 93 ? -35.097 29.542 44.425 1.00 25.80 93 LEU B O 1
ATOM 2673 N N . THR B 1 94 ? -34.095 30.283 46.313 1.00 28.09 94 THR B N 1
ATOM 2674 C CA . THR B 1 94 ? -32.782 29.773 45.955 1.00 33.17 94 THR B CA 1
ATOM 2675 C C . THR B 1 94 ? -32.658 28.301 46.349 1.00 28.31 94 THR B C 1
ATOM 2676 O O . THR B 1 94 ? -33.463 27.763 47.115 1.00 29.45 94 THR B O 1
ATOM 2680 N N . HIS B 1 95 ? -31.627 27.646 45.800 1.00 31.48 95 HIS B N 1
ATOM 2681 C CA . HIS B 1 95 ? -31.275 26.313 46.271 1.00 30.79 95 HIS B CA 1
ATOM 2682 C C . HIS B 1 95 ? -31.075 26.308 47.775 1.00 27.51 95 HIS B C 1
ATOM 2683 O O . HIS B 1 95 ? -31.514 25.381 48.469 1.00 30.03 95 HIS B O 1
ATOM 2690 N N . ALA B 1 96 ? -30.412 27.336 48.309 1.00 37.02 96 ALA B N 1
ATOM 2691 C CA . ALA B 1 96 ? -30.161 27.358 49.748 1.00 34.97 96 ALA B CA 1
ATOM 2692 C C . ALA B 1 96 ? -31.463 27.400 50.542 1.00 27.68 96 ALA B C 1
ATOM 2693 O O . ALA B 1 96 ? -31.578 26.751 51.584 1.00 33.42 96 ALA B O 1
ATOM 2695 N N . GLN B 1 97 ? -32.461 28.154 50.065 1.00 28.97 97 GLN B N 1
ATOM 2696 C CA . GLN B 1 97 ? -33.733 28.207 50.781 1.00 26.43 97 GLN B CA 1
ATOM 2697 C C . GLN B 1 97 ? -34.470 26.869 50.702 1.00 32.40 97 GLN B C 1
ATOM 2698 O O . GLN B 1 97 ? -34.995 26.377 51.711 1.00 32.17 97 GLN B O 1
ATOM 2704 N N . ILE B 1 98 ? -34.523 26.270 49.509 1.00 26.04 98 ILE B N 1
ATOM 2705 C CA . ILE B 1 98 ? -35.171 24.964 49.348 1.00 24.34 98 ILE B CA 1
ATOM 2706 C C . ILE B 1 98 ? -34.486 23.915 50.221 1.00 28.49 98 ILE B C 1
ATOM 2707 O O . ILE B 1 98 ? -35.139 23.145 50.933 1.00 30.19 98 ILE B O 1
ATOM 2712 N N . ASP B 1 99 ? -33.151 23.884 50.191 1.00 28.32 99 ASP B N 1
ATOM 2713 C CA . ASP B 1 99 ? -32.405 22.851 50.900 1.00 28.68 99 ASP B CA 1
ATOM 2714 C C . ASP B 1 99 ? -32.538 22.966 52.413 1.00 28.34 99 ASP B C 1
ATOM 2715 O O . ASP B 1 99 ? -32.361 21.971 53.120 1.00 32.88 99 ASP B O 1
ATOM 2720 N N . ALA B 1 100 ? -32.789 24.170 52.930 1.00 29.94 100 ALA B N 1
ATOM 2721 C CA . ALA B 1 100 ? -32.985 24.333 54.367 1.00 30.74 100 ALA B CA 1
ATOM 2722 C C . ALA B 1 100 ? -34.347 23.817 54.802 1.00 32.42 100 ALA B C 1
ATOM 2723 O O . ALA B 1 100 ? -34.493 23.297 55.911 1.00 37.89 100 ALA B O 1
ATOM 2725 N N . ASP B 1 101 ? -35.351 23.963 53.946 1.00 31.38 101 ASP B N 1
ATOM 2726 C CA . ASP B 1 101 ? -36.688 23.479 54.270 1.00 28.56 101 ASP B CA 1
ATOM 2727 C C . ASP B 1 101 ? -36.749 21.956 54.198 1.00 27.55 101 ASP B C 1
ATOM 2728 O O . ASP B 1 101 ? -37.286 21.305 55.104 1.00 30.11 101 ASP B O 1
ATOM 2733 N N . ALA B 1 102 ? -36.169 21.372 53.148 1.00 26.08 102 ALA B N 1
ATOM 2734 C CA . ALA B 1 102 ? -36.266 19.935 52.902 1.00 26.73 102 ALA B CA 1
ATOM 2735 C C . ALA B 1 102 ? -34.944 19.434 52.344 1.00 27.15 102 ALA B C 1
ATOM 2736 O O . ALA B 1 102 ? -34.760 19.350 51.125 1.00 27.71 102 ALA B O 1
ATOM 2738 N N . PRO B 1 103 ? -33.993 19.100 53.208 1.00 28.82 103 PRO B N 1
ATOM 2739 C CA . PRO B 1 103 ? -32.725 18.561 52.713 1.00 31.14 103 PRO B CA 1
ATOM 2740 C C . PRO B 1 103 ? -32.953 17.294 51.896 1.00 34.50 103 PRO B C 1
ATOM 2741 O O . PRO B 1 103 ? -33.754 16.429 52.262 1.00 34.67 103 PRO B O 1
ATOM 2745 N N . GLY B 1 104 ? -32.235 17.189 50.774 1.00 32.38 104 GLY B N 1
ATOM 2746 C CA . GLY B 1 104 ? -32.327 16.033 49.905 1.00 36.22 104 GLY B CA 1
ATOM 2747 C C . GLY B 1 104 ? -33.452 16.076 48.890 1.00 37.22 104 GLY B C 1
ATOM 2748 O O . GLY B 1 104 ? -33.403 15.345 47.895 1.00 38.12 104 GLY B O 1
ATOM 2749 N N . ALA B 1 105 ? -34.451 16.935 49.089 1.00 38.23 105 ALA B N 1
ATOM 2750 C CA . ALA B 1 105 ? -35.627 16.905 48.226 1.00 35.63 105 ALA B CA 1
ATOM 2751 C C . ALA B 1 105 ? -35.312 17.427 46.829 1.00 33.73 105 ALA B C 1
ATOM 2752 O O . ALA B 1 105 ? -35.764 16.862 45.831 1.00 35.70 105 ALA B O 1
ATOM 2754 N N . ARG B 1 106 ? -34.531 18.497 46.740 1.00 30.47 106 ARG B N 1
ATOM 2755 C CA . ARG B 1 106 ? -34.208 19.065 45.440 1.00 35.85 106 ARG B CA 1
ATOM 2756 C C . ARG B 1 106 ? -33.413 18.082 44.594 1.00 41.08 106 ARG B C 1
ATOM 2757 O O . ARG B 1 106 ? -33.606 18.003 43.378 1.00 39.27 106 ARG B O 1
ATOM 2765 N N . LEU B 1 107 ? -32.545 17.290 45.216 1.00 37.99 107 LEU B N 1
ATOM 2766 C CA . LEU B 1 107 ? -31.754 16.355 44.422 1.00 39.56 107 LEU B CA 1
ATOM 2767 C C . LEU B 1 107 ? -32.552 15.120 44.018 1.00 50.63 107 LEU B C 1
ATOM 2768 O O . LEU B 1 107 ? -32.339 14.564 42.931 1.00 49.59 107 LEU B O 1
ATOM 2773 N N . ALA B 1 108 ? -33.461 14.664 44.877 1.00 37.49 108 ALA B N 1
ATOM 2774 C CA . ALA B 1 108 ? -34.382 13.617 44.460 1.00 42.17 108 ALA B CA 1
ATOM 2775 C C . ALA B 1 108 ? -35.272 14.119 43.336 1.00 39.17 108 ALA B C 1
ATOM 2776 O O . ALA B 1 108 ? -35.610 13.367 42.412 1.00 38.85 108 ALA B O 1
ATOM 2778 N N . TRP B 1 109 ? -35.647 15.400 43.403 1.00 31.67 109 TRP B N 1
ATOM 2779 C CA . TRP B 1 109 ? -36.510 16.003 42.395 1.00 33.78 109 TRP B CA 1
ATOM 2780 C C . TRP B 1 109 ? -35.854 15.995 41.020 1.00 33.94 109 TRP B C 1
ATOM 2781 O O . TRP B 1 109 ? -36.494 15.654 40.018 1.00 32.45 109 TRP B O 1
ATOM 2792 N N . ARG B 1 110 ? -34.581 16.389 40.946 1.00 34.17 110 ARG B N 1
ATOM 2793 C CA . ARG B 1 110 ? -33.903 16.380 39.656 1.00 38.65 110 ARG B CA 1
ATOM 2794 C C . ARG B 1 110 ? -33.916 14.991 39.030 1.00 42.17 110 ARG B C 1
ATOM 2795 O O . ARG B 1 110 ? -33.938 14.870 37.800 1.00 36.45 110 ARG B O 1
ATOM 2803 N N . GLU B 1 111 ? -33.914 13.932 39.842 1.00 33.99 111 GLU B N 1
ATOM 2804 C CA . GLU B 1 111 ? -33.823 12.577 39.303 1.00 36.34 111 GLU B CA 1
ATOM 2805 C C . GLU B 1 111 ? -35.175 11.886 39.105 1.00 41.90 111 GLU B C 1
ATOM 2806 O O . GLU B 1 111 ? -35.198 10.755 38.602 1.00 41.91 111 GLU B O 1
ATOM 2812 N N . ASP B 1 112 ? -36.294 12.517 39.480 1.00 33.15 112 ASP B N 1
ATOM 2813 C CA . ASP B 1 112 ? -37.627 11.938 39.279 1.00 36.57 112 ASP B CA 1
ATOM 2814 C C . ASP B 1 112 ? -38.452 12.933 38.474 1.00 32.26 112 ASP B C 1
ATOM 2815 O O . ASP B 1 112 ? -39.054 13.858 39.031 1.00 31.42 112 ASP B O 1
ATOM 2820 N N . ALA B 1 113 ? -38.520 12.704 37.166 1.00 29.47 113 ALA B N 1
ATOM 2821 C CA . ALA B 1 113 ? -39.256 13.616 36.304 1.00 27.63 113 ALA B CA 1
ATOM 2822 C C . ALA B 1 113 ? -40.764 13.586 36.559 1.00 32.67 113 ALA B C 1
ATOM 2823 O O . ALA B 1 113 ? -41.483 14.421 36.002 1.00 30.42 113 ALA B O 1
ATOM 2825 N N . THR B 1 114 ? -41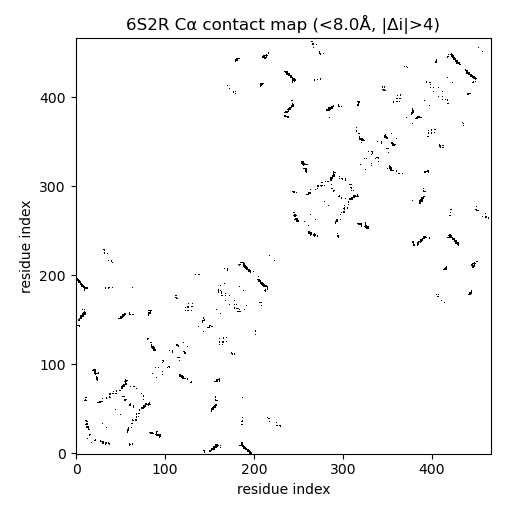.263 12.655 37.383 1.00 33.50 114 THR B N 1
ATOM 2826 C CA . THR B 1 114 ? -42.687 12.588 37.701 1.00 32.98 114 THR B CA 1
ATOM 2827 C C . THR B 1 114 ? -43.046 13.336 38.978 1.00 35.32 114 THR B C 1
ATOM 2828 O O . THR B 1 114 ? -44.225 13.396 39.338 1.00 37.33 114 THR B O 1
ATOM 2832 N N . TRP B 1 115 ? -42.077 13.909 39.670 1.00 29.05 115 TRP B N 1
ATOM 2833 C CA . TRP B 1 115 ? -42.300 14.442 41.003 1.00 33.21 115 TRP B CA 1
ATOM 2834 C C . TRP B 1 115 ? -42.384 15.968 40.977 1.00 30.05 115 TRP B C 1
ATOM 2835 O O . TRP B 1 115 ? -41.662 16.634 40.228 1.00 27.33 115 TRP B O 1
ATOM 2846 N N . ALA B 1 116 ? -43.273 16.500 41.814 1.00 33.29 116 ALA B N 1
ATOM 2847 C CA . ALA B 1 116 ? -43.466 17.945 41.976 1.00 30.78 116 ALA B CA 1
ATOM 2848 C C . ALA B 1 116 ? -43.698 18.231 43.458 1.00 28.43 116 ALA B C 1
ATOM 2849 O O . ALA B 1 116 ? -44.817 18.545 43.883 1.00 42.22 116 ALA B O 1
ATOM 2851 N N . PRO B 1 117 ? -42.654 18.137 44.277 1.00 39.65 117 PRO B N 1
ATOM 2852 C CA . PRO B 1 117 ? -42.821 18.352 45.725 1.00 45.01 117 PRO B CA 1
ATOM 2853 C C . PRO B 1 117 ? -43.257 19.760 46.115 1.00 54.87 117 PRO B C 1
ATOM 2854 O O . PRO B 1 117 ? -43.340 20.076 47.306 1.00 60.95 117 PRO B O 1
ATOM 2858 N N . HIS B 1 118 ? -43.550 20.613 45.136 1.00 47.73 118 HIS B N 1
ATOM 2859 C CA . HIS B 1 118 ? -43.773 22.029 45.396 1.00 48.20 118 HIS B CA 1
ATOM 2860 C C . HIS B 1 118 ? -45.207 22.484 45.131 1.00 50.35 118 HIS B C 1
ATOM 2861 O O . HIS B 1 118 ? -45.504 23.676 45.269 1.00 36.94 118 HIS B O 1
ATOM 2868 N N . GLY B 1 119 ? -46.112 21.569 44.784 1.00 55.44 119 GLY B N 1
ATOM 2869 C CA . GLY B 1 119 ? -47.458 21.953 44.408 1.00 40.71 119 GLY B CA 1
ATOM 2870 C C . GLY B 1 119 ? -47.613 22.360 42.956 1.00 38.77 119 GLY B C 1
ATOM 2871 O O . GLY B 1 119 ? -48.739 22.615 42.518 1.00 41.64 119 GLY B O 1
ATOM 2872 N N . GLY B 1 120 ? -46.528 22.427 42.197 1.00 29.35 120 GLY B N 1
ATOM 2873 C CA . GLY B 1 120 ? -46.550 22.808 40.787 1.00 29.27 120 GLY B CA 1
ATOM 2874 C C . GLY B 1 120 ? -46.582 21.610 39.859 1.00 28.21 120 GLY B C 1
ATOM 2875 O O . GLY B 1 120 ? -47.256 20.606 40.126 1.00 27.61 120 GLY B O 1
ATOM 2876 N N . GLU B 1 121 ? -45.862 21.727 38.744 1.00 27.23 121 GLU B N 1
ATOM 2877 C CA . GLU B 1 121 ? -45.841 20.722 37.687 1.00 25.58 121 GLU B CA 1
ATOM 2878 C C . GLU B 1 121 ? -44.596 19.862 37.769 1.00 26.38 121 GLU B C 1
ATOM 2879 O O . GLU B 1 121 ? -43.510 20.353 38.077 1.00 25.86 121 GLU B O 1
ATOM 2885 N N . SER B 1 122 ? -44.749 18.582 37.446 1.00 24.74 122 SER B N 1
ATOM 2886 C CA . SER B 1 122 ? -43.582 17.752 37.189 1.00 24.17 122 SER B CA 1
ATOM 2887 C C . SER B 1 122 ? -43.094 17.945 35.756 1.00 25.63 122 SER B C 1
ATOM 2888 O O . SER B 1 122 ? -43.778 18.518 34.899 1.00 22.96 122 SER B O 1
ATOM 2891 N N . ARG B 1 123 ? -41.879 17.453 35.486 1.00 21.28 123 ARG B N 1
ATOM 2892 C CA . ARG B 1 123 ? -41.367 17.510 34.121 1.00 20.73 123 ARG B CA 1
ATOM 2893 C C . ARG B 1 123 ? -42.255 16.710 33.180 1.00 18.92 123 ARG B C 1
ATOM 2894 O O . ARG B 1 123 ? -42.502 17.136 32.040 1.00 18.42 123 ARG B O 1
ATOM 2902 N N . VAL B 1 124 ? -42.790 15.576 33.658 1.00 21.33 124 VAL B N 1
ATOM 2903 C CA . VAL B 1 124 ? -43.756 14.821 32.863 1.00 21.56 124 VAL B CA 1
ATOM 2904 C C . VAL B 1 124 ? -44.986 15.677 32.538 1.00 19.58 124 VAL B C 1
ATOM 2905 O O . VAL B 1 124 ? -45.444 15.709 31.387 1.00 22.63 124 VAL B O 1
ATOM 2909 N N . ASP B 1 125 ? -45.509 16.422 33.523 1.00 22.46 125 ASP B N 1
ATOM 2910 C CA . ASP B 1 125 ? -46.638 17.309 33.245 1.00 21.50 125 ASP B CA 1
ATOM 2911 C C . ASP B 1 125 ? -46.284 18.334 32.167 1.00 20.94 125 ASP B C 1
ATOM 2912 O O . ASP B 1 125 ? -47.113 18.662 31.308 1.00 22.17 125 ASP B O 1
ATOM 2917 N N . VAL B 1 126 ? -45.083 18.924 32.243 1.00 19.18 126 VAL B N 1
ATOM 2918 C CA . VAL B 1 126 ? -44.704 19.945 31.286 1.00 19.10 126 VAL B CA 1
ATOM 2919 C C . VAL B 1 126 ? -44.637 19.365 29.887 1.00 17.76 126 VAL B C 1
ATOM 2920 O O . VAL B 1 126 ? -45.073 20.000 28.918 1.00 18.68 126 VAL B O 1
ATOM 2924 N N . ALA B 1 127 ? -44.010 18.183 29.745 1.00 17.75 127 ALA B N 1
ATOM 2925 C CA . ALA B 1 127 ? -44.023 17.529 28.447 1.00 18.54 127 ALA B CA 1
ATOM 2926 C C . ALA B 1 127 ? -45.450 17.268 27.968 1.00 19.61 127 ALA B C 1
ATOM 2927 O O . ALA B 1 127 ? -45.750 17.446 26.782 1.00 20.01 127 ALA B O 1
ATOM 2929 N N . ALA B 1 128 ? -46.346 16.896 28.873 1.00 19.79 128 ALA B N 1
ATOM 2930 C CA . ALA B 1 128 ? -47.688 16.537 28.419 1.00 20.15 128 ALA B CA 1
ATOM 2931 C C . ALA B 1 128 ? -48.436 17.758 27.912 1.00 21.62 128 ALA B C 1
ATOM 2932 O O . ALA B 1 128 ? -49.254 17.648 26.994 1.00 21.07 128 ALA B O 1
ATOM 2934 N N . ARG B 1 129 ? -48.168 18.929 28.464 1.00 19.32 129 ARG B N 1
ATOM 2935 C CA . ARG B 1 129 ? -48.903 20.083 27.973 1.00 22.98 129 ARG B CA 1
ATOM 2936 C C . ARG B 1 129 ? -48.238 20.789 26.804 1.00 19.06 129 ARG B C 1
ATOM 2937 O O . ARG B 1 129 ? -48.904 21.540 26.084 1.00 21.44 129 ARG B O 1
ATOM 2945 N N . SER B 1 130 ? -46.958 20.542 26.555 1.00 19.71 130 SER B N 1
ATOM 2946 C CA . SER B 1 130 ? -46.290 21.164 25.423 1.00 20.16 130 SER B CA 1
ATOM 2947 C C . SER B 1 130 ? -46.198 20.281 24.184 1.00 18.87 130 SER B C 1
ATOM 2948 O O . SER B 1 130 ? -46.156 20.795 23.062 1.00 19.73 130 SER B O 1
ATOM 2951 N N . ARG B 1 131 ? -46.110 18.965 24.345 1.00 18.33 131 ARG B N 1
ATOM 2952 C CA . ARG B 1 131 ? -46.051 18.103 23.168 1.00 21.13 131 ARG B CA 1
ATOM 2953 C C . ARG B 1 131 ? -47.219 18.326 22.200 1.00 20.59 131 ARG B C 1
ATOM 2954 O O . ARG B 1 131 ? -46.985 18.250 20.977 1.00 20.29 131 ARG B O 1
ATOM 2962 N N . PRO B 1 132 ? -48.454 18.633 22.642 1.00 23.29 132 PRO B N 1
ATOM 2963 C CA . PRO B 1 132 ? -49.521 18.866 21.658 1.00 25.26 132 PRO B CA 1
ATOM 2964 C C . PRO B 1 132 ? -49.260 20.021 20.706 1.00 19.67 132 PRO B C 1
ATOM 2965 O O . PRO B 1 132 ? -49.781 20.011 19.589 1.00 23.96 132 PRO B O 1
ATOM 2969 N N . LEU B 1 133 ? -48.460 21.016 21.100 1.00 19.52 133 LEU B N 1
ATOM 2970 C CA . LEU B 1 133 ? -48.121 22.076 20.162 1.00 21.75 133 LEU B CA 1
ATOM 2971 C C . LEU B 1 133 ? -47.288 21.522 19.007 1.00 21.76 133 LEU B C 1
ATOM 2972 O O . LEU B 1 133 ? -47.514 21.890 17.852 1.00 20.81 133 LEU B O 1
ATOM 2977 N N . VAL B 1 134 ? -46.341 20.619 19.293 1.00 20.70 134 VAL B N 1
ATOM 2978 C CA . VAL B 1 134 ? -45.535 20.072 18.210 1.00 19.74 134 VAL B CA 1
ATOM 2979 C C . VAL B 1 134 ? -46.395 19.242 17.277 1.00 20.50 134 VAL B C 1
ATOM 2980 O O . VAL B 1 134 ? -46.307 19.370 16.050 1.00 21.39 134 VAL B O 1
ATOM 2984 N N . ALA B 1 135 ? -47.320 18.460 17.839 1.00 20.75 135 ALA B N 1
ATOM 2985 C CA . ALA B 1 135 ? -48.218 17.692 16.989 1.00 21.38 135 ALA B CA 1
ATOM 2986 C C . ALA B 1 135 ? -49.083 18.599 16.116 1.00 23.80 135 ALA B C 1
ATOM 2987 O O . ALA B 1 135 ? -49.276 18.319 14.930 1.00 24.15 135 ALA B O 1
ATOM 2989 N N . GLU B 1 136 ? -49.598 19.697 16.681 1.00 22.50 136 GLU B N 1
ATOM 2990 C CA . GLU B 1 136 ? -50.409 20.615 15.895 1.00 24.04 136 GLU B CA 1
ATOM 2991 C C . GLU B 1 136 ? -49.613 21.218 14.754 1.00 26.18 136 GLU B C 1
ATOM 2992 O O . GLU B 1 136 ? -50.130 21.371 13.647 1.00 27.07 136 GLU B O 1
ATOM 2998 N N . LEU B 1 137 ? -48.360 21.596 15.009 1.00 24.44 137 LEU B N 1
ATOM 2999 C CA . LEU B 1 137 ? -47.555 22.190 13.946 1.00 25.90 137 LEU B CA 1
ATOM 3000 C C . LEU B 1 137 ? -47.248 21.181 12.839 1.00 24.34 137 LEU B C 1
ATOM 3001 O O . LEU B 1 137 ? -47.247 21.540 11.657 1.00 27.58 137 LEU B O 1
ATOM 3006 N N . VAL B 1 138 ? -47.013 19.907 13.191 1.00 24.70 138 VAL B N 1
ATOM 3007 C CA . VAL B 1 138 ? -46.876 18.884 12.153 1.00 24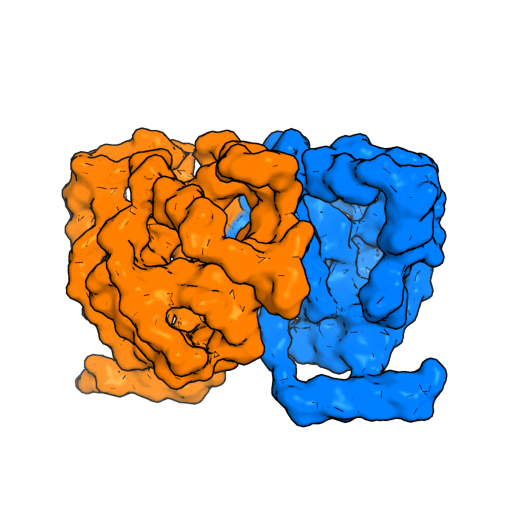.83 138 VAL B CA 1
ATOM 3008 C C . VAL B 1 138 ? -48.122 18.849 11.278 1.00 26.48 138 VAL B C 1
ATOM 3009 O O . VAL B 1 138 ? -48.036 18.789 10.044 1.00 30.02 138 VAL B O 1
ATOM 3013 N N . ALA B 1 139 ? -49.299 18.918 11.899 1.00 30.60 139 ALA B N 1
ATOM 3014 C CA . ALA B 1 139 ? -50.538 18.821 11.142 1.00 32.63 139 ALA B CA 1
ATOM 3015 C C . ALA B 1 139 ? -50.805 20.060 10.295 1.00 31.05 139 ALA B C 1
ATOM 3016 O O . ALA B 1 139 ? -51.416 19.952 9.223 1.00 38.06 139 ALA B O 1
ATOM 3018 N N . SER B 1 140 ? -50.377 21.240 10.754 1.00 31.65 140 SER B N 1
ATOM 3019 C CA . SER B 1 140 ? -50.838 22.504 10.191 1.00 36.00 140 SER B CA 1
ATOM 3020 C C . SER B 1 140 ? -49.831 23.227 9.303 1.00 35.72 140 SER B C 1
ATOM 3021 O O . SER B 1 140 ? -50.205 24.217 8.661 1.00 39.12 140 SER B O 1
ATOM 3024 N N . GLU B 1 141 ? -48.578 22.770 9.237 1.00 30.74 141 GLU B N 1
ATOM 3025 C CA . GLU B 1 141 ? -47.515 23.449 8.492 1.00 33.73 141 GLU B CA 1
ATOM 3026 C C . GLU B 1 141 ? -47.017 22.512 7.402 1.00 31.12 141 GLU B C 1
ATOM 3027 O O . GLU B 1 141 ? -45.989 21.839 7.574 1.00 31.66 141 GLU B O 1
ATOM 3033 N N . PRO B 1 142 ? -47.702 22.464 6.262 1.00 34.46 142 PRO B N 1
ATOM 3034 C CA . PRO B 1 142 ? -47.306 21.518 5.206 1.00 34.84 142 PRO B CA 1
ATOM 3035 C C . PRO B 1 142 ? -45.926 21.779 4.627 1.00 35.45 142 PRO B C 1
ATOM 3036 O O . PRO B 1 142 ? -45.306 20.839 4.118 1.00 39.49 142 PRO B O 1
ATOM 3040 N N . GLU B 1 143 ? -45.401 23.004 4.730 1.00 33.51 143 GLU B N 1
ATOM 3041 C CA . GLU B 1 143 ? -44.060 23.298 4.236 1.00 32.10 143 GLU B CA 1
ATOM 3042 C C . GLU B 1 143 ? -42.949 22.772 5.137 1.00 29.01 143 GLU B C 1
ATOM 3043 O O . GLU B 1 143 ? -41.799 22.728 4.691 1.00 31.16 143 GLU B O 1
ATOM 3049 N N . TRP B 1 144 ? -43.258 22.380 6.373 1.00 26.48 144 TRP B N 1
ATOM 3050 C CA . TRP B 1 144 ? -42.236 21.933 7.324 1.00 24.34 144 TRP B CA 1
ATOM 3051 C C . TRP B 1 144 ? -41.740 20.546 6.934 1.00 29.63 144 TRP B C 1
ATOM 3052 O O . TRP B 1 144 ? -42.508 19.575 6.932 1.00 30.69 144 TRP B O 1
ATOM 3063 N N . GLY B 1 145 ? -40.458 20.452 6.593 1.00 26.94 145 GLY B N 1
ATOM 3064 C CA . GLY B 1 145 ? -39.941 19.217 6.041 1.00 29.12 145 GLY B CA 1
ATOM 3065 C C . GLY B 1 145 ? -40.403 18.950 4.630 1.00 31.55 145 GLY B C 1
ATOM 3066 O O . GLY B 1 145 ? -40.195 17.846 4.124 1.00 37.63 145 GLY B O 1
ATOM 3067 N N . GLY B 1 146 ? -41.009 19.950 3.969 1.00 30.33 146 GLY B N 1
ATOM 3068 C CA . GLY B 1 146 ? -41.554 19.771 2.640 1.00 35.12 146 GLY B CA 1
ATOM 3069 C C . GLY B 1 146 ? -40.474 19.732 1.579 1.00 37.67 146 GLY B C 1
ATOM 3070 O O . GLY B 1 146 ? -39.299 19.978 1.832 1.00 42.57 146 GLY B O 1
ATOM 3071 N N . ALA B 1 147 ? -40.886 19.433 0.350 1.00 41.74 147 ALA B N 1
ATOM 3072 C CA . ALA B 1 147 ? -39.888 19.265 -0.696 1.00 41.07 147 ALA B CA 1
ATOM 3073 C C . ALA B 1 147 ? -39.217 20.574 -1.109 1.00 45.96 147 ALA B C 1
ATOM 3074 O O . ALA B 1 147 ? -38.080 20.539 -1.593 1.00 47.89 147 ALA B O 1
ATOM 3076 N N A ASP B 1 148 ? -39.868 21.725 -0.915 0.51 41.90 148 ASP B N 1
ATOM 3077 N N B ASP B 1 148 ? -39.893 21.715 -0.933 0.49 41.92 148 ASP B N 1
ATOM 3078 C CA A ASP B 1 148 ? -39.300 22.972 -1.429 0.51 41.75 148 ASP B CA 1
ATOM 3079 C CA B ASP B 1 148 ? -39.349 22.995 -1.388 0.49 41.67 148 ASP B CA 1
ATOM 3080 C C A ASP B 1 148 ? -38.097 23.432 -0.609 0.51 38.49 148 ASP B C 1
ATOM 3081 C C B ASP B 1 148 ? -38.103 23.378 -0.600 0.49 38.45 148 ASP B C 1
ATOM 3082 O O A ASP B 1 148 ? -37.022 23.688 -1.165 0.51 39.53 148 ASP B O 1
ATOM 3083 O O B ASP B 1 148 ? -37.015 23.539 -1.167 0.49 39.99 148 ASP B O 1
ATOM 3092 N N . GLU B 1 149 ? -38.253 23.557 0.708 1.00 33.50 149 GLU B N 1
ATOM 3093 C CA . GLU B 1 149 ? -37.168 24.005 1.586 1.00 34.22 149 GLU B CA 1
ATOM 3094 C C . GLU B 1 149 ? -37.204 23.152 2.843 1.00 31.81 149 GLU B C 1
ATOM 3095 O O . GLU B 1 149 ? -37.584 23.615 3.924 1.00 29.78 149 GLU B O 1
ATOM 3101 N N . PRO B 1 150 ? -36.798 21.883 2.731 1.00 28.52 150 PRO B N 1
ATOM 3102 C CA . PRO B 1 150 ? -37.068 20.912 3.811 1.00 29.63 150 PRO B CA 1
ATOM 3103 C C . PRO B 1 150 ? -36.323 21.187 5.088 1.00 28.48 150 PRO B C 1
ATOM 3104 O O . PRO B 1 150 ? -36.707 20.650 6.139 1.00 28.04 150 PRO B O 1
ATOM 3108 N N . ASP B 1 151 ? -35.239 21.944 5.029 1.00 27.44 151 ASP B N 1
ATOM 3109 C CA . ASP B 1 151 ? -34.403 22.156 6.199 1.00 28.60 151 ASP B CA 1
ATOM 3110 C C . ASP B 1 151 ? -34.739 23.426 6.975 1.00 27.49 151 ASP B C 1
ATOM 3111 O O . ASP B 1 151 ? -34.156 23.656 8.039 1.00 26.57 151 ASP B O 1
ATOM 3116 N N . ARG B 1 152 ? -35.686 24.232 6.505 1.00 23.00 152 ARG B N 1
ATOM 3117 C CA . ARG B 1 152 ? -36.081 25.399 7.289 1.00 25.01 152 ARG B CA 1
ATOM 3118 C C . ARG B 1 152 ? -36.703 24.936 8.607 1.00 25.56 152 ARG B C 1
ATOM 3119 O O . ARG B 1 152 ? -37.654 24.142 8.593 1.00 21.17 152 ARG B O 1
ATOM 3127 N N . PRO B 1 153 ? -36.204 25.392 9.755 1.00 18.54 153 PRO B N 1
ATOM 3128 C CA . PRO B 1 153 ? -36.698 24.885 11.036 1.00 20.06 153 PRO B CA 1
ATOM 3129 C C . PRO B 1 153 ? -37.893 25.650 11.578 1.00 20.25 153 PRO B C 1
ATOM 3130 O O . PRO B 1 153 ? -38.090 26.841 11.339 1.00 22.02 153 PRO B O 1
ATOM 3134 N N . VAL B 1 154 ? -38.701 24.937 12.349 1.00 19.36 154 VAL B N 1
ATOM 3135 C CA . VAL B 1 154 ? -39.601 25.588 13.298 1.00 20.88 154 VAL B CA 1
ATOM 3136 C C . VAL B 1 154 ? -38.779 25.926 14.528 1.00 16.92 154 VAL B C 1
ATOM 3137 O O . VAL B 1 154 ? -37.983 25.101 14.996 1.00 17.35 154 VAL B O 1
ATOM 3141 N N . VAL B 1 155 ? -38.871 27.169 15.000 1.00 17.93 155 VAL B N 1
ATOM 3142 C CA . VAL B 1 155 ? -38.147 27.580 16.191 1.00 17.61 155 VAL B CA 1
ATOM 3143 C C . VAL B 1 155 ? -39.141 27.813 17.322 1.00 16.69 155 VAL B C 1
ATOM 3144 O O . VAL B 1 155 ? -40.059 28.633 17.165 1.00 17.53 155 VAL B O 1
ATOM 3148 N N . LEU B 1 156 ? -38.936 27.137 18.446 1.00 17.20 156 LEU B N 1
ATOM 3149 C CA . LEU B 1 156 ? -39.655 27.374 19.697 1.00 16.84 156 LEU B CA 1
ATOM 3150 C C . LEU B 1 156 ? -38.730 28.138 20.626 1.00 16.90 156 LEU B C 1
ATOM 3151 O O . LEU B 1 156 ? -37.565 27.748 20.777 1.00 17.03 156 LEU B O 1
ATOM 3156 N N . VAL B 1 157 ? -39.209 29.214 21.230 1.00 17.38 157 VAL B N 1
ATOM 3157 C CA . VAL B 1 157 ? -38.409 30.009 22.160 1.00 15.89 157 VAL B CA 1
ATOM 3158 C C . VAL B 1 157 ? -39.052 29.850 23.522 1.00 15.95 157 VAL B C 1
ATOM 3159 O O . VAL B 1 157 ? -40.249 30.149 23.687 1.00 17.61 157 VAL B O 1
ATOM 3163 N N . ALA B 1 158 ? -38.304 29.335 24.481 1.00 16.52 158 ALA B N 1
ATOM 3164 C CA . ALA B 1 158 ? -38.902 28.978 25.753 1.00 16.73 158 ALA B CA 1
ATOM 3165 C C . ALA B 1 158 ? -37.873 28.990 26.883 1.00 17.18 158 ALA B C 1
ATOM 3166 O O . ALA B 1 158 ? -37.166 29.997 27.047 1.00 17.08 158 ALA B O 1
ATOM 3168 N N . HIS B 1 159 ? -37.772 27.905 27.643 1.00 15.98 159 HIS B N 1
ATOM 3169 C CA . HIS B 1 159 ? -37.193 27.934 28.979 1.00 16.67 159 HIS B CA 1
ATOM 3170 C C . HIS B 1 159 ? -36.528 26.589 29.174 1.00 18.73 159 HIS B C 1
ATOM 3171 O O . HIS B 1 159 ? -36.870 25.628 28.491 1.00 16.48 159 HIS B O 1
ATOM 3178 N N . GLY B 1 160 ? -35.591 26.530 30.125 1.00 16.89 160 GLY B N 1
ATOM 3179 C CA . GLY B 1 160 ? -34.743 25.347 30.252 1.00 15.46 160 GLY B CA 1
ATOM 3180 C C . GLY B 1 160 ? -35.502 24.085 30.637 1.00 14.96 160 GLY B C 1
ATOM 3181 O O . GLY B 1 160 ? -35.235 22.997 30.112 1.00 16.60 160 GLY B O 1
ATOM 3182 N N . GLY B 1 161 ? -36.435 24.206 31.577 1.00 19.37 161 GLY B N 1
ATOM 3183 C CA . GLY B 1 161 ? -37.173 23.024 32.011 1.00 18.34 161 GLY B CA 1
ATOM 3184 C C . GLY B 1 161 ? -38.091 22.496 30.924 1.00 17.74 161 GLY B C 1
ATOM 3185 O O . GLY B 1 161 ? -38.111 21.285 30.637 1.00 18.95 161 GLY B O 1
ATOM 3186 N N . LEU B 1 162 ? -38.834 23.400 30.291 1.00 17.17 162 LEU B N 1
ATOM 3187 C CA . LEU B 1 162 ? -39.665 23.039 29.149 1.00 20.32 162 LEU B CA 1
ATOM 3188 C C . LEU B 1 162 ? -38.843 22.355 28.058 1.00 17.52 162 LEU B C 1
ATOM 3189 O O . LEU B 1 162 ? -39.226 21.310 27.521 1.00 17.05 162 LEU B O 1
ATOM 3194 N N . ILE B 1 163 ? -37.691 22.919 27.714 1.00 14.39 163 ILE B N 1
ATOM 3195 C CA . ILE B 1 163 ? -36.948 22.363 26.585 1.00 16.44 163 ILE B CA 1
ATOM 3196 C C . ILE B 1 163 ? -36.430 20.955 26.895 1.00 16.61 163 ILE B C 1
ATOM 3197 O O . ILE B 1 163 ? -36.477 20.061 26.043 1.00 17.12 163 ILE B O 1
ATOM 3202 N N . ALA B 1 164 ? -35.952 20.741 28.118 1.00 15.76 164 ALA B N 1
ATOM 3203 C CA . ALA B 1 164 ? -35.485 19.410 28.489 1.00 16.01 164 ALA B CA 1
ATOM 3204 C C . ALA B 1 164 ? -36.638 18.399 28.525 1.00 16.39 164 ALA B C 1
ATOM 3205 O O . ALA B 1 164 ? -36.487 17.263 28.055 1.00 18.57 164 ALA B O 1
ATOM 3207 N N . ALA B 1 165 ? -37.788 18.784 29.101 1.00 16.03 165 ALA B N 1
ATOM 3208 C CA . ALA B 1 165 ? -38.916 17.847 29.219 1.00 16.44 165 ALA B CA 1
ATOM 3209 C C . ALA B 1 165 ? -39.503 17.517 27.847 1.00 17.48 165 ALA B C 1
ATOM 3210 O O . ALA B 1 165 ? -39.727 16.338 27.521 1.00 19.08 165 ALA B O 1
ATOM 3212 N N . LEU B 1 166 ? -39.688 18.545 27.007 1.00 17.16 166 LEU B N 1
ATOM 3213 C CA . LEU B 1 166 ? -40.247 18.340 25.676 1.00 16.40 166 LEU B CA 1
ATOM 3214 C C . LEU B 1 166 ? -39.296 17.531 24.796 1.00 17.01 166 LEU B C 1
ATOM 3215 O O . LEU B 1 166 ? -39.725 16.611 24.099 1.00 16.16 166 LEU B O 1
ATOM 3220 N N . SER B 1 167 ? -37.989 17.852 24.828 1.00 16.78 167 SER B N 1
ATOM 3221 C CA . SER B 1 167 ? -37.006 17.078 24.058 1.00 14.70 167 SER B CA 1
ATOM 3222 C C . SER B 1 167 ? -36.988 15.617 24.491 1.00 15.50 167 SER B C 1
ATOM 3223 O O . SER B 1 167 ? -37.059 14.718 23.655 1.00 16.87 167 SER B O 1
ATOM 3226 N N . ALA B 1 168 ? -36.934 15.366 25.803 1.00 15.83 168 ALA B N 1
ATOM 3227 C CA . ALA B 1 168 ? -36.902 13.971 26.262 1.00 15.30 168 ALA B CA 1
ATOM 3228 C C . ALA B 1 168 ? -38.156 13.219 25.854 1.00 16.44 168 ALA B C 1
ATOM 3229 O O . ALA B 1 168 ? -38.085 12.044 25.478 1.00 18.79 168 ALA B O 1
ATOM 3231 N N . ALA B 1 169 ? -39.305 13.894 25.899 1.00 16.05 169 ALA B N 1
ATOM 3232 C CA . ALA B 1 169 ? -40.549 13.241 25.507 1.00 21.23 169 ALA B CA 1
ATOM 3233 C C . ALA B 1 169 ? -40.572 12.944 24.012 1.00 17.35 169 ALA B C 1
ATOM 3234 O O . ALA B 1 169 ? -40.965 11.840 23.602 1.00 19.22 169 ALA B O 1
ATOM 3236 N N . LEU B 1 170 ? -40.163 13.916 23.183 1.00 18.15 170 LEU B N 1
ATOM 3237 C CA . LEU B 1 170 ? -40.132 13.696 21.735 1.00 17.46 170 LEU B CA 1
ATOM 3238 C C . LEU B 1 170 ? -39.177 12.563 21.380 1.00 17.79 170 LEU B C 1
ATOM 3239 O O . LEU B 1 170 ? -39.466 11.747 20.495 1.00 19.25 170 LEU B O 1
ATOM 3244 N N . LEU B 1 171 ? -38.034 12.497 22.066 1.00 17.65 171 LEU B N 1
ATOM 3245 C CA . LEU B 1 171 ? -37.057 11.426 21.842 1.00 18.23 171 LEU B CA 1
ATOM 3246 C C . LEU B 1 171 ? -37.507 10.078 22.377 1.00 22.68 171 LEU B C 1
ATOM 3247 O O . LEU B 1 171 ? -36.884 9.054 22.049 1.00 21.69 171 LEU B O 1
ATOM 3252 N N . LYS B 1 172 ? -38.597 10.038 23.142 1.00 19.71 172 LYS B N 1
ATOM 3253 C CA . LYS B 1 172 ? -39.107 8.816 23.752 1.00 21.34 172 LYS B CA 1
ATOM 3254 C C . LYS B 1 172 ? -38.085 8.197 24.699 1.00 20.64 172 LYS B C 1
ATOM 3255 O O . LYS B 1 172 ? -38.021 6.980 24.854 1.00 22.35 172 LYS B O 1
ATOM 3261 N N . LEU B 1 173 ? -37.282 9.044 25.342 1.00 20.13 173 LEU B N 1
ATOM 3262 C CA . LEU B 1 173 ? -36.439 8.534 26.416 1.00 20.44 173 LEU B CA 1
ATOM 3263 C C . LEU B 1 173 ? -37.325 8.035 27.548 1.00 21.85 173 LEU B C 1
ATOM 3264 O O . LEU B 1 173 ? -38.347 8.669 27.860 1.00 20.33 173 LEU B O 1
ATOM 3269 N N . PRO B 1 174 ? -36.977 6.905 28.172 1.00 22.25 174 PRO B N 1
ATOM 3270 C CA . PRO B 1 174 ? -37.672 6.489 29.397 1.00 19.74 174 PRO B CA 1
ATOM 3271 C C . PRO B 1 174 ? -37.477 7.550 30.467 1.00 19.81 174 PRO B C 1
ATOM 3272 O O . PRO B 1 174 ? -36.448 8.234 30.505 1.00 20.24 174 PRO B O 1
ATOM 3276 N N . VAL B 1 175 ? -38.496 7.720 31.321 1.00 24.58 175 VAL B N 1
ATOM 3277 C CA . VAL B 1 175 ? -38.462 8.832 32.277 1.00 22.24 175 VAL B CA 1
ATOM 3278 C C . VAL B 1 175 ? -37.240 8.752 33.189 1.00 22.10 175 VAL B C 1
ATOM 3279 O O . VAL B 1 175 ? -36.665 9.788 33.545 1.00 20.73 175 VAL B O 1
ATOM 3283 N N . ALA B 1 176 ? -36.776 7.541 33.513 1.00 23.33 176 ALA B N 1
ATOM 3284 C CA . ALA B 1 176 ? -35.584 7.377 34.342 1.00 23.20 176 ALA B CA 1
ATOM 3285 C C . ALA B 1 176 ? -34.353 8.065 33.764 1.00 28.47 176 ALA B C 1
ATOM 3286 O O . ALA B 1 176 ? -33.446 8.424 34.518 1.00 26.23 176 ALA B O 1
ATOM 3288 N N . ASN B 1 177 ? -34.299 8.252 32.443 1.00 20.72 177 ASN B N 1
ATOM 3289 C CA . ASN B 1 177 ? -33.150 8.827 31.748 1.00 20.38 177 ASN B CA 1
ATOM 3290 C C . ASN B 1 177 ? -33.325 10.296 31.385 1.00 21.97 177 ASN B C 1
ATOM 3291 O O . ASN B 1 177 ? -32.419 10.887 30.786 1.00 21.15 177 ASN B O 1
ATOM 3296 N N . TRP B 1 178 ? -34.470 10.905 31.680 1.00 19.90 178 TRP B N 1
ATOM 3297 C CA . TRP B 1 178 ? -34.611 12.342 31.433 1.00 18.41 178 TRP B CA 1
ATOM 3298 C C . TRP B 1 178 ? -33.526 13.187 32.102 1.00 19.86 178 TRP B C 1
ATOM 3299 O O . TRP B 1 178 ? -33.109 14.194 31.492 1.00 20.58 178 TRP B O 1
ATOM 3310 N N . PRO B 1 179 ? -33.032 12.857 33.306 1.00 22.81 179 PRO B N 1
ATOM 3311 C CA . PRO B 1 179 ? -31.940 13.652 33.891 1.00 26.14 179 PRO B CA 1
ATOM 3312 C C . PRO B 1 179 ? -30.627 13.583 33.123 1.00 25.81 179 PRO B C 1
ATOM 3313 O O . PRO B 1 179 ? -29.713 14.339 33.465 1.00 27.38 179 PRO B O 1
ATOM 3317 N N . ALA B 1 180 ? -30.513 12.754 32.081 1.00 21.50 180 ALA B N 1
ATOM 3318 C CA . ALA B 1 180 ? -29.281 12.729 31.293 1.00 22.32 180 ALA B CA 1
ATOM 3319 C C . ALA B 1 180 ? -28.995 14.071 30.630 1.00 23.19 180 ALA B C 1
ATOM 3320 O O . ALA B 1 180 ? -27.825 14.398 30.391 1.00 24.17 180 ALA B O 1
ATOM 3322 N N . LEU B 1 181 ? -30.027 14.850 30.315 1.00 18.07 181 LEU B N 1
ATOM 3323 C CA . LEU B 1 181 ? -29.870 16.145 29.646 1.00 19.28 181 LEU B CA 1
ATOM 3324 C C . LEU B 1 181 ? -29.493 17.207 30.676 1.00 26.05 181 LEU B C 1
ATOM 3325 O O . LEU B 1 181 ? -30.282 17.516 31.574 1.00 30.42 181 LEU B O 1
ATOM 3330 N N . GLY B 1 182 ? -28.305 17.785 30.534 1.00 18.57 182 GLY B N 1
ATOM 3331 C CA . GLY B 1 182 ? -27.903 18.867 31.413 1.00 19.77 182 GLY B CA 1
ATOM 3332 C C . GLY B 1 182 ? -28.633 20.163 31.092 1.00 18.22 182 GLY B C 1
ATOM 3333 O O . GLY B 1 182 ? -29.159 20.360 30.004 1.00 20.67 182 GLY B O 1
ATOM 3334 N N . GLY B 1 183 ? -28.596 21.095 32.040 1.00 19.01 183 GLY B N 1
ATOM 3335 C CA . GLY B 1 183 ? -29.413 22.292 31.902 1.00 16.94 183 GLY B CA 1
ATOM 3336 C C . GLY B 1 183 ? -28.970 23.183 30.752 1.00 18.54 183 GLY B C 1
ATOM 3337 O O . GLY B 1 183 ? -27.773 23.426 30.546 1.00 20.83 183 GLY B O 1
ATOM 3338 N N . MET B 1 184 ? -29.964 23.722 30.036 1.00 18.28 184 MET B N 1
ATOM 3339 C CA . MET B 1 184 ? -29.723 24.635 28.924 1.00 18.85 184 MET B CA 1
ATOM 3340 C C . MET B 1 184 ? -29.170 25.944 29.462 1.00 20.18 184 MET B C 1
ATOM 3341 O O . MET B 1 184 ? -29.659 26.471 30.467 1.00 18.82 184 MET B O 1
ATOM 3346 N N . GLY B 1 185 ? -28.177 26.506 28.755 1.00 17.16 185 GLY B N 1
ATOM 3347 C CA . GLY B 1 185 ? -27.565 27.753 29.159 1.00 18.30 185 GLY B CA 1
ATOM 3348 C C . GLY B 1 185 ? -28.292 28.976 28.623 1.00 19.36 185 GLY B C 1
ATOM 3349 O O . GLY B 1 185 ? -29.289 28.888 27.910 1.00 19.82 185 GLY B O 1
ATOM 3350 N N . ASN B 1 186 ? -27.726 30.134 28.952 1.00 21.48 186 ASN B N 1
ATOM 3351 C CA . ASN B 1 186 ? -28.316 31.424 28.595 1.00 20.49 186 ASN B CA 1
ATOM 3352 C C . ASN B 1 186 ? -28.294 31.609 27.076 1.00 23.51 186 ASN B C 1
ATOM 3353 O O . ASN B 1 186 ? -27.215 31.639 26.472 1.00 25.86 186 ASN B O 1
ATOM 3358 N N . ALA B 1 187 ? -29.474 31.771 26.459 1.00 19.58 187 ALA B N 1
ATOM 3359 C CA . ALA B 1 187 ? -29.600 31.898 25.001 1.00 17.98 187 ALA B CA 1
ATOM 3360 C C . ALA B 1 187 ? -28.943 30.747 24.239 1.00 16.17 187 ALA B C 1
ATOM 3361 O O . ALA B 1 187 ? -28.496 30.931 23.088 1.00 19.85 187 ALA B O 1
ATOM 3363 N N . SER B 1 188 ? -28.926 29.563 24.846 1.00 16.97 188 SER B N 1
ATOM 3364 C CA . SER B 1 188 ? -28.463 28.376 24.141 1.00 15.69 188 SER B CA 1
ATOM 3365 C C . SER B 1 188 ? -29.613 27.732 23.396 1.00 14.56 188 SER B C 1
ATOM 3366 O O . SER B 1 188 ? -30.790 27.969 23.694 1.00 17.21 188 SER B O 1
ATOM 3369 N N . TRP B 1 189 ? -29.287 26.891 22.423 1.00 15.31 189 TRP B N 1
ATOM 3370 C CA . TRP B 1 189 ? -30.335 26.237 21.646 1.00 13.53 189 TRP B CA 1
ATOM 3371 C C . TRP B 1 189 ? -30.062 24.762 21.440 1.00 15.45 189 TRP B C 1
ATOM 3372 O O . TRP B 1 189 ? -28.950 24.257 21.624 1.00 16.55 189 TRP B O 1
ATOM 3383 N N . THR B 1 190 ? -31.135 24.067 21.072 1.00 14.97 190 THR B N 1
ATOM 3384 C CA . THR B 1 190 ? -31.209 22.636 20.873 1.00 13.58 190 THR B CA 1
ATOM 3385 C C . THR B 1 190 ? -31.903 22.379 19.556 1.00 13.97 190 THR B C 1
ATOM 3386 O O . THR B 1 190 ? -32.727 23.183 19.117 1.00 16.20 190 THR B O 1
ATOM 3390 N N . GLN B 1 191 ? -31.536 21.299 18.885 1.00 15.24 191 GLN B N 1
ATOM 3391 C CA . GLN B 1 191 ? -32.205 20.973 17.637 1.00 14.44 191 GLN B CA 1
ATOM 3392 C C . GLN B 1 191 ? -32.513 19.483 17.630 1.00 15.20 191 GLN B C 1
ATOM 3393 O O . GLN B 1 191 ? -31.648 18.654 17.930 1.00 15.69 191 GLN B O 1
ATOM 3399 N N . LEU B 1 192 ? -33.749 19.150 17.301 1.00 14.58 192 LEU B N 1
ATOM 3400 C CA . LEU B 1 192 ? -34.173 17.780 17.057 1.00 15.60 192 LEU B CA 1
ATOM 3401 C C . LEU B 1 192 ? -34.558 17.636 15.598 1.00 15.73 192 LEU B C 1
ATOM 3402 O O . LEU B 1 192 ? -34.967 18.610 14.956 1.00 16.86 192 LEU B O 1
ATOM 3407 N N . SER B 1 193 ? -34.434 16.428 15.055 1.00 15.90 193 SER B N 1
ATOM 3408 C CA . SER B 1 193 ? -34.917 16.153 13.716 1.00 18.28 193 SER B CA 1
ATOM 3409 C C . SER B 1 193 ? -35.967 15.061 13.805 1.00 19.41 193 SER B C 1
ATOM 3410 O O . SER B 1 193 ? -35.726 14.030 14.438 1.00 19.68 193 SER B O 1
ATOM 3413 N N . GLY B 1 194 ? -37.104 15.286 13.150 1.00 19.71 194 GLY B N 1
ATOM 3414 C CA . GLY B 1 194 ? -38.179 14.316 13.111 1.00 20.57 194 GLY B CA 1
ATOM 3415 C C . GLY B 1 194 ? -38.224 13.636 11.764 1.00 24.83 194 GLY B C 1
ATOM 3416 O O . GLY B 1 194 ? -38.508 14.268 10.738 1.00 24.28 194 GLY B O 1
ATOM 3417 N N . HIS B 1 195 ? -37.958 12.339 11.760 1.00 23.70 195 HIS B N 1
ATOM 3418 C CA . HIS B 1 195 ? -37.755 11.667 10.504 1.00 27.72 195 HIS B CA 1
ATOM 3419 C C . HIS B 1 195 ? -39.055 11.098 9.974 1.00 38.02 195 HIS B C 1
ATOM 3420 O O . HIS B 1 195 ? -39.858 10.541 10.729 1.00 40.22 195 HIS B O 1
ATOM 3427 N N . TRP B 1 196 ? -39.248 11.297 8.668 1.00 40.19 196 TRP B N 1
ATOM 3428 C CA . TRP B 1 196 ? -40.428 10.993 7.871 1.00 58.43 196 TRP B CA 1
ATOM 3429 C C . TRP B 1 196 ? -41.032 9.638 8.206 1.00 70.30 196 TRP B C 1
ATOM 3430 O O . TRP B 1 196 ? -40.319 8.698 8.567 1.00 70.68 196 TRP B O 1
ATOM 3441 N N . ALA B 1 197 ? -42.351 9.535 8.075 1.00 76.81 197 ALA B N 1
ATOM 3442 C CA . ALA B 1 197 ? -43.090 8.330 8.409 1.00 77.82 197 ALA B CA 1
ATOM 3443 C C . ALA B 1 197 ? -44.338 8.295 7.541 1.00 77.57 197 ALA B C 1
ATOM 3444 O O . ALA B 1 197 ? -44.837 9.354 7.137 1.00 67.81 197 ALA B O 1
ATOM 3446 N N . PRO B 1 198 ? -44.858 7.111 7.228 1.00 80.55 198 PRO B N 1
ATOM 3447 C CA . PRO B 1 198 ? -46.039 7.043 6.362 1.00 79.70 198 PRO B CA 1
ATOM 3448 C C . PRO B 1 198 ? -47.267 7.616 7.053 1.00 82.37 198 PRO B C 1
ATOM 3449 O O . PRO B 1 198 ? -47.374 7.631 8.283 1.00 82.35 198 PRO B O 1
ATOM 3453 N N . GLY B 1 199 ? -48.194 8.111 6.236 1.00 89.84 199 GLY B N 1
ATOM 3454 C CA . GLY B 1 199 ? -49.466 8.573 6.750 1.00 93.84 199 GLY B CA 1
ATOM 3455 C C . GLY B 1 199 ? -49.357 9.894 7.492 1.00 96.46 199 GLY B C 1
ATOM 3456 O O . GLY B 1 199 ? -48.497 10.737 7.215 1.00 94.69 199 GLY B O 1
ATOM 3457 N N . SER B 1 200 ? -50.259 10.069 8.460 1.00 98.91 200 SER B N 1
ATOM 3458 C CA . SER B 1 200 ? -50.358 11.290 9.251 1.00 93.11 200 SER B CA 1
ATOM 3459 C C . SER B 1 200 ? -50.115 11.037 10.736 1.00 90.37 200 SER B C 1
ATOM 3460 O O . SER B 1 200 ? -50.508 11.853 11.576 1.00 98.53 200 SER B O 1
ATOM 3463 N N . ASP B 1 201 ? -49.473 9.924 11.077 1.00 78.29 201 ASP B N 1
ATOM 3464 C CA . ASP B 1 201 ? -49.296 9.528 12.468 1.00 67.74 201 ASP B CA 1
ATOM 3465 C C . ASP B 1 201 ? -48.152 10.342 13.063 1.00 55.09 201 ASP B C 1
ATOM 3466 O O . ASP B 1 201 ? -46.989 10.141 12.696 1.00 55.56 201 ASP B O 1
ATOM 3471 N N . PHE B 1 202 ? -48.476 11.271 13.974 1.00 48.51 202 PHE B N 1
ATOM 3472 C CA . PHE B 1 202 ? -47.425 11.975 14.710 1.00 35.44 202 PHE B CA 1
ATOM 3473 C C . PHE B 1 202 ? -46.607 11.005 15.546 1.00 40.62 202 PHE B C 1
ATOM 3474 O O . PHE B 1 202 ? -45.388 11.156 15.668 1.00 35.49 202 PHE B O 1
ATOM 3482 N N . GLU B 1 203 ? -47.257 9.992 16.123 1.00 40.80 203 GLU B N 1
ATOM 3483 C CA . GLU B 1 203 ? -46.520 9.049 16.955 1.00 48.61 203 GLU B CA 1
ATOM 3484 C C . GLU B 1 203 ? -45.516 8.245 16.144 1.00 42.66 203 GLU B C 1
ATOM 3485 O O . GLU B 1 203 ? -44.524 7.761 16.702 1.00 47.06 203 GLU B O 1
ATOM 3491 N N . SER B 1 204 ? -45.741 8.113 14.837 1.00 52.04 204 SER B N 1
ATOM 3492 C CA . SER B 1 204 ? -44.803 7.421 13.968 1.00 46.61 204 SER B CA 1
ATOM 3493 C C . SER B 1 204 ? -43.555 8.236 13.646 1.00 42.45 204 SER B C 1
ATOM 3494 O O . SER B 1 204 ? -42.579 7.655 13.160 1.00 41.56 204 SER B O 1
ATOM 3497 N N . ILE B 1 205 ? -43.548 9.550 13.901 1.00 32.70 205 ILE B N 1
ATOM 3498 C CA . ILE B 1 205 ? -42.338 10.333 13.667 1.00 27.10 205 ILE B CA 1
ATOM 3499 C C . ILE B 1 205 ? -41.298 9.986 14.717 1.00 27.70 205 ILE B C 1
ATOM 3500 O O . ILE B 1 205 ? -41.565 10.039 15.924 1.00 29.83 205 ILE B O 1
ATOM 3505 N N A ARG B 1 206 ? -40.099 9.633 14.265 0.52 26.42 206 ARG B N 1
ATOM 3506 N N B ARG B 1 206 ? -40.092 9.658 14.262 0.48 26.18 206 ARG B N 1
ATOM 3507 C CA A ARG B 1 206 ? -39.006 9.315 15.167 0.52 22.37 206 ARG B CA 1
ATOM 3508 C CA B ARG B 1 206 ? -38.990 9.314 15.147 0.48 22.49 206 ARG B CA 1
ATOM 3509 C C A ARG B 1 206 ? -38.081 10.520 15.244 0.52 21.19 206 ARG B C 1
ATOM 3510 C C B ARG B 1 206 ? -38.069 10.521 15.241 0.48 21.19 206 ARG B C 1
ATOM 3511 O O A ARG B 1 206 ? -37.553 10.966 14.218 0.52 24.60 206 ARG B O 1
ATOM 3512 O O B ARG B 1 206 ? -37.532 10.973 14.223 0.48 24.56 206 ARG B O 1
ATOM 3527 N N . TRP B 1 207 ? -37.907 11.049 16.451 1.00 18.07 207 TRP B N 1
ATOM 3528 C CA . TRP B 1 207 ? -37.051 12.198 16.673 1.00 17.33 207 TRP B CA 1
ATOM 3529 C C . TRP B 1 207 ? -35.645 11.779 17.113 1.00 20.69 207 TRP B C 1
ATOM 3530 O O . TRP B 1 207 ? -35.467 10.771 17.813 1.00 23.61 207 TRP B O 1
ATOM 3541 N N A ARG B 1 208 ? -34.656 12.579 16.717 0.52 19.35 208 ARG B N 1
ATOM 3542 N N B ARG B 1 208 ? -34.648 12.529 16.621 0.48 15.70 208 ARG B N 1
ATOM 3543 C CA A ARG B 1 208 ? -33.264 12.360 17.089 0.52 16.74 208 ARG B CA 1
ATOM 3544 C CA B ARG B 1 208 ? -33.245 12.416 17.009 0.48 18.24 208 ARG B CA 1
ATOM 3545 C C A ARG B 1 208 ? -32.653 13.703 17.447 0.52 18.64 208 ARG B C 1
ATOM 3546 C C B ARG B 1 208 ? -32.775 13.739 17.597 0.48 17.21 208 ARG B C 1
ATOM 3547 O O A ARG B 1 208 ? -33.006 14.735 16.858 0.52 15.54 208 ARG B O 1
ATOM 3548 O O B ARG B 1 208 ? -33.311 14.805 17.293 0.48 16.65 208 ARG B O 1
ATOM 3563 N N . LEU B 1 209 ? -31.741 13.679 18.423 1.00 17.50 209 LEU B N 1
ATOM 3564 C CA . LEU B 1 209 ? -31.122 14.886 18.947 1.00 16.89 209 LEU B CA 1
ATOM 3565 C C . LEU B 1 209 ? -29.964 15.237 18.041 1.00 17.03 209 LEU B C 1
ATOM 3566 O O . LEU B 1 209 ? -28.977 14.498 17.972 1.00 18.96 209 LEU B O 1
ATOM 3571 N N . ASP B 1 210 ? -30.083 16.356 17.332 1.00 15.33 210 ASP B N 1
ATOM 3572 C CA . ASP B 1 210 ? -29.009 16.857 16.489 1.00 15.24 210 ASP B CA 1
ATOM 3573 C C . ASP B 1 210 ? -28.047 17.748 17.273 1.00 16.49 210 ASP B C 1
ATOM 3574 O O . ASP B 1 210 ? -26.839 17.688 17.033 1.00 17.00 210 ASP B O 1
ATOM 3579 N N . VAL B 1 211 ? -28.561 18.594 18.155 1.00 14.54 211 VAL B N 1
ATOM 3580 C CA . VAL B 1 211 ? -27.787 19.591 18.903 1.00 13.24 211 VAL B CA 1
ATOM 3581 C C . VAL B 1 211 ? -28.421 19.712 20.280 1.00 16.21 211 VAL B C 1
ATOM 3582 O O . VAL B 1 211 ? -29.658 19.826 20.396 1.00 15.37 211 VAL B O 1
ATOM 3586 N N . TRP B 1 212 ? -27.609 19.718 21.332 1.00 16.06 212 TRP B N 1
ATOM 3587 C CA . TRP B 1 212 ? -28.099 20.012 22.677 1.00 14.77 212 TRP B CA 1
ATOM 3588 C C . TRP B 1 212 ? -27.257 21.123 23.283 1.00 13.79 212 TRP B C 1
ATOM 3589 O O . TRP B 1 212 ? -26.041 20.990 23.411 1.00 14.50 212 TRP B O 1
ATOM 3600 N N . ASN B 1 213 ? -27.874 22.251 23.612 1.00 15.16 213 ASN B N 1
ATOM 3601 C CA . ASN B 1 213 ? -27.209 23.285 24.407 1.00 16.04 213 ASN B CA 1
ATOM 3602 C C . ASN B 1 213 ? -26.002 23.904 23.702 1.00 15.48 213 ASN B C 1
ATOM 3603 O O . ASN B 1 213 ? -24.960 24.147 24.323 1.00 18.20 213 ASN B O 1
ATOM 3608 N N . ALA B 1 214 ? -26.138 24.175 22.398 1.00 15.56 214 ALA B N 1
ATOM 3609 C CA . ALA B 1 214 ? -25.147 24.953 21.663 1.00 15.24 214 ALA B CA 1
ATOM 3610 C C . ALA B 1 214 ? -25.350 26.433 21.965 1.00 15.99 214 ALA B C 1
ATOM 3611 O O . ALA B 1 214 ? -26.455 26.857 22.335 1.00 18.17 214 ALA B O 1
ATOM 3613 N N . SER B 1 215 ? -24.294 27.229 21.804 1.00 17.42 215 SER B N 1
ATOM 3614 C CA . SER B 1 215 ? -24.427 28.656 22.073 1.00 20.29 215 SER B CA 1
ATOM 3615 C C . SER B 1 215 ? -23.535 29.437 21.130 1.00 21.92 215 SER B C 1
ATOM 3616 O O . SER B 1 215 ? -22.625 28.893 20.489 1.00 22.84 215 SER B O 1
ATOM 3619 N N . ALA B 1 216 ? -23.801 30.743 21.064 1.00 20.41 216 ALA B N 1
ATOM 3620 C CA . ALA B 1 216 ? -22.974 31.638 20.280 1.00 24.07 216 ALA B CA 1
ATOM 3621 C C . ALA B 1 216 ? -21.802 32.078 21.133 1.00 27.24 216 ALA B C 1
ATOM 3622 O O . ALA B 1 216 ? -21.934 32.287 22.341 1.00 31.02 216 ALA B O 1
ATOM 3624 N N . GLN B 1 217 ? -20.640 32.190 20.503 1.00 27.87 217 GLN B N 1
ATOM 3625 C CA . GLN B 1 217 ? -19.482 32.763 21.167 1.00 29.52 217 GLN B CA 1
ATOM 3626 C C . GLN B 1 217 ? -19.640 34.280 21.196 1.00 35.05 217 GLN B C 1
ATOM 3627 O O . GLN B 1 217 ? -19.963 34.892 20.177 1.00 40.15 217 GLN B O 1
ATOM 3633 N N . VAL B 1 218 ? -19.470 34.874 22.375 1.00 32.35 218 VAL B N 1
ATOM 3634 C CA . VAL B 1 218 ? -19.597 36.322 22.573 1.00 32.45 218 VAL B CA 1
ATOM 3635 C C . VAL B 1 218 ? -18.340 36.828 23.259 1.00 39.76 218 VAL B C 1
ATOM 3636 O O . VAL B 1 218 ? -17.847 36.196 24.199 1.00 38.86 218 VAL B O 1
ATOM 3640 N N . SER B 1 219 ? -17.841 37.983 22.819 1.00 34.01 219 SER B N 1
ATOM 3641 C CA . SER B 1 219 ? -16.532 38.428 23.262 1.00 37.76 219 SER B CA 1
ATOM 3642 C C . SER B 1 219 ? -16.583 38.893 24.714 1.00 42.56 219 SER B C 1
ATOM 3643 O O . SER B 1 219 ? -17.626 39.325 25.213 1.00 36.78 219 SER B O 1
ATOM 3646 N N . SER B 1 220 ? -15.447 38.756 25.408 1.00 28.38 220 SER B N 1
ATOM 3647 C CA . SER B 1 220 ? -15.395 39.159 26.807 1.00 26.96 220 SER B CA 1
ATOM 3648 C C . SER B 1 220 ? -15.674 40.650 26.957 1.00 25.43 220 SER B C 1
ATOM 3649 O O . SER B 1 220 ? -16.309 41.049 27.938 1.00 29.00 220 SER B O 1
ATOM 3652 N N . ASP B 1 221 ? -15.236 41.476 25.996 1.00 26.61 221 ASP B N 1
ATOM 3653 C CA . ASP B 1 221 ? -15.495 42.913 26.100 1.00 24.65 221 ASP B CA 1
ATOM 3654 C C . ASP B 1 221 ? -16.996 43.187 26.051 1.00 23.37 221 ASP B C 1
ATOM 3655 O O . ASP B 1 221 ? -17.516 44.022 26.805 1.00 23.65 221 ASP B O 1
ATOM 3660 N N . VAL B 1 222 ? -17.728 42.473 25.184 1.00 21.76 222 VAL B N 1
ATOM 3661 C CA . VAL B 1 222 ? -19.169 42.697 25.093 1.00 22.75 222 VAL B CA 1
ATOM 3662 C C . VAL B 1 222 ? -19.872 42.188 26.348 1.00 21.62 222 VAL B C 1
ATOM 3663 O O . VAL B 1 222 ? -20.796 42.823 26.868 1.00 21.92 222 VAL B O 1
ATOM 3667 N N . LEU B 1 223 ? -19.471 41.012 26.843 1.00 23.15 223 LEU B N 1
ATOM 3668 C CA . LEU B 1 223 ? -20.085 40.499 28.063 1.00 27.66 223 LEU B CA 1
ATOM 3669 C C . LEU B 1 223 ? -19.874 41.468 29.221 1.00 24.14 223 LEU B C 1
ATOM 3670 O O . LEU B 1 223 ? -20.793 41.701 30.014 1.00 30.01 223 LEU B O 1
ATOM 3675 N N . LYS B 1 224 ? -18.671 42.044 29.321 1.00 24.49 224 LYS B N 1
ATOM 3676 C CA . LYS B 1 224 ? -18.353 42.977 30.398 1.00 29.55 224 LYS B CA 1
ATOM 3677 C C . LYS B 1 224 ? -19.200 44.237 30.286 1.00 28.08 224 LYS B C 1
ATOM 3678 O O . LYS B 1 224 ? -19.745 44.735 31.282 1.00 29.33 224 LYS B O 1
ATOM 3684 N N . LEU B 1 225 ? -19.298 44.776 29.076 1.00 22.50 225 LEU B N 1
ATOM 3685 C CA . LEU B 1 225 ? -20.128 45.949 28.828 1.00 23.15 225 LEU B CA 1
ATOM 3686 C C . LEU B 1 225 ? -21.589 45.696 29.180 1.00 23.96 225 LEU B C 1
ATOM 3687 O O . LEU B 1 225 ? -22.221 46.510 29.871 1.00 22.83 225 LEU B O 1
ATOM 3692 N N . ALA B 1 226 ? -22.164 44.614 28.654 1.00 22.27 226 ALA B N 1
ATOM 3693 C CA . ALA B 1 226 ? -23.598 44.419 28.835 1.00 22.93 226 ALA B CA 1
ATOM 3694 C C . ALA B 1 226 ? -23.941 44.187 30.293 1.00 25.27 226 ALA B C 1
ATOM 3695 O O . ALA B 1 226 ? -24.992 44.639 30.771 1.00 26.02 226 ALA B O 1
ATOM 3697 N N . ALA B 1 227 ? -23.067 43.485 31.021 1.00 27.20 227 ALA B N 1
ATOM 3698 C CA . ALA B 1 227 ? -23.298 43.304 32.443 1.00 28.85 227 ALA B CA 1
ATOM 3699 C C . ALA B 1 227 ? -23.305 44.645 33.153 1.00 29.29 227 ALA B C 1
ATOM 3700 O O . ALA B 1 227 ? -24.175 44.909 33.991 1.00 33.58 227 ALA B O 1
ATOM 3702 N N . ALA B 1 228 ? -22.355 45.518 32.805 1.00 29.21 228 ALA B N 1
ATOM 3703 C CA . ALA B 1 228 ? -22.215 46.795 33.481 1.00 30.06 228 ALA B CA 1
ATOM 3704 C C . ALA B 1 228 ? -23.389 47.729 33.212 1.00 31.38 228 ALA B C 1
ATOM 3705 O O . ALA B 1 228 ? -23.699 48.569 34.062 1.00 30.82 228 ALA B O 1
ATOM 3707 N N . LEU B 1 229 ? -24.039 47.619 32.045 1.00 26.07 229 LEU B N 1
ATOM 3708 C CA . LEU B 1 229 ? -25.122 48.546 31.713 1.00 26.18 229 LEU B CA 1
ATOM 3709 C C . LEU B 1 229 ? -26.265 48.492 32.719 1.00 28.61 229 LEU B C 1
ATOM 3710 O O . LEU B 1 229 ? -27.027 49.460 32.835 1.00 31.41 229 LEU B O 1
ATOM 3715 N N . GLU B 1 230 ? -26.394 47.392 33.455 1.00 30.03 230 GLU B N 1
ATOM 3716 C CA . GLU B 1 230 ? -27.544 47.163 34.318 1.00 32.89 230 GLU B CA 1
ATOM 3717 C C . GLU B 1 230 ? -27.403 47.777 35.709 1.00 35.49 230 GLU B C 1
ATOM 3718 O O . GLU B 1 230 ? -28.406 47.889 36.431 1.00 38.25 230 GLU B O 1
ATOM 3724 N N . HIS B 1 231 ? -26.196 48.163 36.124 1.00 42.45 231 HIS B N 1
ATOM 3725 C CA . HIS B 1 231 ? -25.944 48.495 37.521 1.00 50.54 231 HIS B CA 1
ATOM 3726 C C . HIS B 1 231 ? -25.201 49.816 37.640 1.00 65.74 231 HIS B C 1
ATOM 3727 O O . HIS B 1 231 ? -24.562 50.289 36.698 1.00 63.14 231 HIS B O 1
ATOM 3734 N N . HIS B 1 232 ? -25.293 50.401 38.830 1.00 81.83 232 HIS B N 1
ATOM 3735 C CA . HIS B 1 232 ? -24.475 51.539 39.235 1.00 88.31 232 HIS B CA 1
ATOM 3736 C C . HIS B 1 232 ? -23.524 51.144 40.362 1.00 89.77 232 HIS B C 1
ATOM 3737 O O . HIS B 1 232 ? -23.311 51.892 41.320 1.00 97.40 232 HIS B O 1
ATOM 3744 N N . HIS B 1 233 ? -22.962 49.942 40.255 1.00 85.80 233 HIS B N 1
ATOM 3745 C CA . HIS B 1 233 ? -21.958 49.435 41.185 1.00 91.03 233 HIS B CA 1
ATOM 3746 C C . HIS B 1 233 ? -21.289 48.220 40.551 1.00 93.44 233 HIS B C 1
ATOM 3747 O O . HIS B 1 233 ? -21.723 47.746 39.497 1.00 90.84 233 HIS B O 1
#

B-factor: mean 31.97, std 18.09, range [12.69, 133.93]

Solvent-accessible surface area: 20207 Å² total; per-residue (Å²): 168,127,14,25,63,0,0,0,0,20,8,0,38,0,86,70,55,103,41,52,84,22,16,1,39,62,65,16,95,9,5,28,38,0,102,39,14,0,62,16,0,3,95,24,2,3,155,94,122,2,24,11,0,3,0,0,50,10,106,2,0,81,51,0,0,41,59,0,8,123,110,38,70,42,127,22,103,78,24,74,62,0,74,21,1,70,8,17,115,14,37,19,61,21,64,74,84,2,52,89,123,31,112,40,13,62,120,30,19,84,91,45,6,79,114,35,68,2,67,26,36,10,38,52,68,0,3,68,53,0,64,59,8,0,30,87,4,23,92,72,31,120,105,2,3,14,105,123,91,62,87,56,5,0,0,0,0,0,0,14,5,0,0,4,2,0,0,0,14,4,19,104,11,59,54,92,23,20,17,9,10,4,27,15,26,37,0,5,6,0,31,0,0,0,33,22,55,88,85,42,93,33,82,58,7,171,19,92,1,24,25,0,24,8,46,8,64,32,65,91,115,66,81,141,102,3,55,32,65,59,120,129,116,195,158,125,6,47,42,0,1,0,0,53,10,0,25,6,73,97,30,115,68,36,83,18,25,2,44,64,88,13,97,5,4,67,21,0,64,38,24,0,36,14,1,1,97,17,3,15,157,98,94,1,24,26,0,0,0,0,47,9,116,4,0,63,21,1,0,43,53,0,6,113,107,36,72,46,139,18,117,68,17,72,62,0,78,22,4,67,16,17,118,17,38,17,48,30,54,78,87,1,48,86,121,38,111,51,16,31,105,52,18,91,87,60,6,82,95,28,48,2,78,21,34,4,79,50,68,0,5,69,56,0,64,57,0,0,33,79,1,24,90,65,43,116,115,3,6,15,90,143,81,30,64,43,6,0,1,1,0,0,0,14,5,0,0,12,1,0,0,0,19,3,16,107,12,54,54,88,23,26,30,14,19,3,70,10,25,60,4,5,7,0,29,0,0,0,43,141,18,102,80,118,77,24,98,54,6,47,8,35,0,14,17,0,21,6,49,19,81,44,63,89,99,60,69,149,103,2,46,65,110,58,96,193,194

Nearest PDB structures (foldseek):
  6s2r-assembly1_B  TM=9.824E-01  e=4.638E-50  Mycobacterium tuberculosis H37Rv
  6s2q-assembly1_A  TM=1.000E+00  e=4.384E-47  Mycobacterium tuberculosis H37Rv
  6s2q-assembly2_D  TM=9.964E-01  e=4.132E-45  Mycobacterium tuberculosis H37Rv
  6s2q-assembly2_C  TM=9.997E-01  e=8.528E-45  Mycobacterium tuberculosis H37Rv
  4qih-assembly1_A  TM=1.001E+00  e=3.881E-44  Mycobacterium tuberculosis H37Rv